Protein AF-A0A9J7YGI3-F1 (afdb_monomer)

Organism: NCBI:txid630221

Structure (mmC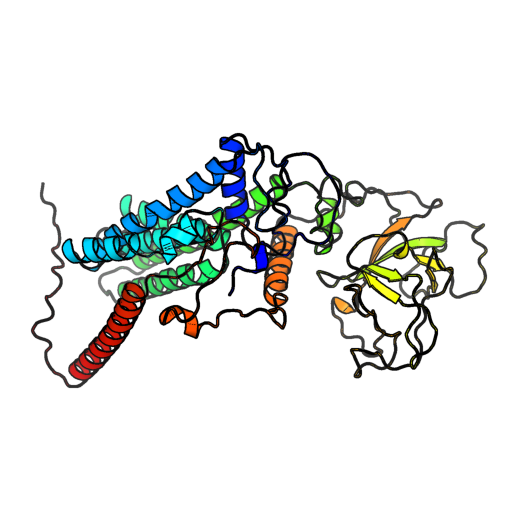IF, N/CA/C/O backbone):
data_AF-A0A9J7YGI3-F1
#
_entry.id   AF-A0A9J7YGI3-F1
#
loop_
_atom_site.group_PDB
_atom_site.id
_atom_site.type_symbol
_atom_site.label_atom_id
_atom_site.label_alt_id
_atom_site.label_comp_id
_atom_site.label_asym_id
_atom_site.label_entity_id
_atom_site.label_seq_id
_atom_site.pdbx_PDB_ins_code
_atom_site.Cartn_x
_atom_site.Cartn_y
_atom_site.Cartn_z
_atom_site.occupancy
_atom_site.B_iso_or_equiv
_atom_site.auth_seq_id
_atom_site.auth_comp_id
_atom_site.auth_asym_id
_atom_site.auth_atom_id
_atom_site.pdbx_PDB_model_num
ATOM 1 N N . MET A 1 1 ? 8.964 0.157 11.592 1.00 23.94 1 MET A N 1
ATOM 2 C CA . MET A 1 1 ? 8.686 0.490 10.182 1.00 23.94 1 MET A CA 1
ATOM 3 C C . MET A 1 1 ? 8.753 2.000 10.082 1.00 23.94 1 MET A C 1
ATOM 5 O O . MET A 1 1 ? 7.786 2.671 10.408 1.00 23.94 1 MET A O 1
ATOM 9 N N . SER A 1 2 ? 9.962 2.505 9.834 1.00 20.98 2 SER A N 1
ATOM 10 C CA . SER A 1 2 ? 10.297 3.930 9.864 1.00 20.98 2 SER A CA 1
ATOM 11 C C . SER A 1 2 ? 9.877 4.589 8.553 1.00 20.98 2 SER A C 1
ATOM 13 O O . SER A 1 2 ? 10.154 4.060 7.481 1.00 20.98 2 SER A O 1
ATOM 15 N N . TRP A 1 3 ? 9.217 5.739 8.651 1.00 29.23 3 TRP A N 1
ATOM 16 C CA . TRP A 1 3 ? 8.761 6.584 7.544 1.00 29.23 3 TRP A CA 1
ATOM 17 C C . TRP A 1 3 ? 9.886 7.406 6.886 1.00 29.23 3 TRP A C 1
ATOM 19 O O . TRP A 1 3 ? 9.618 8.367 6.173 1.00 29.23 3 TRP A O 1
ATOM 29 N N . THR A 1 4 ? 11.151 7.029 7.079 1.00 23.45 4 THR A N 1
ATOM 30 C CA . THR A 1 4 ? 12.302 7.663 6.413 1.00 23.45 4 THR A CA 1
ATOM 31 C C . THR A 1 4 ? 12.404 7.329 4.919 1.00 23.45 4 THR A C 1
ATOM 33 O O . THR A 1 4 ? 13.105 8.024 4.192 1.00 23.45 4 THR A O 1
ATOM 36 N N . ALA A 1 5 ? 11.654 6.337 4.425 1.00 23.44 5 ALA A N 1
ATOM 37 C CA . ALA A 1 5 ? 11.727 5.892 3.031 1.00 23.44 5 ALA A CA 1
ATOM 38 C C . ALA A 1 5 ? 10.961 6.767 2.014 1.00 23.44 5 ALA A C 1
ATOM 40 O O . ALA A 1 5 ? 11.299 6.728 0.834 1.00 23.44 5 ALA A O 1
ATOM 41 N N . LEU A 1 6 ? 9.986 7.593 2.427 1.00 27.34 6 LEU A N 1
ATOM 42 C CA . LEU A 1 6 ? 9.226 8.416 1.466 1.00 27.34 6 LEU A CA 1
ATOM 43 C C . LEU A 1 6 ? 9.940 9.702 1.022 1.00 27.34 6 LEU A C 1
ATOM 45 O O . 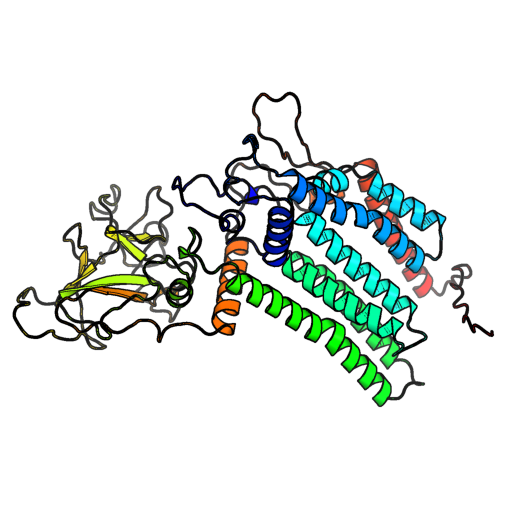LEU A 1 6 ? 9.543 10.288 0.022 1.00 27.34 6 LEU A O 1
ATOM 49 N N . GLY A 1 7 ? 10.976 10.143 1.740 1.00 23.05 7 GLY A N 1
ATOM 50 C CA . GLY A 1 7 ? 11.696 11.387 1.434 1.00 23.05 7 GLY A CA 1
ATOM 51 C C . GLY A 1 7 ? 13.038 11.212 0.719 1.00 23.05 7 GLY A C 1
ATOM 52 O O . GLY A 1 7 ? 13.655 12.212 0.382 1.00 23.05 7 GLY A O 1
ATOM 53 N N . TYR A 1 8 ? 13.515 9.978 0.517 1.00 24.23 8 TYR A N 1
ATOM 54 C CA . TYR A 1 8 ? 14.897 9.711 0.075 1.00 24.23 8 TYR A CA 1
ATOM 55 C C . TYR A 1 8 ? 15.027 8.971 -1.265 1.00 24.23 8 TYR A C 1
ATOM 57 O O . TYR A 1 8 ? 16.136 8.656 -1.682 1.00 24.23 8 TYR A O 1
ATOM 65 N N . LEU A 1 9 ? 13.924 8.710 -1.972 1.00 24.92 9 LEU A N 1
ATOM 66 C CA . LEU A 1 9 ? 13.941 8.044 -3.287 1.00 24.92 9 LEU A CA 1
ATOM 67 C C . LEU A 1 9 ? 13.944 9.013 -4.481 1.00 24.92 9 LEU A C 1
ATOM 69 O O . LEU A 1 9 ? 13.756 8.590 -5.617 1.00 24.92 9 LEU A O 1
ATOM 73 N N . CYS A 1 10 ? 14.170 10.304 -4.242 1.00 24.66 10 CYS A N 1
ATOM 74 C CA . CYS A 1 10 ? 14.156 11.325 -5.286 1.00 24.66 10 CYS A CA 1
ATOM 75 C C . CYS A 1 10 ? 15.559 11.814 -5.698 1.00 24.66 10 CYS A C 1
ATOM 77 O O . CYS A 1 10 ? 15.679 12.809 -6.400 1.00 24.66 10 CYS A O 1
ATOM 79 N N . ASP A 1 11 ? 16.633 11.132 -5.291 1.00 22.16 11 ASP A N 1
ATOM 80 C CA . ASP A 1 11 ? 17.996 11.649 -5.485 1.00 22.16 11 ASP A CA 1
ATOM 81 C C . ASP A 1 11 ? 18.649 11.356 -6.855 1.00 22.16 11 ASP A C 1
ATOM 83 O O . ASP A 1 11 ? 19.749 11.842 -7.088 1.00 22.16 11 ASP A O 1
ATOM 87 N N . GLU A 1 12 ? 18.022 10.626 -7.795 1.00 26.08 12 GLU A N 1
ATOM 88 C CA . GLU A 1 12 ? 18.790 10.093 -8.950 1.00 26.08 12 GLU A CA 1
ATOM 89 C C . GLU A 1 12 ? 18.225 10.237 -10.374 1.00 26.08 12 GLU A C 1
ATOM 91 O O . GLU A 1 12 ? 18.760 9.640 -11.304 1.00 26.08 12 GLU A O 1
ATOM 96 N N . ALA A 1 13 ? 17.235 11.086 -10.643 1.00 23.64 13 ALA A N 1
ATOM 97 C CA . ALA A 1 13 ? 16.865 11.336 -12.044 1.00 23.64 13 ALA A CA 1
ATOM 98 C C . ALA A 1 13 ? 16.476 12.789 -12.293 1.00 23.64 13 ALA A C 1
ATOM 100 O O . ALA A 1 13 ? 15.300 13.151 -12.336 1.00 23.64 13 ALA A O 1
ATOM 101 N N . GLY A 1 14 ? 17.492 13.631 -12.482 1.00 25.62 14 GLY A N 1
ATOM 102 C CA . GLY A 1 14 ? 17.322 14.970 -13.028 1.00 25.62 14 GLY A CA 1
ATOM 103 C C . GLY A 1 14 ? 16.858 14.909 -14.481 1.00 25.62 14 GLY A C 1
ATOM 104 O O . GLY A 1 14 ? 17.691 14.931 -15.376 1.00 25.62 14 GLY A O 1
ATOM 105 N N . LEU A 1 15 ? 15.545 14.847 -14.719 1.00 23.14 15 LEU A N 1
ATOM 106 C CA . LEU A 1 15 ? 14.935 15.110 -16.025 1.00 23.14 15 LEU A CA 1
ATOM 107 C C . LEU A 1 15 ? 13.576 15.819 -15.869 1.00 23.14 15 LEU A C 1
ATOM 109 O O . LEU A 1 15 ? 12.680 15.372 -15.152 1.00 23.14 15 LEU A O 1
ATOM 113 N N . GLU A 1 16 ? 13.442 16.954 -16.558 1.00 25.89 16 GLU A N 1
ATOM 114 C CA . GLU A 1 16 ? 12.234 17.778 -16.660 1.00 25.89 16 GLU A CA 1
ATOM 115 C C . GLU A 1 16 ? 11.123 17.070 -17.454 1.00 25.89 16 GLU A C 1
ATOM 117 O O . GLU A 1 16 ? 11.369 16.656 -18.580 1.00 25.89 16 GLU A O 1
ATOM 122 N N . LEU A 1 17 ? 9.875 17.013 -16.956 1.00 27.84 17 LEU A N 1
ATOM 123 C CA . LEU A 1 17 ? 8.713 16.622 -17.782 1.00 27.84 17 LEU A CA 1
ATOM 124 C C . LEU A 1 17 ? 7.377 17.190 -17.270 1.00 27.84 17 LEU A C 1
ATOM 126 O O . LEU A 1 17 ? 6.927 16.866 -16.179 1.00 27.84 17 LEU A O 1
ATOM 130 N N . LYS A 1 18 ? 6.742 18.051 -18.080 1.00 26.33 18 LYS A N 1
ATOM 131 C CA . LYS A 1 18 ? 5.540 18.864 -17.794 1.00 26.33 18 LYS A CA 1
ATOM 132 C C . LYS A 1 18 ? 4.248 18.064 -17.502 1.00 26.33 18 LYS A C 1
ATOM 134 O O . LYS A 1 18 ? 3.947 17.084 -18.172 1.00 26.33 18 LYS A O 1
ATOM 139 N N . SER A 1 19 ? 3.423 18.651 -16.620 1.00 24.80 19 SER A N 1
ATOM 140 C CA . SER A 1 19 ? 1.993 18.403 -16.307 1.00 24.80 19 SER A CA 1
ATOM 141 C C . SER A 1 19 ? 1.614 17.269 -15.331 1.00 24.80 19 SER A C 1
ATOM 143 O O . SER A 1 19 ? 2.067 16.141 -15.477 1.00 24.80 19 SER A O 1
ATOM 145 N N . ALA A 1 20 ? 0.762 17.630 -14.350 1.00 24.75 20 ALA A N 1
ATOM 146 C CA . ALA A 1 20 ? -0.212 16.904 -13.502 1.00 24.75 20 ALA A CA 1
ATOM 147 C C . ALA A 1 20 ? 0.069 15.481 -12.952 1.00 24.75 20 ALA A C 1
ATOM 149 O O . ALA A 1 20 ? -0.383 15.166 -11.854 1.00 24.75 20 ALA A O 1
ATOM 150 N N . GLY A 1 21 ? 0.826 14.622 -13.637 1.00 29.02 21 GLY A N 1
ATOM 151 C CA . GLY A 1 21 ? 1.175 13.260 -13.203 1.00 29.02 21 GLY A CA 1
ATOM 152 C C . GLY A 1 21 ? 2.346 13.174 -12.214 1.00 29.02 21 GLY A C 1
ATOM 153 O O . GLY A 1 21 ? 2.667 12.090 -11.726 1.00 29.02 21 GLY A O 1
ATOM 154 N N . ARG A 1 22 ? 2.988 14.303 -11.886 1.00 35.31 22 ARG A N 1
ATOM 155 C CA . ARG A 1 22 ? 4.203 14.340 -11.053 1.00 35.31 22 ARG A CA 1
ATOM 156 C C . ARG A 1 22 ? 3.972 14.132 -9.554 1.00 35.31 22 ARG A C 1
ATOM 158 O O . ARG A 1 22 ? 4.899 13.703 -8.878 1.00 35.31 22 ARG A O 1
ATOM 165 N N . LEU A 1 23 ? 2.757 14.340 -9.036 1.00 28.91 23 LEU A N 1
ATOM 166 C CA . LEU A 1 23 ? 2.470 14.101 -7.611 1.00 28.91 23 LEU A CA 1
ATOM 167 C C . LEU A 1 23 ? 2.350 12.604 -7.264 1.00 28.91 23 LEU A C 1
ATOM 169 O O . LEU A 1 23 ? 2.594 12.211 -6.128 1.00 28.91 23 LEU A O 1
ATOM 173 N N . LEU A 1 24 ? 1.991 11.766 -8.243 1.00 30.19 24 LEU A N 1
ATOM 174 C CA . LEU A 1 24 ? 1.762 10.328 -8.050 1.00 30.19 24 LEU A CA 1
ATOM 175 C C . LEU A 1 24 ? 2.963 9.446 -8.443 1.00 30.19 24 LEU A C 1
ATOM 177 O O . LEU A 1 24 ? 3.020 8.294 -8.026 1.00 30.19 24 LEU A O 1
ATOM 181 N N . CYS A 1 25 ? 3.952 9.968 -9.179 1.00 27.98 25 CYS A N 1
ATOM 182 C CA . CYS A 1 25 ? 5.122 9.185 -9.617 1.00 27.98 25 CYS A CA 1
ATOM 183 C C . CYS A 1 25 ? 6.122 8.836 -8.497 1.00 27.98 25 CYS A C 1
ATOM 185 O O . CYS A 1 25 ? 6.951 7.949 -8.680 1.00 27.98 25 CYS A O 1
ATOM 187 N N . VAL A 1 26 ? 6.070 9.498 -7.337 1.00 30.91 26 VAL A N 1
ATOM 188 C CA . VAL A 1 26 ? 7.117 9.379 -6.297 1.00 30.91 26 VAL A CA 1
ATOM 189 C C . VAL A 1 26 ? 6.985 8.104 -5.438 1.00 30.91 26 VAL A C 1
ATOM 191 O O . VAL A 1 26 ? 7.834 7.824 -4.602 1.00 30.91 26 VAL A O 1
ATOM 194 N N . THR A 1 27 ? 5.957 7.270 -5.628 1.00 34.56 27 THR A N 1
ATOM 195 C CA . THR A 1 27 ? 5.633 6.200 -4.655 1.00 34.56 27 THR A CA 1
ATOM 196 C C . THR A 1 27 ? 5.206 4.872 -5.281 1.00 34.56 27 THR A C 1
ATOM 198 O O . THR A 1 27 ? 4.479 4.095 -4.670 1.00 34.56 27 THR A O 1
ATOM 201 N N . GLN A 1 28 ? 5.715 4.536 -6.469 1.00 33.31 28 GLN A N 1
ATOM 202 C CA . GLN A 1 28 ? 5.414 3.250 -7.121 1.00 33.31 28 GLN A CA 1
ATOM 203 C C . GLN A 1 28 ? 6.048 2.026 -6.421 1.00 33.31 28 GLN A C 1
ATOM 205 O O . GLN A 1 28 ? 5.785 0.890 -6.807 1.00 33.31 28 GLN A O 1
ATOM 210 N N . LYS A 1 29 ? 6.847 2.247 -5.363 1.00 39.62 29 LYS A N 1
ATOM 211 C CA . LYS A 1 29 ? 7.354 1.192 -4.469 1.00 39.62 29 LYS A CA 1
ATOM 212 C C . LYS A 1 29 ? 6.463 0.923 -3.244 1.00 39.62 29 LYS A C 1
ATOM 214 O O . LYS A 1 29 ? 6.603 -0.152 -2.670 1.00 39.62 29 LYS A O 1
ATOM 219 N N . ASP A 1 30 ? 5.523 1.813 -2.892 1.00 46.56 30 ASP A N 1
ATOM 220 C CA . ASP A 1 30 ? 4.743 1.716 -1.647 1.00 46.56 30 ASP A CA 1
ATOM 221 C C . ASP A 1 30 ? 3.213 1.704 -1.849 1.00 46.56 30 ASP A C 1
ATOM 223 O O . ASP A 1 30 ? 2.622 2.440 -2.638 1.00 46.56 30 ASP A O 1
ATOM 227 N N . VAL A 1 31 ? 2.565 0.852 -1.053 1.00 54.19 31 VAL A N 1
ATOM 228 C CA . VAL A 1 31 ? 1.186 0.333 -1.159 1.00 54.19 31 VAL A CA 1
ATOM 229 C C . VAL A 1 31 ? 0.092 1.345 -0.781 1.00 54.19 31 VAL A C 1
ATOM 231 O O . VAL A 1 31 ? -0.658 1.110 0.164 1.00 54.19 31 VAL A O 1
ATOM 234 N N . SER A 1 32 ? -0.005 2.489 -1.457 1.00 58.91 32 SER A N 1
ATOM 235 C CA . SER A 1 32 ? -0.962 3.537 -1.052 1.00 58.91 32 SER A CA 1
ATOM 236 C C . SER A 1 32 ? -1.729 4.183 -2.208 1.00 58.91 32 SER A C 1
ATOM 238 O O . SER A 1 32 ? -1.785 5.405 -2.340 1.00 58.91 32 SER A O 1
ATOM 240 N N . THR A 1 33 ? -2.384 3.362 -3.036 1.00 72.12 33 THR A N 1
ATOM 241 C CA . THR A 1 33 ? -3.138 3.841 -4.209 1.00 72.12 33 THR A CA 1
ATOM 242 C C . THR A 1 33 ? -4.278 4.786 -3.834 1.00 72.12 33 THR A C 1
ATOM 244 O O . THR A 1 33 ? -4.431 5.837 -4.457 1.00 72.12 33 THR A O 1
ATOM 247 N N . LEU A 1 34 ? -5.052 4.474 -2.785 1.00 81.12 34 LEU A N 1
ATOM 248 C CA . LEU A 1 34 ? -6.168 5.325 -2.359 1.00 81.12 34 LEU A CA 1
ATOM 249 C C . LEU A 1 34 ? -5.681 6.674 -1.823 1.00 81.12 34 LEU A C 1
ATOM 251 O O . LEU A 1 34 ? -6.235 7.715 -2.167 1.00 81.12 34 LEU A O 1
ATOM 255 N N . THR A 1 35 ? -4.639 6.669 -0.993 1.00 79.88 35 THR A N 1
ATOM 256 C CA . THR A 1 35 ? -4.097 7.896 -0.400 1.00 79.88 35 THR A CA 1
ATOM 257 C C . THR A 1 35 ? -3.572 8.842 -1.462 1.00 79.88 35 THR A C 1
ATOM 259 O O . THR A 1 35 ? -3.913 10.021 -1.440 1.00 79.88 35 THR A O 1
ATOM 262 N N . GLN A 1 36 ? -2.772 8.335 -2.398 1.00 77.62 36 GLN A N 1
ATOM 263 C CA . GLN A 1 36 ? -2.201 9.162 -3.455 1.00 77.62 36 GLN A CA 1
ATOM 264 C C . GLN A 1 36 ? -3.302 9.805 -4.303 1.00 77.62 36 GLN A C 1
ATOM 266 O O . GLN A 1 36 ? -3.222 10.990 -4.616 1.00 77.62 36 GLN A O 1
ATOM 271 N N . MET A 1 37 ? -4.370 9.060 -4.614 1.00 84.75 37 MET A N 1
ATOM 272 C CA . MET A 1 37 ? -5.519 9.607 -5.338 1.00 84.75 37 MET A CA 1
ATOM 273 C C . MET A 1 37 ? -6.287 10.653 -4.521 1.00 84.75 37 MET A C 1
ATOM 275 O O . MET A 1 37 ? -6.670 11.678 -5.076 1.00 84.75 37 MET A O 1
ATOM 279 N N . LEU A 1 38 ? -6.487 10.445 -3.215 1.00 85.38 38 LEU A N 1
ATOM 280 C CA . LEU A 1 38 ? -7.173 11.412 -2.346 1.00 85.38 38 LEU A CA 1
ATOM 281 C C . LEU A 1 38 ? -6.362 12.700 -2.144 1.00 85.38 38 LEU A C 1
ATOM 283 O O . LEU A 1 38 ? -6.923 13.791 -2.211 1.00 85.38 38 LEU A O 1
ATOM 287 N N . ILE A 1 39 ? -5.047 12.591 -1.938 1.00 85.19 39 ILE A N 1
ATOM 288 C CA . ILE A 1 39 ? -4.154 13.753 -1.819 1.00 85.19 39 ILE A CA 1
ATOM 289 C C . ILE A 1 39 ? -4.057 14.479 -3.164 1.00 85.19 39 ILE A C 1
ATOM 291 O O . ILE A 1 39 ? -4.136 15.705 -3.200 1.00 85.19 39 ILE A O 1
ATOM 295 N N . GLY A 1 40 ? -3.954 13.737 -4.271 1.00 81.75 40 GLY A N 1
ATOM 296 C CA . GLY A 1 40 ? -3.995 14.295 -5.622 1.00 81.75 40 GLY A CA 1
ATOM 297 C C . GLY A 1 40 ? -5.300 15.042 -5.900 1.00 81.75 40 GLY A C 1
ATOM 298 O O . GLY A 1 40 ? -5.264 16.160 -6.407 1.00 81.75 40 GLY A O 1
ATOM 299 N N . LEU A 1 41 ? -6.443 14.482 -5.488 1.00 84.69 41 LEU A N 1
ATOM 300 C CA . LEU A 1 41 ? -7.750 15.132 -5.586 1.00 84.69 41 LEU A CA 1
ATOM 301 C C . LEU A 1 41 ? -7.815 16.410 -4.738 1.00 84.69 41 LEU A C 1
ATOM 303 O O . LEU A 1 41 ? -8.270 17.438 -5.229 1.00 84.69 41 LEU A O 1
ATOM 307 N N . ALA A 1 42 ? -7.331 16.377 -3.494 1.00 85.75 42 ALA A N 1
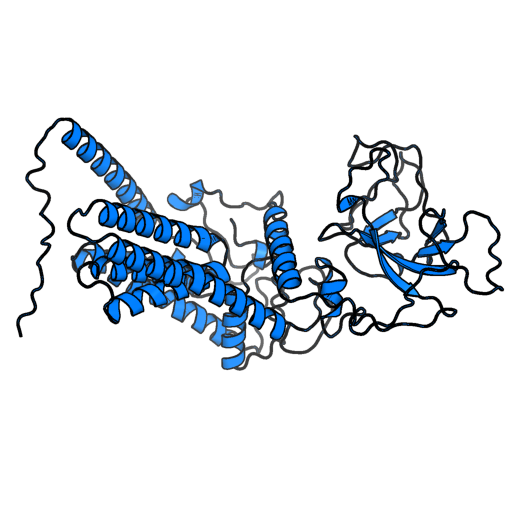ATOM 308 C CA . ALA A 1 42 ? -7.269 17.560 -2.634 1.00 85.75 42 ALA A CA 1
ATOM 309 C C . ALA A 1 42 ? -6.362 18.656 -3.225 1.00 85.75 42 ALA A C 1
ATOM 311 O O . ALA A 1 42 ? -6.699 19.839 -3.173 1.00 85.75 42 ALA A O 1
ATOM 312 N N . GLY A 1 43 ? -5.238 18.269 -3.834 1.00 84.94 43 GLY A N 1
ATOM 313 C CA . GLY A 1 43 ? -4.377 19.172 -4.594 1.00 84.94 43 GLY A CA 1
ATOM 314 C C . GLY A 1 43 ? -5.103 19.796 -5.782 1.00 84.94 43 GLY A C 1
ATOM 315 O O . GLY A 1 43 ? -5.137 21.017 -5.910 1.00 84.94 43 GLY A O 1
ATOM 316 N N . TYR A 1 44 ? -5.750 18.974 -6.606 1.00 84.88 44 TYR A N 1
ATOM 317 C CA . TYR A 1 44 ? -6.501 19.437 -7.771 1.00 84.88 44 TYR A CA 1
ATOM 318 C C . TYR A 1 44 ? -7.619 20.420 -7.390 1.00 84.88 44 TYR A C 1
ATOM 320 O O . TYR A 1 44 ? -7.715 21.501 -7.967 1.00 84.88 44 TYR A O 1
ATOM 328 N N . LEU A 1 45 ? -8.405 20.103 -6.353 1.00 86.50 45 LEU A N 1
ATOM 329 C CA . LEU A 1 45 ? -9.474 20.973 -5.842 1.00 86.50 45 LEU A CA 1
ATOM 330 C C . LEU A 1 45 ? -8.963 22.317 -5.303 1.00 86.50 45 LEU A C 1
ATOM 332 O O . LEU A 1 45 ? -9.725 23.278 -5.239 1.00 86.50 45 LEU A O 1
ATOM 336 N N . THR A 1 46 ? -7.691 22.395 -4.912 1.00 85.56 46 THR A N 1
ATOM 337 C CA . THR A 1 46 ? -7.065 23.617 -4.385 1.00 85.56 46 THR A CA 1
ATOM 338 C C . THR A 1 46 ? -6.164 24.336 -5.392 1.00 85.56 46 THR A C 1
ATOM 340 O O . THR A 1 46 ? -5.489 25.302 -5.028 1.00 85.56 46 THR A O 1
ATOM 343 N N . GLY A 1 47 ? -6.199 23.918 -6.663 1.00 81.62 47 GLY A N 1
ATOM 344 C CA . GLY A 1 47 ? -5.478 24.567 -7.761 1.00 81.62 47 GLY A CA 1
ATOM 345 C C . GLY A 1 47 ? -3.994 24.206 -7.832 1.00 81.62 47 GLY A C 1
ATOM 346 O O . GLY A 1 47 ? -3.182 25.028 -8.244 1.00 81.62 47 GLY A O 1
ATOM 347 N N . TYR A 1 48 ? -3.609 23.010 -7.382 1.00 80.88 48 TYR A N 1
ATOM 348 C CA . TYR A 1 48 ? -2.240 22.523 -7.514 1.00 80.88 48 TYR A CA 1
ATOM 349 C C . TYR A 1 48 ? -2.029 21.789 -8.850 1.00 80.88 48 TYR A C 1
ATOM 351 O O . TYR A 1 48 ? -2.599 20.724 -9.086 1.00 80.88 48 TYR A O 1
ATOM 359 N N . ASP A 1 49 ? -1.140 22.326 -9.689 1.00 72.88 49 ASP A N 1
ATOM 360 C CA . ASP A 1 49 ? -0.923 21.867 -11.073 1.00 72.88 49 ASP A CA 1
ATOM 361 C C . ASP A 1 49 ? 0.090 20.710 -11.233 1.00 72.88 49 ASP A C 1
ATOM 363 O O . ASP A 1 49 ? 0.374 20.263 -12.351 1.00 72.88 49 ASP A O 1
ATOM 367 N N . GLY A 1 50 ? 0.686 20.214 -10.141 1.00 73.19 50 GLY A N 1
ATOM 368 C CA . GLY A 1 50 ? 1.681 19.130 -10.211 1.00 73.19 50 GLY A CA 1
ATOM 369 C C . GLY A 1 50 ? 3.036 19.542 -10.792 1.00 73.19 50 GLY A C 1
ATOM 370 O O . GLY A 1 50 ? 3.791 18.693 -11.258 1.00 73.19 50 GLY A O 1
ATOM 371 N N . SER A 1 51 ? 3.351 20.836 -10.825 1.00 74.00 51 SER A N 1
ATOM 372 C CA . SER A 1 51 ? 4.613 21.350 -11.371 1.00 74.00 51 SER A CA 1
ATOM 373 C C . SER A 1 51 ? 5.805 21.161 -10.432 1.00 74.00 51 SER A C 1
ATOM 375 O O . SER A 1 51 ? 6.914 20.971 -10.924 1.00 74.00 51 SER A O 1
ATOM 377 N N . PHE A 1 52 ? 5.574 21.152 -9.117 1.00 76.25 52 PHE A N 1
ATOM 378 C CA . PHE A 1 52 ? 6.617 21.041 -8.098 1.00 76.25 52 PHE A CA 1
ATOM 379 C C . PHE A 1 52 ? 6.913 19.580 -7.722 1.00 76.25 52 PHE A C 1
ATOM 381 O O . PHE A 1 52 ? 6.045 18.932 -7.130 1.00 76.25 52 PHE A O 1
ATOM 388 N N . PRO A 1 53 ? 8.106 19.042 -8.026 1.00 69.81 53 PRO A N 1
ATOM 389 C CA . PRO A 1 53 ? 8.499 17.720 -7.560 1.00 69.81 53 PRO A CA 1
ATOM 390 C C . PRO A 1 53 ? 8.927 17.781 -6.084 1.00 69.81 53 PRO A C 1
ATOM 392 O O . PRO A 1 53 ? 9.751 18.603 -5.696 1.00 69.81 53 PRO A O 1
ATOM 395 N N . PHE A 1 54 ? 8.377 16.897 -5.251 1.00 74.12 54 PHE A N 1
ATOM 396 C CA . PHE A 1 54 ? 8.763 16.774 -3.842 1.00 74.12 54 PHE A CA 1
ATOM 397 C C . PHE A 1 54 ? 10.009 15.888 -3.736 1.00 74.12 54 PHE A C 1
ATOM 399 O O . PHE A 1 54 ? 9.890 14.682 -3.530 1.00 74.12 54 PHE A O 1
ATOM 406 N N . ILE A 1 55 ? 11.186 16.487 -3.947 1.00 69.25 55 ILE A N 1
ATOM 407 C CA . ILE A 1 55 ? 12.446 15.749 -4.086 1.00 69.25 55 ILE A CA 1
ATOM 408 C C . ILE A 1 55 ? 13.154 15.586 -2.744 1.00 69.25 55 ILE A C 1
ATOM 410 O O . ILE A 1 55 ? 13.429 14.456 -2.338 1.00 69.25 55 ILE A O 1
ATOM 414 N N . LYS A 1 56 ? 13.441 16.696 -2.047 1.00 66.69 56 LYS A N 1
ATOM 415 C CA . LYS A 1 56 ? 14.204 16.668 -0.795 1.00 66.69 56 LYS A CA 1
ATOM 416 C C . LYS A 1 56 ? 13.445 17.317 0.363 1.00 66.69 56 LYS A C 1
ATOM 418 O O . LYS A 1 56 ? 12.803 18.359 0.203 1.00 66.69 56 LYS A O 1
ATOM 423 N N . PRO A 1 57 ? 13.533 16.746 1.580 1.00 66.06 57 PRO A N 1
ATOM 424 C CA . PRO A 1 57 ? 13.046 17.417 2.776 1.00 66.06 57 PRO A CA 1
ATOM 425 C C . PRO A 1 57 ? 13.787 18.744 2.992 1.00 66.06 57 PRO A C 1
ATOM 427 O O . PRO A 1 57 ? 14.999 18.757 3.196 1.00 66.06 57 PRO A O 1
ATOM 430 N N . GLY A 1 58 ? 13.049 19.856 2.992 1.00 69.12 58 GLY A N 1
ATOM 431 C CA . GLY A 1 58 ? 13.598 21.204 3.194 1.00 69.12 58 GLY A CA 1
ATOM 432 C C . GLY A 1 58 ? 13.476 22.127 1.981 1.00 69.12 58 GLY A C 1
ATOM 433 O O . GLY A 1 58 ? 13.704 23.327 2.129 1.00 69.12 58 GLY A O 1
ATOM 434 N N . ASP A 1 59 ? 13.057 21.602 0.826 1.00 74.12 59 ASP A N 1
ATOM 435 C CA . ASP A 1 59 ? 12.784 22.420 -0.355 1.00 74.12 59 ASP A CA 1
ATOM 436 C C . ASP A 1 59 ? 11.672 23.438 -0.053 1.00 74.12 59 ASP A C 1
ATOM 438 O O . ASP A 1 59 ? 10.615 23.107 0.502 1.00 74.12 59 ASP A O 1
ATOM 442 N N . LYS A 1 60 ? 11.923 24.709 -0.384 1.00 77.44 60 LYS A N 1
ATOM 443 C CA . LYS A 1 60 ? 10.952 25.782 -0.156 1.00 77.44 60 LYS A CA 1
ATOM 444 C C . LYS A 1 60 ? 9.814 25.656 -1.165 1.00 77.44 60 LYS A C 1
ATOM 446 O O . LYS A 1 60 ? 10.037 25.612 -2.370 1.00 77.44 60 LYS A O 1
ATOM 451 N N . TYR A 1 61 ? 8.586 25.653 -0.659 1.00 74.06 61 TYR A N 1
ATOM 452 C CA . TYR A 1 61 ? 7.381 25.730 -1.477 1.00 74.06 61 TYR A CA 1
ATOM 453 C C . TYR A 1 61 ? 7.238 27.162 -1.992 1.00 74.06 61 TYR A C 1
ATOM 455 O O . TYR A 1 61 ? 6.709 28.005 -1.280 1.00 74.06 61 TYR A O 1
ATOM 463 N N . GLU A 1 62 ? 7.780 27.450 -3.173 1.00 80.25 62 GLU A N 1
ATOM 464 C CA . GLU A 1 62 ? 7.853 28.799 -3.752 1.00 80.25 62 GLU A CA 1
ATOM 465 C C . GLU A 1 62 ? 6.465 29.457 -3.916 1.00 80.25 62 GLU A C 1
ATOM 467 O O . GLU A 1 62 ? 5.951 30.097 -3.003 1.00 80.25 62 GLU A O 1
ATOM 472 N N . HIS A 1 63 ? 5.827 29.291 -5.076 1.00 75.50 63 HIS A N 1
ATOM 473 C CA . HIS A 1 63 ? 4.500 29.843 -5.380 1.00 75.50 63 HIS A CA 1
ATOM 474 C C . HIS A 1 63 ? 3.410 28.763 -5.444 1.00 75.50 63 HIS A C 1
ATOM 476 O O . HIS A 1 63 ? 2.292 29.014 -5.890 1.00 75.50 63 HIS A O 1
ATOM 482 N N . HIS A 1 64 ? 3.726 27.541 -5.016 1.00 79.12 64 HIS A N 1
ATOM 483 C CA . HIS A 1 64 ? 2.829 26.397 -5.136 1.00 79.12 64 HIS A CA 1
ATOM 484 C C . HIS A 1 64 ? 1.933 26.238 -3.907 1.00 79.12 64 HIS A C 1
ATOM 486 O O . HIS A 1 64 ? 2.405 26.193 -2.770 1.00 79.12 64 HIS A O 1
ATOM 492 N N . ASN A 1 65 ? 0.628 26.086 -4.140 1.00 80.06 65 ASN A N 1
ATOM 493 C CA . ASN A 1 65 ? -0.352 25.919 -3.074 1.00 80.06 65 ASN A CA 1
ATOM 494 C C . ASN A 1 65 ? -0.310 24.497 -2.482 1.00 80.06 65 ASN A C 1
ATOM 496 O O . ASN A 1 65 ? -0.942 23.577 -2.994 1.00 80.06 65 ASN A O 1
ATOM 500 N N . TYR A 1 66 ? 0.429 24.313 -1.385 1.00 81.38 66 TYR A N 1
ATOM 501 C CA . TYR A 1 66 ? 0.468 23.055 -0.620 1.00 81.38 66 TYR A CA 1
ATOM 502 C C . TYR A 1 66 ? -0.532 23.030 0.550 1.00 81.38 66 TYR A C 1
ATOM 504 O O . TYR A 1 66 ? -0.696 22.002 1.218 1.00 81.38 66 TYR A O 1
ATOM 512 N N . LEU A 1 67 ? -1.186 24.164 0.835 1.00 84.88 67 LEU A N 1
ATOM 513 C CA . LEU A 1 67 ? -2.041 24.326 2.009 1.00 84.88 67 LEU A CA 1
ATOM 514 C C . LEU A 1 67 ? -3.277 23.427 1.930 1.00 84.88 67 LEU A C 1
ATOM 516 O O . LEU A 1 67 ? -3.655 22.836 2.936 1.00 84.88 67 LEU A O 1
ATOM 520 N N . GLY A 1 68 ? -3.857 23.267 0.738 1.00 85.50 68 GLY A N 1
ATOM 521 C CA . GLY A 1 68 ? -5.027 22.417 0.514 1.00 85.50 68 GLY A CA 1
ATOM 522 C C . GLY A 1 68 ? -4.808 20.953 0.887 1.00 85.50 68 GLY A C 1
ATOM 523 O O . GLY A 1 68 ? -5.619 20.356 1.593 1.00 85.50 68 GLY A O 1
ATOM 524 N N . MET A 1 69 ? -3.667 20.392 0.485 1.00 84.12 69 MET A N 1
ATOM 525 C CA . MET A 1 69 ? -3.298 19.013 0.815 1.00 84.12 69 MET A CA 1
ATOM 526 C C . MET A 1 69 ? -3.089 18.827 2.324 1.00 84.12 69 MET A C 1
ATOM 528 O O . MET A 1 69 ? -3.543 17.835 2.892 1.00 84.12 69 MET A O 1
ATOM 532 N N . ARG A 1 70 ? -2.449 19.798 2.996 1.00 88.38 70 ARG A N 1
ATOM 533 C CA . ARG A 1 70 ? -2.284 19.769 4.461 1.00 88.38 70 ARG A CA 1
ATOM 534 C C . ARG A 1 70 ? -3.613 19.914 5.188 1.00 88.38 70 ARG A C 1
ATOM 536 O O . ARG A 1 70 ? -3.863 19.175 6.133 1.00 88.38 70 ARG A O 1
ATOM 543 N N . ALA A 1 71 ? -4.468 20.830 4.738 1.00 90.94 71 ALA A N 1
ATOM 544 C CA . ALA A 1 71 ? -5.790 21.044 5.311 1.00 90.94 71 ALA A CA 1
ATOM 545 C C . ALA A 1 71 ? -6.650 19.777 5.213 1.00 90.94 71 ALA A C 1
ATOM 547 O O . ALA A 1 71 ? -7.333 19.434 6.171 1.00 90.94 71 ALA A O 1
ATOM 548 N N . PHE A 1 72 ? -6.564 19.042 4.100 1.00 90.62 72 PHE A N 1
ATOM 549 C CA . PHE A 1 72 ? -7.251 17.762 3.936 1.00 90.62 72 PHE A CA 1
ATOM 550 C C . PHE A 1 72 ? -6.773 16.700 4.941 1.00 90.62 72 PHE A C 1
ATOM 552 O O . PHE A 1 72 ? -7.596 16.100 5.637 1.00 90.62 72 PHE A O 1
ATOM 559 N N . CYS A 1 73 ? -5.457 16.500 5.081 1.00 89.19 73 CYS A N 1
ATOM 560 C CA . CYS A 1 73 ? -4.910 15.560 6.068 1.00 89.19 73 CYS A CA 1
ATOM 561 C C . CYS A 1 73 ? -5.248 15.973 7.510 1.00 89.19 73 CYS A C 1
ATOM 563 O O . CYS A 1 73 ? -5.646 15.126 8.312 1.00 89.19 73 CYS A O 1
ATOM 565 N N . ALA A 1 74 ? -5.171 17.270 7.820 1.00 92.50 74 ALA A N 1
ATOM 566 C CA . ALA A 1 74 ? -5.520 17.803 9.132 1.00 92.50 74 ALA A CA 1
ATOM 567 C C . ALA A 1 74 ? -7.019 17.653 9.437 1.00 92.50 74 ALA A C 1
ATOM 569 O O . ALA A 1 74 ? -7.378 17.304 10.559 1.00 92.50 74 ALA A O 1
ATOM 570 N N . ALA A 1 75 ? -7.897 17.839 8.446 1.00 93.75 75 ALA A N 1
ATOM 571 C CA . ALA A 1 75 ? -9.335 17.628 8.594 1.00 93.75 75 ALA A CA 1
ATOM 572 C C . ALA A 1 75 ? -9.650 16.163 8.941 1.00 93.75 75 ALA A C 1
ATOM 574 O O . ALA A 1 75 ? -10.353 15.894 9.918 1.00 93.75 75 ALA A O 1
ATOM 575 N N . LEU A 1 76 ? -9.067 15.204 8.215 1.00 93.00 76 LEU A N 1
ATOM 576 C CA . LEU A 1 76 ? -9.218 13.781 8.536 1.00 93.00 76 LEU A CA 1
ATOM 577 C C . LEU A 1 76 ? -8.625 13.430 9.911 1.00 93.00 76 LEU A C 1
ATOM 579 O O . LEU A 1 76 ? -9.254 12.706 10.682 1.00 93.00 76 LEU A O 1
ATOM 583 N N . GLY A 1 77 ? -7.466 13.997 10.262 1.00 92.75 77 GLY A N 1
ATOM 584 C CA . GLY A 1 77 ? -6.849 13.836 11.582 1.00 92.75 77 GLY A CA 1
ATOM 585 C C . GLY A 1 77 ? -7.683 14.425 12.729 1.00 92.75 77 GLY A C 1
ATOM 586 O O . GLY A 1 77 ? -7.766 13.845 13.809 1.00 92.75 77 GLY A O 1
ATOM 587 N N . SER A 1 78 ? -8.385 15.535 12.496 1.00 94.38 78 SER A N 1
ATOM 588 C CA . SER A 1 78 ? -9.285 16.147 13.484 1.00 94.38 78 SER A CA 1
ATOM 589 C C . SER A 1 78 ? -10.553 15.331 13.762 1.00 94.38 78 SER A C 1
ATOM 591 O O . SER A 1 78 ? -11.198 15.528 14.791 1.00 94.38 78 SER A O 1
ATOM 593 N N . CYS A 1 79 ? -10.892 14.366 12.899 1.00 94.75 79 CYS A N 1
ATOM 594 C CA . CYS A 1 79 ? -11.993 13.431 13.136 1.00 94.75 79 CYS A CA 1
ATOM 595 C C . CYS A 1 79 ? -11.632 12.319 14.138 1.00 94.75 79 CYS A C 1
ATOM 597 O O . CYS A 1 79 ? -12.533 11.643 14.643 1.00 94.75 79 CYS A O 1
ATOM 599 N N . LEU A 1 80 ? -10.345 12.129 14.466 1.00 94.75 80 LEU A N 1
ATOM 600 C CA . LEU A 1 80 ? -9.909 11.049 15.357 1.00 94.75 80 LEU A CA 1
ATOM 601 C C . LEU A 1 80 ? -10.447 11.219 16.794 1.00 94.75 80 LEU A C 1
ATOM 603 O O . LEU A 1 80 ? -11.034 10.264 17.310 1.00 94.75 80 LEU A O 1
ATOM 607 N N . PRO A 1 81 ? -10.358 12.395 17.455 1.00 95.31 81 PRO A N 1
ATOM 608 C CA . PRO A 1 81 ? -10.910 12.550 18.802 1.00 95.31 81 PRO A CA 1
ATOM 609 C C . PRO A 1 81 ? -12.433 12.346 18.898 1.00 95.31 81 PRO A C 1
ATOM 611 O O . PRO A 1 81 ? -12.858 11.621 19.804 1.00 95.31 81 PRO A O 1
ATOM 614 N N . PRO A 1 82 ? -13.269 12.878 17.976 1.00 95.88 82 PRO A N 1
ATOM 615 C CA . PRO A 1 82 ? -14.693 12.546 17.923 1.00 95.88 82 PRO A CA 1
ATOM 616 C C . PRO A 1 82 ? -14.968 11.044 17.782 1.00 95.88 82 PRO A C 1
ATOM 618 O O . PRO A 1 82 ? -15.851 10.514 18.456 1.00 95.88 82 PRO A O 1
ATOM 621 N N . PHE A 1 83 ? -14.200 10.327 16.955 1.00 96.19 83 PHE A N 1
ATOM 622 C CA . PHE A 1 83 ? -14.347 8.876 16.832 1.00 96.19 83 PHE A CA 1
ATOM 623 C C . PHE A 1 83 ? -13.990 8.149 18.129 1.00 96.19 83 PHE A C 1
ATOM 625 O O . PHE A 1 83 ? -14.765 7.299 18.564 1.00 96.19 83 PHE A O 1
ATOM 632 N N . THR A 1 84 ? -12.891 8.516 18.799 1.00 95.50 84 THR A N 1
ATOM 633 C CA . THR A 1 84 ? -12.542 7.959 20.121 1.00 95.50 84 THR A CA 1
ATOM 634 C C . THR A 1 84 ? -13.653 8.188 21.133 1.00 95.50 84 THR A C 1
ATOM 636 O O . THR A 1 84 ? -14.040 7.255 21.838 1.00 95.50 84 THR A O 1
ATOM 639 N N . PHE A 1 85 ? -14.190 9.409 21.189 1.00 96.44 85 PHE A N 1
ATOM 640 C CA . PHE A 1 85 ? -15.286 9.750 22.087 1.00 96.44 85 PHE A CA 1
ATOM 641 C C . PHE A 1 85 ? -16.481 8.813 21.875 1.00 96.44 85 PHE A C 1
ATOM 643 O O . PHE A 1 85 ? -16.956 8.196 22.827 1.00 96.44 85 PHE A O 1
ATOM 650 N N . LEU A 1 86 ? -16.930 8.653 20.626 1.00 96.00 86 LEU A N 1
ATOM 651 C CA . LEU A 1 86 ? -18.073 7.801 20.293 1.00 96.00 86 LEU A CA 1
ATOM 652 C C . LEU A 1 86 ? -17.798 6.315 20.571 1.00 96.00 86 LEU A C 1
ATOM 654 O O . LEU A 1 86 ? -18.660 5.634 21.124 1.00 96.00 86 LEU A O 1
ATOM 658 N N . ILE A 1 87 ? -16.602 5.815 20.242 1.00 95.12 87 ILE A N 1
ATOM 659 C CA . ILE A 1 87 ? -16.200 4.423 20.502 1.00 95.12 87 ILE A CA 1
ATOM 660 C C . ILE A 1 87 ? -16.249 4.127 22.005 1.00 95.12 87 ILE A C 1
ATOM 662 O O . ILE A 1 87 ? -16.885 3.162 22.435 1.00 95.12 87 ILE A O 1
ATOM 666 N N . VAL A 1 88 ? -15.602 4.964 22.819 1.00 94.00 88 VAL A N 1
ATOM 667 C CA . VAL A 1 88 ? -15.525 4.758 24.270 1.00 94.00 88 VAL A CA 1
ATOM 668 C C . VAL A 1 88 ? -16.885 4.967 24.925 1.00 94.00 88 VAL A C 1
ATOM 670 O O . VAL A 1 88 ? -17.230 4.226 25.848 1.00 94.00 88 VAL A O 1
ATOM 673 N N . LEU A 1 89 ? -17.689 5.916 24.442 1.00 94.25 89 LEU A N 1
ATOM 674 C CA . LEU A 1 89 ? -19.049 6.131 24.929 1.00 94.25 89 LEU A CA 1
ATOM 675 C C . LEU A 1 89 ? -19.927 4.894 24.712 1.00 94.25 89 LEU A C 1
ATOM 677 O O . LEU A 1 89 ? -20.651 4.491 25.620 1.00 94.25 89 LEU A O 1
ATOM 681 N N . GLU A 1 90 ? -19.842 4.261 23.545 1.00 91.44 90 GLU A N 1
ATOM 682 C CA . GLU A 1 90 ? -20.623 3.060 23.242 1.00 91.44 90 GLU A CA 1
ATOM 683 C C . GLU A 1 90 ? -20.157 1.835 24.036 1.00 91.44 90 GLU A C 1
ATOM 685 O O . GLU A 1 90 ? -20.995 1.087 24.547 1.00 91.44 90 GLU A O 1
ATOM 690 N N . LEU A 1 91 ? -18.839 1.656 24.192 1.00 89.69 91 LEU A N 1
ATOM 691 C CA . LEU A 1 91 ? -18.256 0.530 24.928 1.00 89.69 91 LEU A CA 1
ATOM 692 C C . LEU A 1 91 ? -18.453 0.640 26.447 1.00 89.69 91 LEU A C 1
ATOM 694 O O . LEU A 1 91 ? -18.794 -0.345 27.098 1.00 89.69 91 LEU A O 1
ATOM 698 N N . SER A 1 92 ? -18.231 1.825 27.023 1.00 88.62 92 SER A N 1
ATOM 699 C CA . SER A 1 92 ? -18.256 2.035 28.480 1.00 88.62 92 SER A CA 1
ATOM 700 C C . SER A 1 92 ? -19.599 2.537 29.014 1.00 88.62 92 SER A C 1
ATOM 702 O O . SER A 1 92 ? -19.857 2.425 30.214 1.00 88.62 92 SER A O 1
ATOM 704 N N . ARG A 1 93 ? -20.446 3.122 28.151 1.00 87.88 93 ARG A N 1
ATOM 705 C CA . ARG A 1 93 ? -21.685 3.836 28.521 1.00 87.88 93 ARG A CA 1
ATOM 706 C C . ARG A 1 93 ? -21.473 4.944 29.560 1.00 87.88 93 ARG A C 1
ATOM 708 O O . ARG A 1 93 ? -22.400 5.306 30.280 1.00 87.88 93 ARG A O 1
ATOM 715 N N . SER A 1 94 ? -20.258 5.486 29.630 1.00 92.50 94 SER A N 1
ATOM 716 C CA . SER A 1 94 ? -19.834 6.487 30.606 1.00 92.50 94 SER A CA 1
ATOM 717 C C . SER A 1 94 ? -19.321 7.734 29.890 1.00 92.50 94 SER A C 1
ATOM 719 O O . SER A 1 94 ? -18.306 7.686 29.193 1.00 92.50 94 SER A O 1
ATOM 721 N N . THR A 1 95 ? -20.010 8.866 30.065 1.00 92.88 95 THR A N 1
ATOM 722 C CA . THR A 1 95 ? -19.596 10.139 29.457 1.00 92.88 95 THR A CA 1
ATOM 723 C C . THR A 1 95 ? -18.260 10.655 30.004 1.00 92.88 95 THR A C 1
ATOM 725 O O . THR A 1 95 ? -17.447 11.072 29.180 1.00 92.88 95 THR A O 1
ATOM 728 N N . PRO A 1 96 ? -17.928 10.556 31.314 1.00 94.75 96 PRO A N 1
ATOM 729 C CA . PRO A 1 96 ? -16.613 10.982 31.796 1.00 94.75 96 PRO A CA 1
ATOM 730 C C . PRO A 1 96 ? -15.466 10.170 31.186 1.00 94.75 96 PRO A C 1
ATOM 732 O O . PRO A 1 96 ? -14.450 10.740 30.802 1.00 94.75 96 PRO A O 1
ATOM 735 N N . ALA A 1 97 ? -15.636 8.852 31.031 1.00 91.94 97 ALA A N 1
ATOM 736 C CA . ALA A 1 97 ? -14.612 7.998 30.426 1.00 91.94 97 ALA A CA 1
ATOM 737 C C . ALA A 1 97 ? -14.362 8.361 28.953 1.00 91.94 97 ALA A C 1
ATOM 739 O O . ALA A 1 97 ? -13.215 8.417 28.514 1.00 91.94 97 ALA A O 1
ATOM 740 N N . ALA A 1 98 ? -15.429 8.663 28.207 1.00 94.38 98 ALA A N 1
ATOM 741 C CA . ALA A 1 98 ? -15.336 9.100 26.817 1.00 94.38 98 ALA A CA 1
ATOM 742 C C . ALA A 1 98 ? -14.635 10.463 26.672 1.00 94.38 98 ALA A C 1
ATOM 744 O O . ALA A 1 98 ? -13.785 10.619 25.796 1.00 94.38 98 ALA A O 1
ATOM 745 N N . ILE A 1 99 ? -14.939 11.428 27.551 1.00 95.62 99 ILE A N 1
ATOM 746 C CA . ILE A 1 99 ? -14.281 12.748 27.566 1.00 95.62 99 ILE A CA 1
ATOM 747 C C . ILE A 1 99 ? -12.789 12.613 27.887 1.00 95.62 99 ILE A C 1
ATOM 749 O O . ILE A 1 99 ? -11.968 13.255 27.231 1.00 95.62 99 ILE A O 1
ATOM 753 N N . ILE A 1 100 ? -12.428 11.774 28.864 1.00 94.44 100 ILE A N 1
ATOM 754 C CA . ILE A 1 100 ? -11.023 11.529 29.219 1.00 94.44 100 ILE A CA 1
ATOM 755 C C . ILE A 1 100 ? -10.281 10.920 28.026 1.00 94.44 100 ILE A C 1
ATOM 757 O O . ILE A 1 100 ? -9.228 11.424 27.647 1.00 94.44 100 ILE A O 1
ATOM 761 N N . ALA A 1 101 ? -10.840 9.890 27.387 1.00 93.38 101 ALA A N 1
ATOM 762 C CA . ALA A 1 101 ? -10.200 9.235 26.248 1.00 93.38 101 ALA A CA 1
ATOM 763 C C . ALA A 1 101 ? -10.008 10.177 25.046 1.00 93.38 101 ALA A C 1
ATOM 765 O O . ALA A 1 101 ? -8.941 10.189 24.435 1.00 93.38 101 ALA A O 1
ATOM 766 N N . ALA A 1 102 ? -11.014 10.996 24.725 1.00 95.25 102 ALA A N 1
ATOM 767 C CA . ALA A 1 102 ? -10.910 11.982 23.653 1.00 95.25 102 ALA A CA 1
ATOM 768 C C . ALA A 1 102 ? -9.881 13.076 23.980 1.00 95.25 102 ALA A C 1
ATOM 770 O O . ALA A 1 102 ? -9.061 13.413 23.131 1.00 95.25 102 ALA A O 1
ATOM 771 N N . SER A 1 103 ? -9.873 13.575 25.221 1.00 94.44 103 SER A N 1
ATOM 772 C CA . SER A 1 103 ? -8.893 14.563 25.688 1.00 94.44 103 SER A CA 1
ATOM 773 C C . SER A 1 103 ? -7.460 14.029 25.618 1.00 94.44 103 SER A C 1
ATOM 775 O O . SER A 1 103 ? -6.577 14.737 25.145 1.00 94.44 103 SER A O 1
ATOM 777 N N . LEU A 1 104 ? -7.218 12.775 26.021 1.00 93.94 104 LEU A N 1
ATOM 778 C CA . LEU A 1 104 ? -5.893 12.151 25.911 1.00 93.94 104 LEU A CA 1
ATOM 779 C C . LEU A 1 104 ? -5.396 12.115 24.459 1.00 93.94 104 LEU A C 1
ATOM 781 O O . LEU A 1 104 ? -4.216 12.335 24.217 1.00 93.94 104 LEU A O 1
ATOM 785 N N . LEU A 1 105 ? -6.282 11.888 23.487 1.00 93.38 105 LEU A N 1
ATOM 786 C CA . LEU A 1 105 ? -5.894 11.912 22.077 1.00 93.38 105 LEU A CA 1
ATOM 787 C C . LEU A 1 105 ? -5.650 13.341 21.560 1.00 93.38 105 LEU A C 1
ATOM 789 O O . LEU A 1 105 ? -4.724 13.553 20.784 1.00 93.38 105 LEU A O 1
ATOM 793 N N . ILE A 1 106 ? -6.446 14.323 22.007 1.00 94.25 106 ILE A N 1
ATOM 794 C CA . ILE A 1 106 ? -6.266 15.744 21.653 1.00 94.25 106 ILE A CA 1
ATOM 795 C C . ILE A 1 106 ? -4.918 16.269 22.153 1.00 94.25 106 ILE A C 1
ATOM 797 O O . ILE A 1 106 ? -4.265 17.021 21.443 1.00 94.25 106 ILE A O 1
ATOM 801 N N . PHE A 1 107 ? -4.492 15.876 23.355 1.00 94.12 107 PHE A N 1
ATOM 802 C CA . PHE A 1 107 ? -3.231 16.326 23.956 1.00 94.12 107 PHE A CA 1
ATOM 803 C C . PHE A 1 107 ? -2.022 15.434 23.622 1.00 94.12 107 PHE A C 1
ATOM 805 O O . PHE A 1 107 ? -0.944 15.616 24.202 1.00 94.12 107 PHE A O 1
ATOM 812 N N . ASP A 1 108 ? -2.164 14.478 22.696 1.00 93.50 108 ASP A N 1
ATOM 813 C CA . ASP A 1 108 ? -1.031 13.697 22.204 1.00 93.50 108 ASP A CA 1
ATOM 814 C C . ASP A 1 108 ? -0.304 14.426 21.068 1.00 93.50 108 ASP A C 1
ATOM 816 O O . ASP A 1 108 ? -0.782 14.543 19.936 1.00 93.50 108 ASP A O 1
ATOM 820 N N . THR A 1 109 ? 0.915 14.871 21.365 1.00 92.19 109 THR A N 1
ATOM 821 C CA . THR A 1 109 ? 1.794 15.566 20.418 1.00 92.19 109 THR A CA 1
ATOM 822 C C . THR A 1 109 ? 2.152 14.700 19.212 1.00 92.19 109 THR A C 1
ATOM 824 O O . THR A 1 109 ? 2.346 15.229 18.117 1.00 92.19 109 THR A O 1
ATOM 827 N N . GLY A 1 110 ? 2.194 13.372 19.369 1.00 90.06 110 GLY A N 1
ATOM 828 C CA . GLY A 1 110 ? 2.468 12.439 18.273 1.00 90.06 110 GLY A CA 1
ATOM 829 C C . GLY A 1 110 ? 1.360 12.444 17.217 1.00 90.06 110 GLY A C 1
ATOM 830 O O . GLY A 1 110 ? 1.625 12.608 16.027 1.00 90.06 110 GLY A O 1
ATOM 831 N N . CYS A 1 111 ? 0.102 12.343 17.649 1.00 89.69 111 CYS A N 1
ATOM 832 C CA . CYS A 1 111 ? -1.050 12.399 16.747 1.00 89.69 111 CYS A CA 1
ATOM 833 C C . CYS A 1 111 ? -1.206 13.767 16.058 1.00 89.69 111 CYS A C 1
ATOM 835 O O . CYS A 1 111 ? -1.491 13.825 14.857 1.00 89.69 111 CYS A O 1
ATOM 837 N N . ILE A 1 112 ? -0.970 14.874 16.773 1.00 91.62 112 ILE A N 1
ATOM 838 C CA . ILE A 1 112 ? -0.991 16.225 16.180 1.00 91.62 112 ILE A CA 1
ATOM 839 C C . ILE A 1 112 ? 0.094 16.355 15.104 1.00 91.62 112 ILE A C 1
ATOM 841 O O . ILE A 1 112 ? -0.164 16.826 13.997 1.00 91.62 112 ILE A O 1
ATOM 845 N N . THR A 1 113 ? 1.315 15.910 15.408 1.00 89.56 113 THR A N 1
ATOM 846 C CA . THR A 1 113 ? 2.436 16.055 14.474 1.00 89.56 113 THR A CA 1
ATOM 847 C C . THR A 1 113 ? 2.273 15.214 13.214 1.00 89.56 113 THR A C 1
ATOM 849 O O . THR A 1 113 ? 2.644 15.689 12.146 1.00 89.56 113 THR A O 1
ATOM 852 N N . LEU A 1 114 ? 1.665 14.026 13.291 1.00 87.81 114 LEU A N 1
ATOM 853 C CA . LEU A 1 114 ? 1.359 13.215 12.106 1.00 87.81 114 LEU A CA 1
ATOM 854 C C . LEU A 1 114 ? 0.214 13.791 11.259 1.00 87.81 114 LEU A C 1
ATOM 856 O O . LEU A 1 114 ? 0.253 13.680 10.036 1.00 87.81 114 LEU A O 1
ATOM 860 N N . SER A 1 115 ? -0.791 14.411 11.884 1.00 89.31 115 SER A N 1
ATOM 861 C CA . SER A 1 115 ? -1.996 14.908 11.196 1.00 89.31 115 SER A CA 1
ATOM 862 C C . SER A 1 115 ? -1.812 16.215 10.423 1.00 89.31 115 SER A C 1
ATOM 864 O O . SER A 1 115 ? -2.521 16.439 9.447 1.00 89.31 115 SER A O 1
ATOM 866 N N . GLN A 1 116 ? -0.851 17.059 10.802 1.00 87.31 116 GLN A N 1
ATOM 867 C CA . GLN A 1 116 ? -0.651 18.381 10.184 1.00 87.31 116 GLN A CA 1
ATOM 868 C C . GLN A 1 116 ? 0.096 18.373 8.834 1.00 87.31 116 GLN A C 1
ATOM 870 O O . GLN A 1 116 ? 0.138 19.391 8.137 1.00 87.31 116 GLN A O 1
ATOM 875 N N . TYR A 1 117 ? 0.729 17.258 8.468 1.00 85.69 117 TYR A N 1
ATOM 876 C CA . TYR A 1 117 ? 1.550 17.149 7.261 1.00 85.69 117 TYR A CA 1
ATOM 877 C C . TYR A 1 117 ? 0.888 16.263 6.201 1.00 85.69 117 TYR A C 1
ATOM 879 O O . TYR A 1 117 ? -0.058 15.525 6.472 1.00 85.69 117 TYR A O 1
ATOM 887 N N . ILE A 1 118 ? 1.407 16.333 4.972 1.00 84.94 118 ILE A N 1
ATOM 888 C CA . ILE A 1 118 ? 0.943 15.539 3.826 1.00 84.94 118 ILE A CA 1
ATOM 889 C C . ILE A 1 118 ? 1.507 14.115 3.958 1.00 84.94 118 ILE A C 1
ATOM 891 O O . ILE A 1 118 ? 2.413 13.713 3.236 1.00 84.94 118 ILE A O 1
ATOM 895 N N . LEU A 1 119 ? 1.019 13.380 4.956 1.00 83.19 119 LEU A N 1
ATOM 896 C CA . LEU A 1 119 ? 1.320 11.967 5.171 1.00 83.19 119 LEU A CA 1
ATOM 897 C C . LEU A 1 119 ? 0.086 11.121 4.887 1.00 83.19 119 LEU A C 1
ATOM 899 O O . LEU A 1 119 ? -1.044 11.611 4.867 1.00 83.19 119 LEU A O 1
ATOM 903 N N . LEU A 1 120 ? 0.312 9.822 4.709 1.00 84.00 120 LEU A N 1
ATOM 904 C CA . LEU A 1 120 ? -0.775 8.860 4.573 1.00 84.00 120 LEU A CA 1
ATOM 905 C C . LEU A 1 120 ? -1.321 8.365 5.914 1.00 84.00 120 LEU A C 1
ATOM 907 O O . LEU A 1 120 ? -2.452 7.882 5.962 1.00 84.00 120 LEU A O 1
ATOM 911 N N . ASP A 1 121 ? -0.556 8.511 7.000 1.00 86.44 121 ASP A N 1
ATOM 912 C CA . ASP A 1 121 ? -0.963 8.072 8.337 1.00 86.44 121 ASP A CA 1
ATOM 913 C C . ASP A 1 121 ? -2.296 8.686 8.815 1.00 86.44 121 ASP A C 1
ATOM 915 O O . ASP A 1 121 ? -3.117 7.931 9.332 1.00 86.44 121 ASP A O 1
ATOM 919 N N . PRO A 1 122 ? -2.608 9.984 8.608 1.00 89.62 122 PRO A N 1
ATOM 920 C CA . PRO A 1 122 ? -3.887 10.562 9.041 1.00 89.62 122 PRO A CA 1
ATOM 921 C C . PRO A 1 122 ? -5.089 9.921 8.342 1.00 89.62 122 PRO A C 1
ATOM 923 O O . PRO A 1 122 ? -6.111 9.646 8.970 1.00 89.62 122 PRO A O 1
ATOM 926 N N . ILE A 1 123 ? -4.943 9.616 7.049 1.00 91.19 123 ILE A N 1
ATOM 927 C CA . ILE A 1 123 ? -5.967 8.936 6.248 1.00 91.19 123 ILE A CA 1
ATOM 928 C C . ILE A 1 123 ? -6.124 7.485 6.718 1.00 91.19 123 ILE A C 1
ATOM 930 O O . ILE A 1 123 ? -7.243 6.995 6.882 1.00 91.19 123 ILE A O 1
ATOM 934 N N . LEU A 1 124 ? -5.008 6.802 6.991 1.00 90.81 124 LEU A N 1
ATOM 935 C CA . LEU A 1 124 ? -5.011 5.443 7.528 1.00 90.81 124 LEU A CA 1
ATOM 936 C C . LEU A 1 124 ? -5.717 5.383 8.889 1.00 90.81 124 LEU A C 1
ATOM 938 O O . LEU A 1 124 ? -6.608 4.557 9.083 1.00 90.81 124 LEU A O 1
ATOM 942 N N . MET A 1 125 ? -5.348 6.268 9.819 1.00 92.44 125 MET A N 1
ATOM 943 C CA . MET A 1 125 ? -5.942 6.336 11.155 1.00 92.44 125 MET A CA 1
ATOM 944 C C . MET A 1 125 ? -7.439 6.641 11.087 1.00 92.44 125 MET A C 1
ATOM 946 O O . MET A 1 125 ? -8.212 6.009 11.806 1.00 92.44 125 MET A O 1
ATOM 950 N N . PHE A 1 126 ? -7.862 7.530 10.181 1.00 95.56 126 PHE A N 1
ATOM 951 C CA . PHE A 1 126 ? -9.274 7.827 9.951 1.00 95.56 126 PHE A CA 1
ATOM 952 C C . PHE A 1 126 ? -10.063 6.571 9.562 1.00 95.56 126 PHE A C 1
ATOM 954 O O . PHE A 1 126 ? -11.073 6.258 10.196 1.00 95.56 126 PHE A O 1
ATOM 961 N N . PHE A 1 127 ? -9.590 5.801 8.575 1.00 95.88 127 PHE A N 1
ATOM 962 C CA . PHE A 1 127 ? -10.273 4.575 8.155 1.00 95.88 127 PHE A CA 1
ATOM 963 C C . PHE A 1 127 ? -10.206 3.454 9.201 1.00 95.88 127 PHE A C 1
ATOM 965 O O . PHE A 1 127 ? -11.184 2.721 9.363 1.00 95.88 127 PHE A O 1
ATOM 972 N N . ILE A 1 128 ? -9.103 3.325 9.948 1.00 95.44 128 ILE A N 1
ATOM 973 C CA . ILE A 1 128 ? -8.988 2.345 11.043 1.00 95.44 128 ILE A CA 1
ATOM 974 C C . ILE A 1 128 ? -9.985 2.674 12.159 1.00 95.44 128 ILE A C 1
ATOM 976 O O . ILE A 1 128 ? -10.769 1.812 12.559 1.00 95.44 128 ILE A O 1
ATOM 980 N N . MET A 1 129 ? -10.001 3.918 12.642 1.00 95.44 129 MET A N 1
ATOM 981 C CA . MET A 1 129 ? -10.915 4.335 13.708 1.00 95.44 129 MET A CA 1
ATOM 982 C C . MET A 1 129 ? -12.370 4.329 13.244 1.00 95.44 129 MET A C 1
ATOM 984 O O . MET A 1 129 ? -13.238 3.894 13.996 1.00 95.44 129 MET A O 1
ATOM 988 N N . GLY A 1 130 ? -12.636 4.709 11.991 1.00 96.12 130 GLY A N 1
ATOM 989 C CA . GLY A 1 130 ? -13.949 4.561 11.365 1.00 96.12 130 GLY A CA 1
ATOM 990 C C . GLY A 1 130 ? -14.414 3.102 11.321 1.00 96.12 130 GLY A C 1
ATOM 991 O O . GLY A 1 130 ? -15.554 2.814 11.679 1.00 96.12 130 GLY A O 1
ATOM 992 N N . SER A 1 131 ? -13.523 2.161 10.985 1.00 96.25 131 SER A N 1
ATOM 993 C CA . SER A 1 131 ? -13.831 0.721 10.978 1.00 96.25 131 SER A CA 1
ATOM 994 C C . SER A 1 131 ? -14.172 0.200 12.377 1.00 96.25 131 SER A C 1
ATOM 996 O O . SER A 1 131 ? -15.162 -0.513 12.548 1.00 96.25 131 SER A O 1
ATOM 998 N N . VAL A 1 132 ? -13.400 0.594 13.398 1.00 95.88 132 VAL A N 1
ATOM 999 C CA . VAL A 1 132 ? -13.668 0.226 14.800 1.00 95.88 132 VAL A CA 1
ATOM 1000 C C . VAL A 1 132 ? -14.970 0.856 15.299 1.00 95.88 132 VAL A C 1
ATOM 1002 O O . VAL A 1 132 ? -15.766 0.174 15.942 1.00 95.88 132 VAL A O 1
ATOM 1005 N N . LEU A 1 133 ? -15.237 2.123 14.971 1.00 96.31 133 LEU A N 1
ATOM 1006 C CA . LEU A 1 133 ? -16.492 2.793 15.311 1.00 96.31 133 LEU A CA 1
ATOM 1007 C C . LEU A 1 133 ? -17.691 2.067 14.699 1.00 96.31 133 LEU A C 1
ATOM 1009 O O . LEU A 1 133 ? -18.653 1.774 15.410 1.00 96.31 133 LEU A O 1
ATOM 1013 N N . CYS A 1 134 ? -17.626 1.728 13.411 1.00 95.56 134 CYS A N 1
ATOM 1014 C CA . CYS A 1 134 ? -18.698 0.993 12.745 1.00 95.56 134 CYS A CA 1
ATOM 1015 C C . CYS A 1 134 ? -18.892 -0.398 13.357 1.00 95.56 134 CYS A C 1
ATOM 1017 O O . CYS A 1 134 ? -20.030 -0.785 13.606 1.00 95.56 134 CYS A O 1
ATOM 1019 N N . MET A 1 135 ? -17.807 -1.109 13.689 1.00 94.50 135 MET A N 1
ATOM 1020 C CA . MET A 1 135 ? -17.866 -2.394 14.396 1.00 94.50 135 MET A CA 1
ATOM 1021 C C . MET A 1 135 ? -18.579 -2.265 15.752 1.00 94.50 135 MET A C 1
ATOM 1023 O O . MET A 1 135 ? -19.488 -3.037 16.053 1.00 94.50 135 MET A O 1
ATOM 1027 N N . VAL A 1 136 ? -18.215 -1.273 16.569 1.00 94.31 136 VAL A N 1
ATOM 1028 C CA . VAL A 1 136 ? -18.840 -1.055 17.884 1.00 94.31 136 VAL A CA 1
ATOM 1029 C C . VAL A 1 136 ? -20.317 -0.675 17.741 1.00 94.31 136 VAL A C 1
ATOM 1031 O O . VAL A 1 136 ? -21.167 -1.224 18.444 1.00 94.31 136 VAL A O 1
ATOM 1034 N N . ARG A 1 137 ? -20.654 0.216 16.802 1.00 93.06 137 ARG A N 1
ATOM 1035 C CA . ARG A 1 137 ? -22.042 0.633 16.538 1.00 93.06 137 ARG A CA 1
ATOM 1036 C C . ARG A 1 137 ? -22.899 -0.519 16.019 1.00 93.06 137 ARG A C 1
ATOM 1038 O O . ARG A 1 137 ? -24.038 -0.671 16.457 1.00 93.06 137 ARG A O 1
ATOM 1045 N N . PHE A 1 138 ? -22.337 -1.363 15.159 1.00 92.62 138 PHE A N 1
ATOM 1046 C CA . PHE A 1 138 ? -22.967 -2.591 14.688 1.00 92.62 138 PHE A CA 1
ATOM 1047 C C . PHE A 1 138 ? -23.258 -3.559 15.846 1.00 92.62 138 PHE A C 1
ATOM 1049 O O . PHE A 1 138 ? -24.385 -4.042 15.975 1.00 92.62 138 PHE A O 1
ATOM 1056 N N . ASN A 1 139 ? -22.293 -3.766 16.749 1.00 89.75 139 ASN A N 1
ATOM 1057 C CA . ASN A 1 139 ? -22.468 -4.618 17.930 1.00 89.75 139 ASN A CA 1
ATOM 1058 C C . ASN A 1 139 ? -23.550 -4.082 18.884 1.00 89.75 139 ASN A C 1
ATOM 1060 O O . ASN A 1 139 ? -24.344 -4.861 19.416 1.00 89.75 139 ASN A O 1
ATOM 1064 N N . THR A 1 140 ? -23.640 -2.758 19.070 1.00 88.06 140 THR A N 1
ATOM 1065 C CA . THR A 1 140 ? -24.710 -2.123 19.864 1.00 88.06 140 THR A CA 1
ATOM 1066 C C . THR A 1 140 ? -26.103 -2.438 19.300 1.00 88.06 140 THR A C 1
ATOM 1068 O O . THR A 1 140 ? -27.065 -2.577 20.055 1.00 88.06 140 THR A O 1
ATOM 1071 N N . GLN A 1 141 ? -26.234 -2.597 17.982 1.00 85.19 141 GLN A N 1
ATOM 1072 C CA . GLN A 1 141 ? -27.512 -2.849 17.308 1.00 85.19 141 GLN A CA 1
ATOM 1073 C C . GLN A 1 141 ? -27.882 -4.332 17.185 1.00 85.19 141 GLN A C 1
ATOM 1075 O O . GLN A 1 141 ? -28.833 -4.676 16.482 1.00 85.19 141 GLN A O 1
ATOM 1080 N N . ARG A 1 142 ? -27.194 -5.219 17.914 1.00 80.69 142 ARG A N 1
ATOM 1081 C CA . ARG A 1 142 ? -27.446 -6.668 17.899 1.00 80.69 142 ARG A CA 1
ATOM 1082 C C . ARG A 1 142 ? -28.900 -7.056 18.202 1.00 80.69 142 ARG A C 1
ATOM 1084 O O . ARG A 1 142 ? -29.358 -8.083 17.717 1.00 80.69 142 ARG A O 1
ATOM 1091 N N . LEU A 1 143 ? -29.625 -6.242 18.972 1.00 79.19 143 LEU A N 1
ATOM 1092 C CA . LEU A 1 143 ? -31.018 -6.504 19.361 1.00 79.19 143 LEU A CA 1
ATOM 1093 C C . LEU A 1 143 ? -32.049 -6.213 18.256 1.00 79.19 143 LEU A C 1
ATOM 1095 O O . LEU A 1 143 ? -33.201 -6.610 18.392 1.00 79.19 143 LEU A O 1
ATOM 1099 N N . ARG A 1 144 ? -31.671 -5.512 17.179 1.00 85.56 144 ARG A N 1
ATOM 1100 C CA . ARG A 1 144 ? -32.556 -5.200 16.041 1.00 85.56 144 ARG A CA 1
ATOM 1101 C C . ARG A 1 144 ? -31.911 -5.661 14.726 1.00 85.56 144 ARG A C 1
ATOM 1103 O O . ARG A 1 144 ? -31.523 -4.819 13.908 1.00 85.56 144 ARG A O 1
ATOM 1110 N N . PRO A 1 145 ? -31.745 -6.984 14.534 1.00 86.19 145 PRO A N 1
ATOM 1111 C CA . PRO A 1 145 ? -31.104 -7.529 13.343 1.00 86.19 145 PRO A CA 1
ATOM 1112 C C . PRO A 1 145 ? -31.879 -7.152 12.071 1.00 86.19 145 PRO A C 1
ATOM 1114 O O . PRO A 1 145 ? -33.100 -7.024 12.097 1.00 86.19 145 PRO A O 1
ATOM 1117 N N . PHE A 1 146 ? -31.160 -6.957 10.959 1.00 90.50 146 PHE A N 1
ATOM 1118 C CA . PHE A 1 146 ? -31.709 -6.602 9.636 1.00 90.50 146 PHE A CA 1
ATOM 1119 C C . PHE A 1 146 ? -32.455 -5.257 9.539 1.00 90.50 146 PHE A C 1
ATOM 1121 O O . PHE A 1 146 ? -33.062 -4.964 8.512 1.00 90.50 146 PHE A O 1
ATOM 1128 N N . SER A 1 147 ? -32.375 -4.398 10.558 1.00 92.62 147 SER A N 1
ATOM 1129 C CA . SER A 1 147 ? -32.856 -3.014 10.462 1.00 92.62 147 SER A CA 1
ATOM 1130 C C . SER A 1 147 ? -32.052 -2.205 9.430 1.00 92.62 147 SER A C 1
ATOM 1132 O O . SER A 1 147 ? -30.884 -2.500 9.171 1.00 92.62 147 SER A O 1
ATOM 1134 N N . PHE A 1 148 ? -32.633 -1.124 8.897 1.00 91.69 148 PHE A N 1
ATOM 1135 C CA . PHE A 1 148 ? -31.911 -0.175 8.039 1.00 91.69 148 PHE A CA 1
ATOM 1136 C C . PHE A 1 148 ? -30.633 0.346 8.708 1.00 91.69 148 PHE A C 1
ATOM 1138 O O . PHE A 1 148 ? -29.582 0.401 8.079 1.00 91.69 148 PHE A O 1
ATOM 1145 N N . SER A 1 149 ? -30.691 0.662 10.008 1.00 92.69 149 SER A N 1
ATOM 1146 C CA . SER A 1 149 ? -29.505 1.134 10.729 1.00 92.69 149 SER A CA 1
ATOM 1147 C C . SER A 1 149 ? -28.438 0.040 10.853 1.00 92.69 149 SER A C 1
ATOM 1149 O O . SER A 1 149 ? -27.256 0.326 10.688 1.00 92.69 149 SER A O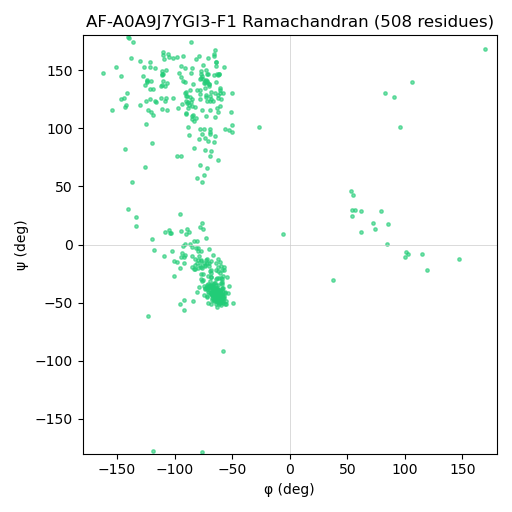 1
ATOM 1151 N N . TRP A 1 150 ? -28.854 -1.217 11.042 1.00 93.44 150 TRP A N 1
ATOM 1152 C CA . TRP A 1 150 ? -27.947 -2.365 11.121 1.00 93.44 150 TRP A CA 1
ATOM 1153 C C . TRP A 1 150 ? -27.190 -2.558 9.802 1.00 93.44 150 TRP A C 1
ATOM 1155 O O . TRP A 1 150 ? -25.967 -2.699 9.802 1.00 93.44 150 TRP A O 1
ATOM 1165 N N . TRP A 1 151 ? -27.907 -2.479 8.675 1.00 94.44 151 TRP A N 1
ATOM 1166 C CA . TRP A 1 151 ? -27.311 -2.506 7.340 1.00 94.44 151 TRP A CA 1
ATOM 1167 C C . TRP A 1 151 ? -26.409 -1.302 7.081 1.00 94.44 151 TRP A C 1
ATOM 1169 O O . TRP A 1 151 ? -25.313 -1.479 6.560 1.00 94.44 151 TRP A O 1
ATOM 1179 N N . PHE A 1 152 ? -26.823 -0.099 7.483 1.00 95.25 152 PHE A N 1
ATOM 1180 C CA . PHE A 1 152 ? -26.018 1.110 7.331 1.00 95.25 152 PHE A CA 1
ATOM 1181 C C . PHE A 1 152 ? -24.646 0.967 8.002 1.00 95.25 152 PHE A C 1
ATOM 1183 O O . PHE A 1 152 ? -23.630 1.171 7.344 1.00 95.25 152 PHE A O 1
ATOM 1190 N N . TRP A 1 153 ? -24.589 0.547 9.273 1.00 95.06 153 TRP A N 1
ATOM 1191 C CA . TRP A 1 153 ? -23.307 0.375 9.971 1.00 95.06 153 TRP A CA 1
ATOM 1192 C C . TRP A 1 153 ? -22.484 -0.796 9.430 1.00 95.06 153 TRP A C 1
ATOM 1194 O O . TRP A 1 153 ? -21.259 -0.711 9.422 1.00 95.06 153 TRP A O 1
ATOM 1204 N N . LEU A 1 154 ? -23.129 -1.862 8.943 1.00 95.19 154 LEU A N 1
ATOM 1205 C CA . LEU A 1 154 ? -22.444 -2.992 8.312 1.00 95.19 154 LEU A CA 1
ATOM 1206 C C . LEU A 1 154 ? -21.788 -2.600 6.980 1.00 95.19 154 LEU A C 1
ATOM 1208 O O . LEU A 1 154 ? -20.623 -2.918 6.748 1.00 95.19 154 LEU A O 1
ATOM 1212 N N . LEU A 1 155 ? -22.521 -1.900 6.111 1.00 96.56 155 LEU A N 1
ATOM 1213 C CA . LEU A 1 155 ? -22.006 -1.431 4.823 1.00 96.56 155 LEU A CA 1
ATOM 1214 C C . LEU A 1 155 ? -20.941 -0.350 5.025 1.00 96.56 155 LEU A C 1
ATOM 1216 O O . LEU A 1 155 ? -19.901 -0.391 4.372 1.00 96.56 155 LEU A O 1
ATOM 1220 N N . LEU A 1 156 ? -21.155 0.570 5.971 1.00 96.50 156 LEU A N 1
ATOM 1221 C CA . LEU A 1 156 ? -20.169 1.591 6.318 1.00 96.50 156 LEU A CA 1
ATOM 1222 C C . LEU A 1 156 ? -18.889 0.966 6.895 1.00 96.50 156 LEU A C 1
ATOM 1224 O O . LEU A 1 156 ? -17.798 1.392 6.523 1.00 96.50 156 LEU A O 1
ATOM 1228 N N . ALA A 1 157 ? -18.999 -0.091 7.713 1.00 95.94 157 ALA A N 1
ATOM 1229 C CA . ALA A 1 157 ? -17.840 -0.871 8.147 1.00 95.94 157 ALA A CA 1
ATOM 1230 C C . ALA A 1 157 ? -17.079 -1.438 6.942 1.00 95.94 157 ALA A C 1
ATOM 1232 O O . ALA A 1 157 ? -15.863 -1.287 6.871 1.00 95.94 157 ALA A O 1
ATOM 1233 N N . GLY A 1 158 ? -17.779 -2.022 5.964 1.00 96.44 158 GLY A N 1
ATOM 1234 C CA . GLY A 1 158 ? -17.162 -2.525 4.737 1.00 96.44 158 GLY A CA 1
ATOM 1235 C C . GLY A 1 158 ? -16.419 -1.447 3.935 1.00 96.44 158 GLY A C 1
ATOM 1236 O O . GLY A 1 158 ? -15.276 -1.650 3.522 1.00 96.44 158 GLY A O 1
ATOM 1237 N N . VAL A 1 159 ? -17.023 -0.265 3.774 1.00 96.31 159 VAL A N 1
ATOM 1238 C CA . VAL A 1 159 ? -16.386 0.889 3.113 1.00 96.31 159 VAL A CA 1
ATOM 1239 C C . VAL A 1 159 ? -15.118 1.318 3.859 1.00 96.31 159 VAL A C 1
ATOM 1241 O O . VAL A 1 159 ? -14.068 1.486 3.237 1.00 96.31 159 VAL A O 1
ATOM 1244 N N . CYS A 1 160 ? -15.175 1.451 5.188 1.00 96.00 160 CYS A N 1
ATOM 1245 C CA . CYS A 1 160 ? -14.011 1.825 5.992 1.00 96.00 160 CYS A CA 1
ATOM 1246 C C . CYS A 1 160 ? -12.902 0.758 5.958 1.00 96.00 160 CYS A C 1
ATOM 1248 O O . CYS A 1 160 ? -11.726 1.116 5.869 1.00 96.00 160 CYS A O 1
ATOM 1250 N N . LEU A 1 161 ? -13.253 -0.535 5.951 1.00 95.50 161 LEU A N 1
ATOM 1251 C CA . LEU A 1 161 ? -12.291 -1.632 5.815 1.00 95.50 161 LEU A CA 1
ATOM 1252 C C . LEU A 1 161 ? -11.583 -1.583 4.456 1.00 95.50 161 LEU A C 1
ATOM 1254 O O . LEU A 1 161 ? -10.352 -1.652 4.413 1.00 95.50 161 LEU A O 1
ATOM 1258 N N . SER A 1 162 ? -12.330 -1.377 3.365 1.00 94.69 162 SER A N 1
ATOM 1259 C CA . SER A 1 162 ? -11.750 -1.173 2.030 1.00 94.69 162 SER A CA 1
ATOM 1260 C C . SER A 1 162 ? -10.811 0.026 1.995 1.00 94.69 162 SER A C 1
ATOM 1262 O O . SER A 1 162 ? -9.732 -0.060 1.412 1.00 94.69 162 SER A O 1
ATOM 1264 N N . GLY A 1 163 ? -11.217 1.140 2.614 1.00 92.31 163 GLY A N 1
ATOM 1265 C CA . GLY A 1 163 ? -10.397 2.342 2.712 1.00 92.31 163 GLY A CA 1
ATOM 1266 C C . GLY A 1 163 ? -9.086 2.070 3.444 1.00 92.31 163 GLY A C 1
ATOM 1267 O O . GLY A 1 163 ? -8.020 2.420 2.949 1.00 92.31 163 GLY A O 1
ATOM 1268 N N . SER A 1 164 ? -9.139 1.355 4.571 1.00 92.44 164 SER A N 1
ATOM 1269 C CA . SER A 1 164 ? -7.941 1.016 5.347 1.00 92.44 164 SER A CA 1
ATOM 1270 C C . SER A 1 164 ? -6.945 0.153 4.559 1.00 92.44 164 SER A C 1
ATOM 1272 O O . SER A 1 164 ? -5.745 0.426 4.598 1.00 92.44 164 SER A O 1
ATOM 1274 N N . LEU A 1 165 ? -7.434 -0.832 3.792 1.00 90.56 165 LEU A N 1
ATOM 1275 C CA . LEU A 1 165 ? -6.605 -1.695 2.945 1.00 90.56 165 LEU A CA 1
ATOM 1276 C C . LEU A 1 165 ? -6.037 -0.946 1.731 1.00 90.56 165 LEU A C 1
ATOM 1278 O O . LEU A 1 165 ? -4.896 -1.187 1.346 1.00 90.56 165 LEU A O 1
ATOM 1282 N N . GLY A 1 166 ? -6.818 -0.033 1.144 1.00 87.94 166 GLY A N 1
ATOM 1283 C CA . GLY A 1 166 ? -6.406 0.799 0.009 1.00 87.94 166 GLY A CA 1
ATOM 1284 C C . GLY A 1 166 ? -5.344 1.850 0.351 1.00 87.94 166 GLY A C 1
ATOM 1285 O O . GLY A 1 166 ? -4.633 2.309 -0.542 1.00 87.94 166 GLY A O 1
ATOM 1286 N N . VAL A 1 167 ? -5.229 2.233 1.628 1.00 86.44 167 VAL A N 1
ATOM 1287 C CA . VAL A 1 167 ? -4.202 3.169 2.113 1.00 86.44 167 VAL A CA 1
ATOM 1288 C C . VAL A 1 167 ? -2.879 2.468 2.412 1.00 86.44 167 VAL A C 1
ATOM 1290 O O . VAL A 1 167 ? -1.830 2.985 2.041 1.00 86.44 167 VAL A O 1
ATOM 1293 N N . LYS A 1 168 ? -2.900 1.349 3.149 1.00 85.06 168 LYS A N 1
ATOM 1294 C CA . LYS A 1 168 ? -1.690 0.592 3.506 1.00 85.06 168 LYS A CA 1
ATOM 1295 C C . LYS A 1 168 ? -2.058 -0.822 3.946 1.00 85.06 168 LYS A C 1
ATOM 1297 O O . LYS A 1 168 ? -3.040 -1.009 4.659 1.00 85.06 168 LYS A O 1
ATOM 1302 N N . PHE A 1 169 ? -1.200 -1.811 3.681 1.00 84.94 169 PHE A N 1
ATOM 1303 C CA . PHE A 1 169 ? -1.419 -3.189 4.160 1.00 84.94 169 PHE A CA 1
ATOM 1304 C C . PHE A 1 169 ? -1.453 -3.346 5.690 1.00 84.94 169 PHE A C 1
ATOM 1306 O O . PHE A 1 169 ? -1.944 -4.356 6.183 1.00 84.94 169 PHE A O 1
ATOM 1313 N N . VAL A 1 170 ? -1.038 -2.335 6.463 1.00 87.38 170 VAL A N 1
ATOM 1314 C CA . VAL A 1 170 ? -1.279 -2.284 7.920 1.00 87.38 170 VAL A CA 1
ATOM 1315 C C . VAL A 1 170 ? -2.784 -2.357 8.244 1.00 87.38 170 VAL A C 1
ATOM 1317 O O . VAL A 1 170 ? -3.161 -2.894 9.284 1.00 87.38 170 VAL A O 1
ATOM 1320 N N . GLY A 1 171 ? -3.660 -1.913 7.332 1.00 87.44 171 GLY A N 1
ATOM 1321 C CA . GLY A 1 171 ? -5.114 -2.071 7.438 1.00 87.44 171 GLY A CA 1
ATOM 1322 C C . GLY A 1 171 ? -5.590 -3.530 7.526 1.00 87.44 171 GLY A C 1
ATOM 1323 O O . GLY A 1 171 ? -6.673 -3.792 8.047 1.00 87.44 171 GLY A O 1
ATOM 1324 N N . LEU A 1 172 ? -4.771 -4.515 7.136 1.00 90.94 172 LEU A N 1
ATOM 1325 C CA . LEU A 1 172 ? -5.097 -5.934 7.335 1.00 90.94 172 LEU A CA 1
ATOM 1326 C C . LEU A 1 172 ? -5.307 -6.283 8.817 1.00 90.94 172 LEU A C 1
ATOM 1328 O O . LEU A 1 172 ? -6.129 -7.143 9.128 1.00 90.94 172 LEU A O 1
ATOM 1332 N N . PHE A 1 173 ? -4.639 -5.589 9.746 1.00 93.69 173 PHE A N 1
ATOM 1333 C CA . PHE A 1 173 ? -4.830 -5.821 11.180 1.00 93.69 173 PHE A CA 1
ATOM 1334 C C . PHE A 1 173 ? -6.216 -5.389 11.672 1.00 93.69 173 PHE A C 1
ATOM 1336 O O . PHE A 1 173 ? -6.785 -6.060 12.533 1.00 93.69 173 PHE A O 1
ATOM 1343 N N . VAL A 1 174 ? -6.795 -4.314 11.119 1.00 94.94 174 VAL A N 1
ATOM 1344 C CA . VAL A 1 174 ? -8.164 -3.915 11.488 1.00 94.94 174 VAL A CA 1
ATOM 1345 C C . VAL A 1 174 ? -9.201 -4.843 10.857 1.00 94.94 174 VAL A C 1
ATOM 1347 O O . VAL A 1 174 ? -10.173 -5.195 11.521 1.00 94.94 174 VAL A O 1
ATOM 1350 N N . ILE A 1 175 ? -8.958 -5.333 9.634 1.00 95.19 175 ILE A N 1
ATOM 1351 C CA . ILE A 1 175 ? -9.785 -6.383 9.016 1.00 95.19 175 ILE A CA 1
ATOM 1352 C C . ILE A 1 175 ? -9.779 -7.639 9.892 1.00 95.19 175 ILE A C 1
ATOM 1354 O O . ILE A 1 175 ? -10.841 -8.192 10.170 1.00 95.19 175 ILE A O 1
ATOM 1358 N N . LEU A 1 176 ? -8.609 -8.055 10.387 1.00 96.00 176 LEU A N 1
ATOM 1359 C CA . LEU A 1 176 ? -8.494 -9.189 11.301 1.00 96.00 176 LEU A CA 1
ATOM 1360 C C . LEU A 1 176 ? -9.257 -8.948 12.611 1.00 96.00 176 LEU A C 1
ATOM 1362 O O . LEU A 1 176 ? -9.991 -9.829 13.050 1.00 96.00 176 LEU A O 1
ATOM 1366 N N . LEU A 1 177 ? -9.136 -7.762 13.218 1.00 95.31 177 LEU A N 1
ATOM 1367 C CA . LEU A 1 177 ? -9.864 -7.411 14.443 1.00 95.31 177 LEU A CA 1
ATOM 1368 C C . LEU A 1 177 ? -11.387 -7.493 14.248 1.00 95.31 177 LEU A C 1
ATOM 1370 O O . LEU A 1 177 ? -12.081 -8.138 15.038 1.00 95.31 177 LEU A O 1
ATOM 1374 N N . VAL A 1 178 ? -11.904 -6.879 13.180 1.00 95.94 178 VAL A N 1
ATOM 1375 C CA . VAL A 1 178 ? -13.336 -6.920 12.844 1.00 95.94 178 VAL A CA 1
ATOM 1376 C C . VAL A 1 178 ? -13.770 -8.345 12.492 1.00 95.94 178 VAL A C 1
ATOM 1378 O O . VAL A 1 178 ? -14.854 -8.773 12.894 1.00 95.94 178 VAL A O 1
ATOM 1381 N N . GLY A 1 179 ? -12.917 -9.111 11.809 1.00 95.50 179 GLY A N 1
ATOM 1382 C CA . GLY A 1 179 ? -13.137 -10.517 11.478 1.00 95.50 179 GLY A CA 1
ATOM 1383 C C . GLY A 1 179 ? -13.252 -11.405 12.716 1.00 95.50 179 GLY A C 1
ATOM 1384 O O . GLY A 1 179 ? -14.212 -12.163 12.826 1.00 95.50 179 GLY A O 1
ATOM 1385 N N . ILE A 1 180 ? -12.346 -11.261 13.689 1.00 95.94 180 ILE A N 1
ATOM 1386 C CA . ILE A 1 180 ? -12.391 -11.990 14.966 1.00 95.94 180 ILE A CA 1
ATOM 1387 C C . ILE A 1 180 ? -13.651 -11.617 15.754 1.00 95.94 180 ILE A C 1
ATOM 1389 O O . ILE A 1 180 ? -14.345 -12.509 16.242 1.00 95.94 180 ILE A O 1
ATOM 1393 N N . ASN A 1 181 ? -13.996 -10.326 15.843 1.00 94.25 181 ASN A N 1
ATOM 1394 C CA . ASN A 1 181 ? -15.237 -9.899 16.498 1.00 94.25 181 ASN A CA 1
ATOM 1395 C C . ASN A 1 181 ? -16.472 -10.510 15.813 1.00 94.25 181 ASN A C 1
ATOM 1397 O O . ASN A 1 181 ? -17.363 -11.034 16.477 1.00 94.25 181 ASN A O 1
ATOM 1401 N N . THR A 1 182 ? -16.498 -10.504 14.481 1.00 94.19 182 THR A N 1
ATOM 1402 C CA . THR A 1 182 ? -17.598 -11.065 13.689 1.00 94.19 182 THR A CA 1
ATOM 1403 C C . THR A 1 182 ? -17.706 -12.580 13.859 1.00 94.19 182 THR A C 1
ATOM 1405 O O . THR A 1 182 ? -18.811 -13.096 14.019 1.00 94.19 182 THR A O 1
ATOM 1408 N N . ALA A 1 183 ? -16.579 -13.296 13.867 1.00 95.25 183 ALA A N 1
ATOM 1409 C CA . ALA A 1 183 ? -16.534 -14.733 14.117 1.00 95.25 183 ALA A CA 1
ATOM 1410 C C . ALA A 1 183 ? -17.047 -15.067 15.523 1.00 95.25 183 ALA A C 1
ATOM 1412 O O . ALA A 1 183 ? -17.829 -15.999 15.694 1.00 95.25 183 ALA A O 1
ATOM 1413 N N . PHE A 1 184 ? -16.677 -14.266 16.523 1.00 93.81 184 PHE A N 1
ATOM 1414 C CA . PHE A 1 184 ? -17.167 -14.420 17.888 1.00 93.81 184 PHE A CA 1
ATOM 1415 C C . PHE A 1 184 ? -18.668 -14.118 18.021 1.00 93.81 184 PHE A C 1
ATOM 1417 O O . PHE A 1 184 ? -19.381 -14.819 18.740 1.00 93.81 184 PHE A O 1
ATOM 1424 N N . ASP A 1 185 ? -19.180 -13.122 17.298 1.00 91.62 185 ASP A N 1
ATOM 1425 C CA . ASP A 1 185 ? -20.617 -12.849 17.245 1.00 91.62 185 ASP A CA 1
ATOM 1426 C C . ASP A 1 185 ? -21.392 -13.968 16.544 1.00 91.62 185 ASP A C 1
ATOM 1428 O O . ASP A 1 185 ? -22.451 -14.367 17.027 1.00 91.62 185 ASP A O 1
ATOM 1432 N N . LEU A 1 186 ? -20.862 -14.518 15.447 1.00 92.25 186 LEU A N 1
ATOM 1433 C CA . LEU A 1 186 ? -21.438 -15.684 14.775 1.00 92.25 186 LEU A CA 1
ATOM 1434 C C . LEU A 1 186 ? -21.419 -16.919 15.681 1.00 92.25 186 LEU A C 1
ATOM 1436 O O . LEU A 1 186 ? -22.424 -17.616 15.762 1.00 92.25 186 LEU A O 1
ATOM 1440 N N . TRP A 1 187 ? -20.333 -17.146 16.425 1.00 94.06 187 TRP A N 1
ATOM 1441 C CA . TRP A 1 187 ? -20.243 -18.220 17.417 1.00 94.06 187 TRP A CA 1
ATOM 1442 C C . TRP A 1 187 ? -21.308 -18.082 18.513 1.00 94.06 187 TRP A C 1
ATOM 1444 O O . TRP A 1 187 ? -21.964 -19.052 18.885 1.00 94.06 187 TRP A O 1
ATOM 1454 N N . ARG A 1 188 ? -21.537 -16.860 19.006 1.00 89.19 188 ARG A N 1
ATOM 1455 C CA . ARG A 1 188 ? -22.589 -16.579 19.993 1.00 89.19 188 ARG A CA 1
ATOM 1456 C C . ARG A 1 188 ? -23.999 -16.757 19.437 1.00 89.19 188 ARG A C 1
ATOM 1458 O O . ARG A 1 188 ? -24.871 -17.161 20.193 1.00 89.19 188 ARG A O 1
ATOM 1465 N N . LEU A 1 189 ? -24.230 -16.414 18.170 1.00 88.88 189 LEU A N 1
ATOM 1466 C CA . LEU A 1 189 ? -25.518 -16.634 17.502 1.00 88.88 189 LEU A CA 1
ATOM 1467 C C . LEU A 1 189 ? -25.767 -18.122 17.240 1.00 88.88 189 LEU A C 1
ATOM 1469 O O . LEU A 1 189 ? -26.894 -18.570 17.377 1.00 88.88 189 LEU A O 1
ATOM 1473 N N . LEU A 1 190 ? -24.720 -18.887 16.923 1.00 89.88 190 LEU A N 1
ATOM 1474 C CA . LEU A 1 190 ? -24.808 -20.337 16.748 1.00 89.88 190 LEU A CA 1
ATOM 1475 C C . LEU A 1 190 ? -25.154 -21.060 18.061 1.00 89.88 190 LEU A C 1
ATOM 1477 O O . LEU A 1 190 ? -25.841 -22.074 18.040 1.00 89.88 190 LEU A O 1
ATOM 1481 N N . GLY A 1 191 ? -24.692 -20.538 19.201 1.00 90.06 191 GLY A N 1
ATOM 1482 C CA . GLY A 1 191 ? -25.021 -21.070 20.527 1.00 90.06 191 GLY A CA 1
ATOM 1483 C C . GLY A 1 191 ? -26.420 -20.708 21.045 1.00 90.06 191 GLY A C 1
ATOM 1484 O O . GLY A 1 191 ? -26.802 -21.187 22.111 1.00 90.06 191 GLY A O 1
ATOM 1485 N N . ASP A 1 192 ? -27.173 -19.861 20.338 1.00 88.38 192 ASP A N 1
ATOM 1486 C CA . ASP A 1 192 ? -28.530 -19.476 20.723 1.00 88.38 192 ASP A CA 1
ATOM 1487 C C . ASP A 1 192 ? -29.550 -20.457 20.130 1.00 88.38 192 ASP A C 1
ATOM 1489 O O . ASP A 1 192 ? -29.903 -20.389 18.953 1.00 88.38 192 ASP A O 1
ATOM 1493 N N . LEU A 1 193 ? -30.035 -21.379 20.966 1.00 88.56 193 LEU A N 1
ATOM 1494 C CA . LEU A 1 193 ? -30.985 -22.428 20.576 1.00 88.56 193 LEU A CA 1
ATOM 1495 C C . LEU A 1 193 ? -32.373 -21.890 20.179 1.00 88.56 193 LEU A C 1
ATOM 1497 O O . LEU A 1 193 ? -33.203 -22.658 19.700 1.00 88.56 193 LEU A O 1
ATOM 1501 N N . SER A 1 194 ? -32.648 -20.597 20.391 1.00 87.12 194 SER A N 1
ATOM 1502 C CA . SER A 1 194 ? -33.920 -19.974 20.008 1.00 87.12 194 SER A CA 1
ATOM 1503 C C . SER A 1 194 ? -33.988 -19.565 18.532 1.00 87.12 194 SER A C 1
ATOM 1505 O O . SER A 1 194 ? -35.080 -19.339 18.008 1.00 87.12 194 SER A O 1
ATOM 1507 N N . LEU A 1 195 ? -32.841 -19.471 17.851 1.00 86.31 195 LEU A N 1
ATOM 1508 C CA . LEU A 1 195 ? -32.753 -18.998 16.472 1.00 86.31 195 LEU A CA 1
ATOM 1509 C C . LEU A 1 195 ? -32.828 -20.152 15.469 1.00 86.31 195 LEU A C 1
ATOM 1511 O O . LEU A 1 195 ? -32.222 -21.207 15.645 1.00 86.31 195 LEU A O 1
ATOM 1515 N N . SER A 1 196 ? -33.536 -19.925 14.361 1.00 91.50 196 SER A N 1
ATOM 1516 C CA . SER A 1 196 ? -33.586 -20.887 13.261 1.00 91.50 196 SER A CA 1
ATOM 1517 C C . SER A 1 196 ? -32.262 -20.917 12.482 1.00 91.50 196 SER A C 1
ATOM 1519 O O . SER A 1 196 ? -31.581 -19.898 12.327 1.00 91.50 196 SER A O 1
ATOM 1521 N N . LEU A 1 197 ? -31.920 -22.074 11.900 1.00 89.81 197 LEU A N 1
ATOM 1522 C CA . LEU A 1 197 ? -30.748 -22.206 11.017 1.00 89.81 197 LEU A CA 1
ATOM 1523 C C . LEU A 1 197 ? -30.832 -21.287 9.786 1.00 89.81 197 LEU A C 1
ATOM 1525 O O . LEU A 1 197 ? -29.807 -20.839 9.271 1.00 89.81 197 LEU A O 1
ATOM 1529 N N . VAL A 1 198 ? -32.047 -20.966 9.331 1.00 91.00 198 VAL A N 1
ATOM 1530 C CA . VAL A 1 198 ? -32.278 -20.048 8.209 1.00 91.00 198 VAL A CA 1
ATOM 1531 C C . VAL A 1 198 ? -31.892 -18.620 8.594 1.00 91.00 198 VAL A C 1
ATOM 1533 O O . VAL A 1 198 ? -31.238 -17.929 7.813 1.00 91.00 198 VAL A O 1
ATOM 1536 N N . ASP A 1 199 ? -32.235 -18.177 9.804 1.00 88.94 199 ASP A N 1
ATOM 1537 C CA . ASP A 1 199 ? -31.880 -16.836 10.277 1.00 88.94 199 ASP A CA 1
ATOM 1538 C C . ASP A 1 199 ? -30.381 -16.712 10.565 1.00 88.94 199 ASP A C 1
ATOM 1540 O O . ASP A 1 199 ? -29.775 -15.682 10.251 1.00 88.94 199 ASP A O 1
ATOM 1544 N N . PHE A 1 200 ? -29.744 -17.786 11.044 1.00 92.06 200 PHE A N 1
ATOM 1545 C CA . PHE A 1 200 ? -28.285 -17.871 11.092 1.00 92.06 200 PHE A CA 1
ATOM 1546 C C . PHE A 1 200 ? -27.662 -17.742 9.690 1.00 92.06 200 PHE A C 1
ATOM 1548 O O . PHE A 1 200 ? -26.739 -16.949 9.493 1.00 92.06 200 PHE A O 1
ATOM 1555 N N . GLY A 1 201 ? -28.208 -18.449 8.694 1.00 93.19 201 GLY A N 1
ATOM 1556 C CA . GLY A 1 201 ? -27.777 -18.351 7.297 1.00 93.19 201 GLY A CA 1
ATOM 1557 C C . GLY A 1 201 ? -27.875 -16.925 6.744 1.00 93.19 201 GLY A C 1
ATOM 1558 O O . GLY A 1 201 ? -26.912 -16.427 6.159 1.00 93.19 201 GLY A O 1
ATOM 1559 N N . LYS A 1 202 ? -28.983 -16.216 7.005 1.00 93.75 202 LYS A N 1
ATOM 1560 C CA . LYS A 1 202 ? -29.136 -14.792 6.644 1.00 93.75 202 LYS A CA 1
ATOM 1561 C C . LYS A 1 202 ? -28.071 -13.920 7.315 1.00 93.75 202 LYS A C 1
ATOM 1563 O O . LYS A 1 202 ? -27.505 -13.030 6.683 1.00 93.75 202 LYS A O 1
ATOM 1568 N N . HIS A 1 203 ? -27.780 -14.174 8.590 1.00 93.06 203 HIS A N 1
ATOM 1569 C CA . HIS A 1 203 ? -26.760 -13.452 9.346 1.00 93.06 203 HIS A CA 1
ATOM 1570 C C . HIS A 1 203 ? -25.343 -13.665 8.817 1.00 93.06 203 HIS A C 1
ATOM 1572 O O . HIS A 1 203 ? -24.552 -12.716 8.835 1.00 93.06 203 HIS A O 1
ATOM 1578 N N . LEU A 1 204 ? -25.025 -14.882 8.375 1.00 94.62 204 LEU A N 1
ATOM 1579 C CA . LEU A 1 204 ? -23.757 -15.219 7.740 1.00 94.62 204 LEU A CA 1
ATOM 1580 C C . LEU A 1 204 ? -23.649 -14.543 6.370 1.00 94.62 204 LEU A C 1
ATOM 1582 O O . LEU A 1 204 ? -22.687 -13.818 6.128 1.00 94.62 204 LEU A O 1
ATOM 1586 N N . LEU A 1 205 ? -24.664 -14.704 5.514 1.00 95.44 205 LEU A N 1
ATOM 1587 C CA . LEU A 1 205 ? -24.688 -14.136 4.164 1.00 95.44 205 LEU A CA 1
ATOM 1588 C C . LEU A 1 205 ? -24.549 -12.608 4.189 1.00 95.44 205 LEU A C 1
ATOM 1590 O O . LEU A 1 205 ? -23.743 -12.049 3.450 1.00 95.44 205 LEU A O 1
ATOM 1594 N N . ALA A 1 206 ? -25.279 -11.931 5.081 1.00 94.69 206 ALA A N 1
ATOM 1595 C CA . ALA A 1 206 ? -25.203 -10.480 5.216 1.00 94.69 206 ALA A CA 1
ATOM 1596 C C . ALA A 1 206 ? -23.792 -10.004 5.604 1.00 94.69 206 ALA A C 1
ATOM 1598 O O . ALA A 1 206 ? -23.301 -9.021 5.053 1.00 94.69 206 ALA A O 1
ATOM 1599 N N . ARG A 1 207 ? -23.104 -10.719 6.506 1.00 94.88 207 ARG A N 1
ATOM 1600 C CA . ARG A 1 207 ? -21.724 -10.400 6.914 1.00 94.88 207 ARG A CA 1
ATOM 1601 C C . ARG A 1 207 ? -20.710 -10.698 5.817 1.00 94.88 207 ARG A C 1
ATOM 1603 O O . ARG A 1 207 ? -19.824 -9.882 5.603 1.00 94.88 207 ARG A O 1
ATOM 1610 N N . VAL A 1 208 ? -20.854 -11.811 5.096 1.00 96.12 208 VAL A N 1
ATOM 1611 C CA . VAL A 1 208 ? -20.014 -12.116 3.924 1.00 96.12 208 VAL A CA 1
ATOM 1612 C C . VAL A 1 208 ? -20.176 -11.025 2.865 1.00 96.12 208 VAL A C 1
ATOM 1614 O O . VAL A 1 208 ? -19.189 -10.519 2.335 1.00 96.12 208 VAL A O 1
ATOM 1617 N N . PHE A 1 209 ? -21.408 -10.590 2.607 1.00 96.38 209 PHE A N 1
ATOM 1618 C CA . PHE A 1 209 ? -21.673 -9.504 1.673 1.00 96.38 209 PHE A CA 1
ATOM 1619 C C . PHE A 1 209 ? -21.049 -8.175 2.134 1.00 96.38 209 PHE A C 1
ATOM 1621 O O . PHE A 1 209 ? -20.273 -7.570 1.397 1.00 96.38 209 PHE A O 1
ATOM 1628 N N . GLY A 1 210 ? -21.341 -7.735 3.362 1.00 94.56 210 GLY A N 1
ATOM 1629 C CA . GLY A 1 210 ? -20.925 -6.421 3.863 1.00 94.56 210 GLY A CA 1
ATOM 1630 C C . GLY A 1 210 ? -19.451 -6.305 4.263 1.00 94.56 210 GLY A C 1
ATOM 1631 O O . GLY A 1 210 ? -18.878 -5.231 4.120 1.00 94.56 210 GLY A O 1
ATOM 1632 N N . LEU A 1 211 ? -18.823 -7.383 4.744 1.00 95.56 211 LEU A N 1
ATOM 1633 C CA . LEU A 1 211 ? -17.457 -7.361 5.291 1.00 95.56 211 LEU A CA 1
ATOM 1634 C C . LEU A 1 211 ? -16.415 -8.063 4.408 1.00 95.56 211 LEU A C 1
ATOM 1636 O O . LEU A 1 211 ? -15.228 -7.935 4.695 1.00 95.56 211 LEU A O 1
ATOM 1640 N N . ILE A 1 212 ? -16.818 -8.786 3.355 1.00 95.69 212 ILE A N 1
ATOM 1641 C CA . ILE A 1 212 ? -15.883 -9.456 2.429 1.00 95.69 212 ILE A CA 1
ATOM 1642 C C . ILE A 1 212 ? -16.111 -8.990 0.989 1.00 95.69 212 ILE A C 1
ATOM 1644 O O . ILE A 1 212 ? -15.217 -8.389 0.395 1.00 95.69 212 ILE A O 1
ATOM 1648 N N . MET A 1 213 ? -17.306 -9.218 0.437 1.00 96.38 213 MET A N 1
ATOM 1649 C CA . MET A 1 213 ? -17.588 -8.912 -0.972 1.00 96.38 213 MET A CA 1
ATOM 1650 C C . MET A 1 213 ? -17.531 -7.409 -1.256 1.00 96.38 213 MET A C 1
ATOM 1652 O O . MET A 1 213 ? -16.867 -6.993 -2.203 1.00 96.38 213 MET A O 1
ATOM 1656 N N . LEU A 1 214 ? -18.183 -6.589 -0.423 1.00 96.06 214 LEU A N 1
ATOM 1657 C CA . LEU A 1 214 ? -18.188 -5.136 -0.584 1.00 96.06 214 LEU A CA 1
ATOM 1658 C C . LEU A 1 214 ? -16.773 -4.530 -0.467 1.00 96.06 214 LEU A C 1
ATOM 1660 O O . LEU A 1 214 ? -16.394 -3.792 -1.379 1.00 96.06 214 LEU A O 1
ATOM 1664 N N . PRO A 1 215 ? -15.956 -4.840 0.563 1.00 95.00 215 PRO A N 1
ATOM 1665 C CA . PRO A 1 215 ? -14.594 -4.321 0.625 1.00 95.00 215 PRO A CA 1
ATOM 1666 C C . PRO A 1 215 ? -13.714 -4.746 -0.548 1.00 95.00 215 PRO A C 1
ATOM 1668 O O . PRO A 1 215 ? -12.967 -3.926 -1.069 1.00 95.00 215 PRO A O 1
ATOM 1671 N N . LEU A 1 216 ? -13.814 -6.002 -0.999 1.00 93.56 216 LEU A N 1
ATOM 1672 C CA . LEU A 1 216 ? -13.041 -6.492 -2.141 1.00 93.56 216 LEU A CA 1
ATOM 1673 C C . LEU A 1 216 ? -13.448 -5.787 -3.446 1.00 93.56 216 LEU A C 1
ATOM 1675 O O . LEU A 1 216 ? -12.594 -5.403 -4.248 1.00 93.56 216 LEU A O 1
ATOM 1679 N N . PHE A 1 217 ? -14.748 -5.572 -3.647 1.00 95.31 217 PHE A N 1
ATOM 1680 C CA . PHE A 1 217 ? -15.267 -4.837 -4.798 1.00 95.31 217 PHE A CA 1
ATOM 1681 C C . PHE A 1 217 ? -14.809 -3.371 -4.801 1.00 95.31 217 PHE A C 1
ATOM 1683 O O . PHE A 1 217 ? -14.333 -2.865 -5.817 1.00 95.31 217 PHE A O 1
ATOM 1690 N N . LEU A 1 218 ? -14.891 -2.686 -3.660 1.00 94.56 218 LEU A N 1
ATOM 1691 C CA . LEU A 1 218 ? -14.422 -1.304 -3.544 1.00 94.56 218 LEU A CA 1
ATOM 1692 C C . LEU A 1 218 ? -12.906 -1.208 -3.741 1.00 94.56 218 LEU A C 1
ATOM 1694 O O . LEU A 1 218 ? -12.441 -0.335 -4.469 1.00 94.56 218 LEU A O 1
ATOM 1698 N N . TYR A 1 219 ? -12.138 -2.141 -3.179 1.00 91.94 219 TYR A N 1
ATOM 1699 C CA . TYR A 1 219 ? -10.690 -2.207 -3.351 1.00 91.94 219 TYR A CA 1
ATOM 1700 C C . TYR A 1 219 ? -10.288 -2.386 -4.821 1.00 91.94 219 TYR A C 1
ATOM 1702 O O . TYR A 1 219 ? -9.483 -1.618 -5.346 1.00 91.94 219 TYR A O 1
ATOM 1710 N N . THR A 1 220 ? -10.895 -3.345 -5.523 1.00 92.19 220 THR A N 1
ATOM 1711 C CA . THR A 1 220 ? -10.642 -3.556 -6.961 1.00 92.19 220 THR A CA 1
ATOM 1712 C C . THR A 1 220 ? -11.058 -2.348 -7.801 1.00 92.19 220 THR A C 1
ATOM 1714 O O . THR A 1 220 ? -10.331 -1.966 -8.716 1.00 92.19 220 THR A O 1
ATOM 1717 N N . THR A 1 221 ? -12.164 -1.683 -7.450 1.00 92.25 221 THR A N 1
ATOM 1718 C CA . THR A 1 221 ? -12.615 -0.447 -8.110 1.00 92.25 221 THR A CA 1
ATOM 1719 C C . THR A 1 221 ? -11.623 0.703 -7.915 1.00 92.25 221 THR A C 1
ATOM 1721 O O . THR A 1 221 ? -11.312 1.408 -8.871 1.00 92.25 221 THR A O 1
ATOM 1724 N N . ILE A 1 222 ? -11.068 0.871 -6.710 1.00 89.81 222 ILE A N 1
ATOM 1725 C CA . ILE A 1 222 ? -10.025 1.871 -6.419 1.00 89.81 222 ILE A CA 1
ATOM 1726 C C . ILE A 1 222 ? -8.803 1.639 -7.320 1.00 89.81 222 ILE A C 1
ATOM 1728 O O . ILE A 1 222 ? -8.302 2.586 -7.922 1.00 89.81 222 ILE A O 1
ATOM 1732 N N . PHE A 1 223 ? -8.355 0.390 -7.479 1.00 87.94 223 PHE A N 1
ATOM 1733 C CA . PHE A 1 223 ? -7.255 0.062 -8.395 1.00 87.94 223 PHE A CA 1
ATOM 1734 C C . PHE A 1 223 ? -7.617 0.265 -9.870 1.00 87.94 223 PHE A C 1
ATOM 1736 O O . PHE A 1 223 ? -6.783 0.724 -10.648 1.00 87.94 223 PHE A O 1
ATOM 1743 N N . ALA A 1 224 ? -8.858 -0.021 -10.267 1.00 90.19 224 ALA A N 1
ATOM 1744 C CA . ALA A 1 224 ? -9.329 0.270 -11.617 1.00 90.19 224 ALA A CA 1
ATOM 1745 C C . ALA A 1 224 ? -9.263 1.772 -11.923 1.00 90.19 224 ALA A C 1
ATOM 1747 O O . ALA A 1 224 ? -8.717 2.158 -12.955 1.00 90.19 224 ALA A O 1
ATOM 1748 N N . VAL A 1 225 ? -9.736 2.620 -11.002 1.00 88.88 225 VAL A N 1
ATOM 1749 C CA . VAL A 1 225 ? -9.624 4.081 -11.120 1.00 88.88 225 VAL A CA 1
ATOM 1750 C C . VAL A 1 225 ? -8.157 4.509 -11.148 1.00 88.88 225 VAL A C 1
ATOM 1752 O O . VAL A 1 225 ? -7.777 5.295 -12.013 1.00 88.88 225 VAL A O 1
ATOM 1755 N N . HIS A 1 226 ? -7.314 3.944 -10.281 1.00 84.06 226 HIS A N 1
ATOM 1756 C CA . HIS A 1 226 ? -5.881 4.240 -10.240 1.00 84.06 226 HIS A CA 1
ATOM 1757 C C . HIS A 1 226 ? -5.199 4.019 -11.600 1.00 84.06 226 HIS A C 1
ATOM 1759 O O . HIS A 1 226 ? -4.535 4.925 -12.096 1.00 84.06 226 HIS A O 1
ATOM 1765 N N . PHE A 1 227 ? -5.424 2.873 -12.256 1.00 85.31 227 PHE A N 1
ATOM 1766 C CA . PHE A 1 227 ? -4.844 2.582 -13.577 1.00 85.31 227 PHE A CA 1
ATOM 1767 C C . PHE A 1 227 ? -5.479 3.361 -14.738 1.00 85.31 227 PHE A C 1
ATOM 1769 O O . PHE A 1 227 ? -4.906 3.418 -15.826 1.00 85.31 227 PHE A O 1
ATOM 1776 N N . VAL A 1 228 ? -6.679 3.919 -14.558 1.00 86.12 228 VAL A N 1
ATOM 1777 C CA . VAL A 1 228 ? -7.296 4.815 -15.550 1.00 86.12 228 VAL A CA 1
ATOM 1778 C C . VAL A 1 228 ? -6.717 6.225 -15.431 1.00 86.12 228 VAL A C 1
ATOM 1780 O O . VAL A 1 228 ? -6.433 6.851 -16.451 1.00 86.12 228 VAL A O 1
ATOM 1783 N N . VAL A 1 229 ? -6.512 6.706 -14.201 1.00 83.25 229 VAL A N 1
ATOM 1784 C CA . VAL A 1 229 ? -5.949 8.033 -13.915 1.00 83.25 229 VAL A CA 1
ATOM 1785 C C . VAL A 1 229 ? -4.452 8.080 -14.238 1.00 83.25 229 VAL A C 1
ATOM 1787 O O . VAL A 1 229 ? -3.994 9.020 -14.884 1.00 83.25 229 VAL A O 1
ATOM 1790 N N . LEU A 1 230 ? -3.688 7.059 -13.838 1.00 81.31 230 LEU A N 1
ATOM 1791 C CA . LEU A 1 230 ? -2.254 6.943 -14.119 1.00 81.31 230 LEU A CA 1
ATOM 1792 C C . LEU A 1 230 ? -2.002 6.108 -15.373 1.00 81.31 230 LEU A C 1
ATOM 1794 O O . LEU A 1 230 ? -1.602 4.949 -15.310 1.00 81.31 230 LEU A O 1
ATOM 1798 N N . ASN A 1 231 ? -2.236 6.715 -16.533 1.00 81.12 231 ASN A N 1
ATOM 1799 C CA . ASN A 1 231 ? -2.031 6.076 -17.835 1.00 81.12 231 ASN A CA 1
ATOM 1800 C C . ASN A 1 231 ? -0.757 6.538 -18.565 1.00 81.12 231 ASN A C 1
ATOM 1802 O O . ASN A 1 231 ? -0.595 6.233 -19.745 1.00 81.12 231 ASN A O 1
ATOM 1806 N N . ARG A 1 232 ? 0.127 7.285 -17.896 1.00 80.62 232 ARG A N 1
ATOM 1807 C CA . ARG A 1 232 ? 1.370 7.845 -18.454 1.00 80.62 232 ARG A CA 1
ATOM 1808 C C . ARG A 1 232 ? 2.590 7.104 -17.911 1.00 80.62 232 ARG A C 1
ATOM 1810 O O . ARG A 1 232 ? 2.543 6.628 -16.782 1.00 80.62 232 ARG A O 1
ATOM 1817 N N . SER A 1 233 ? 3.665 7.037 -18.697 1.00 77.50 233 SER A N 1
ATOM 1818 C CA . SER A 1 233 ? 4.919 6.400 -18.270 1.00 77.50 233 SER A CA 1
ATOM 1819 C C . SER A 1 233 ? 5.670 7.217 -17.215 1.00 77.50 233 SER A C 1
ATOM 1821 O O . SER A 1 233 ? 5.692 8.449 -17.292 1.00 77.50 233 SER A O 1
ATOM 1823 N N . GLY A 1 234 ? 6.356 6.540 -16.294 1.00 72.38 234 GLY A N 1
ATOM 1824 C CA . GLY A 1 234 ? 7.207 7.147 -15.270 1.00 72.38 234 GLY A CA 1
ATOM 1825 C C . GLY A 1 234 ? 8.520 6.384 -15.029 1.00 72.38 234 GLY A C 1
ATOM 1826 O O . GLY A 1 234 ? 8.762 5.330 -15.616 1.00 72.38 234 GLY A O 1
ATOM 1827 N N . PRO A 1 235 ? 9.395 6.884 -14.136 1.00 65.94 235 PRO A N 1
ATOM 1828 C CA . PRO A 1 235 ? 10.671 6.229 -13.820 1.00 65.94 235 PRO A CA 1
ATOM 1829 C C . PRO A 1 235 ? 10.492 4.846 -13.162 1.00 65.94 235 PRO A C 1
ATOM 1831 O O . PRO A 1 235 ? 11.389 4.008 -13.223 1.00 65.94 235 PRO A O 1
ATOM 1834 N N . GLY A 1 236 ? 9.327 4.594 -12.551 1.00 67.69 236 GLY A N 1
ATOM 1835 C CA . GLY A 1 236 ? 8.967 3.326 -11.911 1.00 67.69 236 GLY A CA 1
ATOM 1836 C C . GLY A 1 236 ? 8.513 2.219 -12.868 1.00 67.69 236 GLY A C 1
ATOM 1837 O O . GLY A 1 236 ? 8.321 1.086 -12.429 1.00 67.69 236 GLY A O 1
ATOM 1838 N N . ASP A 1 237 ? 8.366 2.501 -14.163 1.00 70.69 237 ASP A N 1
ATOM 1839 C CA . ASP A 1 237 ? 7.849 1.541 -15.145 1.00 70.69 237 ASP A CA 1
ATOM 1840 C C . ASP A 1 237 ? 8.759 0.318 -15.317 1.00 70.69 237 ASP A C 1
ATOM 1842 O O . ASP A 1 237 ? 8.276 -0.781 -15.590 1.00 70.69 237 ASP A O 1
ATOM 1846 N N . GLY A 1 238 ? 10.072 0.489 -15.115 1.00 71.31 238 GLY A N 1
ATOM 1847 C CA . GLY A 1 238 ? 11.084 -0.559 -15.299 1.00 71.31 238 GLY A CA 1
ATOM 1848 C C . GLY A 1 238 ? 10.878 -1.802 -14.426 1.00 71.31 238 GLY A C 1
ATOM 1849 O O . GLY A 1 238 ? 11.325 -2.887 -14.792 1.00 71.31 238 GLY A O 1
ATOM 1850 N N . PHE A 1 239 ? 10.147 -1.678 -13.313 1.00 73.69 239 PHE A N 1
ATOM 1851 C CA . PHE A 1 239 ? 9.824 -2.801 -12.426 1.00 73.69 239 PHE A CA 1
ATOM 1852 C C . PHE A 1 239 ? 8.695 -3.701 -12.953 1.00 73.69 239 PHE A C 1
ATOM 1854 O O . PHE A 1 239 ? 8.560 -4.836 -12.489 1.00 73.69 239 PHE A O 1
ATOM 1861 N N . PHE A 1 240 ? 7.912 -3.210 -13.916 1.00 79.12 240 PHE A N 1
ATOM 1862 C CA . PHE A 1 240 ? 6.794 -3.924 -14.527 1.00 79.12 240 PHE A CA 1
ATOM 1863 C C . PHE A 1 240 ? 7.219 -4.687 -15.792 1.00 79.12 240 PHE A C 1
ATOM 1865 O O . PHE A 1 240 ? 8.272 -4.443 -16.397 1.00 79.12 240 PHE A O 1
ATOM 1872 N N . SER A 1 241 ? 6.377 -5.632 -16.195 1.00 79.50 241 SER A N 1
ATOM 1873 C CA . SER A 1 241 ? 6.470 -6.406 -17.424 1.00 79.50 241 SER A CA 1
ATOM 1874 C C . SER A 1 241 ? 6.323 -5.509 -18.653 1.00 79.50 241 SER A C 1
ATOM 1876 O O . SER A 1 241 ? 5.677 -4.460 -18.623 1.00 79.50 241 SER A O 1
ATOM 1878 N N . SER A 1 242 ? 6.898 -5.936 -19.774 1.00 79.44 242 SER A N 1
ATOM 1879 C CA . SER A 1 242 ? 6.771 -5.255 -21.073 1.00 79.44 242 SER A CA 1
ATOM 1880 C C . SER A 1 242 ? 5.309 -5.135 -21.507 1.00 79.44 242 SER A C 1
ATOM 1882 O O . SER A 1 242 ? 4.897 -4.112 -22.052 1.00 79.44 242 SER A O 1
ATOM 1884 N N . SER A 1 243 ? 4.508 -6.166 -21.218 1.00 80.88 243 SER A N 1
ATOM 1885 C CA . SER A 1 243 ? 3.071 -6.188 -21.494 1.00 80.88 243 SER A CA 1
ATOM 1886 C C . SER A 1 243 ? 2.353 -5.058 -20.746 1.00 80.88 243 SER A C 1
ATOM 1888 O O . SER A 1 243 ? 1.638 -4.271 -21.370 1.00 80.88 243 SER A O 1
ATOM 1890 N N . PHE A 1 244 ? 2.624 -4.876 -19.449 1.00 82.50 244 PHE A N 1
ATOM 1891 C CA . PHE A 1 244 ? 2.096 -3.751 -18.671 1.00 82.50 244 PHE A CA 1
ATOM 1892 C C . PHE A 1 244 ? 2.593 -2.401 -19.211 1.00 82.50 244 PHE A C 1
ATOM 1894 O O . PHE A 1 244 ? 1.797 -1.483 -19.423 1.00 82.50 244 PHE A O 1
ATOM 1901 N N . GLN A 1 245 ? 3.896 -2.283 -19.487 1.00 80.56 245 GLN A N 1
ATOM 1902 C CA . GLN A 1 245 ? 4.514 -1.056 -20.002 1.00 80.56 245 GLN A CA 1
ATOM 1903 C C . GLN A 1 245 ? 3.923 -0.605 -21.348 1.00 80.56 245 GLN A C 1
ATOM 1905 O O . GLN A 1 245 ? 3.777 0.594 -21.582 1.00 80.56 245 GLN A O 1
ATOM 1910 N N . SER A 1 246 ? 3.500 -1.543 -22.204 1.00 81.88 246 SER A N 1
ATOM 1911 C CA . SER A 1 246 ? 2.864 -1.243 -23.498 1.00 81.88 246 SER A CA 1
ATOM 1912 C C . SER A 1 246 ? 1.540 -0.468 -23.385 1.00 81.88 246 SER A C 1
ATOM 1914 O O . SER A 1 246 ? 1.093 0.152 -24.353 1.00 81.88 246 SER A O 1
ATOM 1916 N N . ARG A 1 247 ? 0.897 -0.478 -22.207 1.00 82.31 247 ARG A N 1
ATOM 1917 C CA . ARG A 1 247 ? -0.342 0.264 -21.928 1.00 82.31 247 ARG A CA 1
ATOM 1918 C C . ARG A 1 247 ? -0.085 1.730 -21.560 1.00 82.31 247 ARG A C 1
ATOM 1920 O O . ARG A 1 247 ? -1.002 2.542 -21.675 1.00 82.31 247 ARG A O 1
ATOM 1927 N N . LEU A 1 248 ? 1.126 2.069 -21.121 1.00 82.56 248 LEU A N 1
ATOM 1928 C CA . LEU A 1 248 ? 1.464 3.400 -20.622 1.00 82.56 248 LEU A CA 1
ATOM 1929 C C . LEU A 1 248 ? 1.765 4.356 -21.778 1.00 82.56 248 LEU A C 1
ATOM 1931 O O . LEU A 1 248 ? 2.712 4.174 -22.540 1.00 82.56 248 LEU A O 1
ATOM 1935 N N . ILE A 1 249 ? 0.970 5.415 -21.894 1.00 81.69 249 ILE A N 1
ATOM 1936 C CA . ILE A 1 249 ? 1.129 6.444 -22.918 1.00 81.69 249 ILE A CA 1
ATOM 1937 C C . ILE A 1 249 ? 2.440 7.197 -22.661 1.00 81.69 249 ILE A C 1
ATOM 1939 O O . ILE A 1 249 ? 2.628 7.792 -21.598 1.00 81.69 249 ILE A O 1
ATOM 1943 N N . GLY A 1 250 ? 3.317 7.222 -23.665 1.00 77.00 250 GLY A N 1
ATOM 1944 C CA . GLY A 1 250 ? 4.643 7.845 -23.583 1.00 77.00 250 GLY A CA 1
ATOM 1945 C C . GLY A 1 250 ? 5.792 6.850 -23.416 1.00 77.00 250 GLY A C 1
ATOM 1946 O O . GLY A 1 250 ? 6.943 7.246 -23.564 1.00 77.00 250 GLY A O 1
ATOM 1947 N N . ASN A 1 251 ? 5.500 5.564 -23.186 1.00 78.38 251 ASN A N 1
ATOM 1948 C CA . ASN A 1 251 ? 6.517 4.517 -23.212 1.00 78.38 251 ASN A CA 1
ATOM 1949 C C . ASN A 1 251 ? 6.893 4.160 -24.667 1.00 78.38 251 ASN A C 1
ATOM 1951 O O . ASN A 1 251 ? 6.039 4.162 -25.553 1.00 78.38 251 ASN A O 1
ATOM 1955 N N . ASN A 1 252 ? 8.152 3.790 -24.910 1.00 75.12 252 ASN A N 1
ATOM 1956 C CA . ASN A 1 252 ? 8.639 3.322 -26.215 1.00 75.12 252 ASN A CA 1
ATOM 1957 C C . ASN A 1 252 ? 7.915 2.055 -26.714 1.00 75.12 252 ASN A C 1
ATOM 1959 O O . ASN A 1 252 ? 7.863 1.816 -27.915 1.00 75.12 252 ASN A O 1
ATOM 1963 N N . LEU A 1 253 ? 7.357 1.252 -25.801 1.00 75.56 253 LEU A N 1
ATOM 1964 C CA . LEU A 1 253 ? 6.580 0.045 -26.114 1.00 75.56 253 LEU A CA 1
ATOM 1965 C C . LEU A 1 253 ? 5.111 0.347 -26.470 1.00 75.56 253 LEU A C 1
ATOM 1967 O O . LEU A 1 253 ? 4.395 -0.527 -26.963 1.00 75.56 253 LEU A O 1
ATOM 1971 N N . HIS A 1 254 ? 4.631 1.570 -26.228 1.00 76.44 254 HIS A N 1
ATOM 1972 C CA . HIS A 1 254 ? 3.238 1.937 -26.466 1.00 76.44 254 HIS A CA 1
ATOM 1973 C C . HIS A 1 254 ? 2.964 2.134 -27.960 1.00 76.44 254 HIS A C 1
ATOM 1975 O O . HIS A 1 254 ? 3.475 3.064 -28.581 1.00 76.44 254 HIS A O 1
ATOM 1981 N N . ASN A 1 255 ? 2.105 1.282 -28.530 1.00 74.19 255 ASN A N 1
ATOM 1982 C CA . ASN A 1 255 ? 1.861 1.185 -29.977 1.00 74.19 255 ASN A CA 1
ATOM 1983 C C . ASN A 1 255 ? 3.139 0.913 -30.796 1.00 74.19 255 ASN A C 1
ATOM 1985 O O . ASN A 1 255 ? 3.221 1.306 -31.960 1.00 74.19 255 ASN A O 1
ATOM 1989 N N . ALA A 1 256 ? 4.122 0.225 -30.209 1.00 75.19 256 ALA A N 1
ATOM 1990 C CA . ALA A 1 256 ? 5.282 -0.234 -30.956 1.00 75.19 256 ALA A CA 1
ATOM 1991 C C . ALA A 1 256 ? 4.863 -1.221 -32.058 1.00 75.19 256 ALA A C 1
ATOM 1993 O O . ALA A 1 256 ? 3.920 -2.006 -31.902 1.00 75.19 256 ALA A O 1
ATOM 1994 N N . SER A 1 257 ? 5.578 -1.175 -33.179 1.00 79.50 257 SER A N 1
ATOM 1995 C CA . SER A 1 257 ? 5.474 -2.166 -34.244 1.00 79.50 257 SER A CA 1
ATOM 1996 C C . SER A 1 257 ? 6.810 -2.885 -34.360 1.00 79.50 257 SER A C 1
ATOM 1998 O O . SER A 1 257 ? 7.824 -2.221 -34.577 1.00 79.50 257 SER A O 1
ATOM 2000 N N . MET A 1 258 ? 6.817 -4.207 -34.230 1.00 83.38 258 MET A N 1
ATOM 2001 C CA . MET A 1 258 ? 8.025 -5.019 -34.379 1.00 83.38 258 MET A CA 1
ATOM 2002 C C . MET A 1 258 ? 7.714 -6.287 -35.178 1.00 83.38 258 MET A C 1
ATOM 2004 O O . MET A 1 258 ? 6.540 -6.654 -35.286 1.00 83.38 258 MET A O 1
ATOM 2008 N N . PRO A 1 259 ? 8.719 -6.949 -35.763 1.00 85.50 259 PRO A N 1
ATOM 2009 C CA . PRO A 1 259 ? 8.504 -8.221 -36.433 1.00 85.50 259 PRO A CA 1
ATOM 2010 C C . PRO A 1 259 ? 7.984 -9.296 -35.467 1.00 85.50 259 PRO A C 1
ATOM 2012 O O . PRO A 1 259 ? 8.348 -9.314 -34.297 1.00 85.50 259 PRO A O 1
ATOM 2015 N N . GLU A 1 260 ? 7.139 -10.201 -35.957 1.00 83.69 260 GLU A N 1
ATOM 2016 C CA . GLU A 1 260 ? 6.600 -11.316 -35.155 1.00 83.69 260 GLU A CA 1
ATOM 2017 C C . GLU A 1 260 ? 7.647 -12.400 -34.892 1.00 83.69 260 GLU A C 1
ATOM 2019 O O . GLU A 1 260 ? 7.716 -12.963 -33.803 1.00 83.69 260 GLU A O 1
ATOM 2024 N N . TYR A 1 261 ? 8.482 -12.671 -35.896 1.00 87.19 261 TYR A N 1
ATOM 2025 C CA . TYR A 1 261 ? 9.467 -13.744 -35.868 1.00 87.19 261 TYR A CA 1
ATOM 2026 C C . TYR A 1 261 ? 10.883 -13.184 -35.794 1.00 87.19 261 TYR A C 1
ATOM 2028 O O . TYR A 1 261 ? 11.226 -12.207 -36.464 1.00 87.19 261 TYR A O 1
ATOM 2036 N N . LEU A 1 262 ? 11.730 -13.839 -35.002 1.00 90.38 262 LEU A N 1
ATOM 2037 C CA . LEU A 1 262 ? 13.153 -13.539 -34.938 1.00 90.38 262 LEU A CA 1
ATOM 2038 C C . LEU A 1 262 ? 13.853 -14.062 -36.198 1.00 90.38 262 LEU A C 1
ATOM 2040 O O . LEU A 1 262 ? 13.597 -15.181 -36.630 1.00 90.38 262 LEU A O 1
ATOM 2044 N N . ALA A 1 263 ? 14.778 -13.280 -36.748 1.00 91.25 263 ALA A N 1
ATOM 2045 C CA . ALA A 1 263 ? 15.639 -13.685 -37.854 1.00 91.25 263 ALA A CA 1
ATOM 2046 C C . ALA A 1 263 ? 17.108 -13.392 -37.544 1.00 91.25 263 ALA A C 1
ATOM 2048 O O . ALA A 1 263 ? 17.429 -12.521 -36.729 1.00 91.25 263 ALA A O 1
ATOM 2049 N N . TYR A 1 264 ? 18.012 -14.095 -38.222 1.00 90.19 264 TYR A N 1
ATOM 2050 C CA . TYR A 1 264 ? 19.437 -13.788 -38.157 1.00 90.19 264 TYR A CA 1
ATOM 2051 C C . TYR A 1 264 ? 19.722 -12.394 -38.737 1.00 90.19 264 TYR A C 1
ATOM 2053 O O . TYR A 1 264 ? 19.140 -11.977 -39.741 1.00 90.19 264 TYR A O 1
ATOM 2061 N N . GLY A 1 265 ? 20.620 -11.652 -38.088 1.00 88.69 265 GLY A N 1
ATOM 2062 C CA . GLY A 1 265 ? 20.913 -10.251 -38.397 1.00 88.69 265 GLY A CA 1
ATOM 2063 C C . GLY A 1 265 ? 19.967 -9.242 -37.734 1.00 88.69 265 GLY A C 1
ATOM 2064 O O . GLY A 1 265 ? 20.149 -8.040 -37.918 1.00 88.69 265 GLY A O 1
ATOM 2065 N N . SER A 1 266 ? 18.983 -9.697 -36.952 1.00 91.50 266 SER A N 1
ATOM 2066 C CA . SER A 1 266 ? 18.125 -8.814 -36.160 1.00 91.50 266 SER A CA 1
ATOM 2067 C C . SER A 1 266 ? 18.861 -8.217 -34.960 1.00 91.50 266 SER A C 1
ATOM 2069 O O . SER A 1 266 ? 19.624 -8.904 -34.276 1.00 91.50 266 SER A O 1
ATOM 2071 N N . LEU A 1 267 ? 18.573 -6.949 -34.663 1.00 92.69 267 LEU A N 1
ATOM 2072 C CA . LEU A 1 267 ? 18.953 -6.311 -33.404 1.00 92.69 267 LEU A CA 1
ATOM 2073 C C . LEU A 1 267 ? 17.844 -6.527 -32.377 1.00 92.69 267 LEU A C 1
ATOM 2075 O O . LEU A 1 267 ? 16.683 -6.228 -32.658 1.00 92.69 267 LEU A O 1
ATOM 2079 N N . ILE A 1 268 ? 18.214 -7.030 -31.203 1.00 92.94 268 ILE A N 1
ATOM 2080 C CA . ILE A 1 268 ? 17.295 -7.362 -30.120 1.00 92.94 268 ILE A CA 1
ATOM 2081 C C . ILE A 1 268 ? 17.684 -6.710 -28.798 1.00 92.94 268 ILE A C 1
ATOM 2083 O O . ILE A 1 268 ? 18.863 -6.480 -28.521 1.00 92.94 268 ILE A O 1
ATOM 2087 N N . THR A 1 269 ? 16.683 -6.478 -27.956 1.00 91.38 269 THR A N 1
ATOM 2088 C CA . THR A 1 269 ? 16.858 -6.273 -26.515 1.00 91.38 269 THR A CA 1
ATOM 2089 C C . THR A 1 269 ? 16.270 -7.470 -25.777 1.00 91.38 269 THR A C 1
ATOM 2091 O O . THR A 1 269 ? 15.210 -7.987 -26.135 1.00 91.38 269 THR A O 1
ATOM 2094 N N . VAL A 1 270 ? 16.980 -7.952 -24.758 1.00 91.12 270 VAL A N 1
ATOM 2095 C CA . VAL A 1 270 ? 16.602 -9.167 -24.026 1.00 91.12 270 VAL A CA 1
ATOM 2096 C C . VAL A 1 270 ? 16.407 -8.815 -22.560 1.00 91.12 270 VAL A C 1
ATOM 2098 O O . VAL A 1 270 ? 17.319 -8.270 -21.941 1.00 91.12 270 VAL A O 1
ATOM 2101 N N . LYS A 1 271 ? 15.242 -9.139 -21.995 1.00 87.62 271 LYS A N 1
ATOM 2102 C CA . LYS A 1 271 ? 14.904 -8.882 -20.591 1.00 87.62 271 LYS A CA 1
ATOM 2103 C C . LYS A 1 271 ? 14.580 -10.169 -19.856 1.00 87.62 271 LYS A C 1
ATOM 2105 O O . LYS A 1 271 ? 13.940 -11.069 -20.393 1.00 87.62 271 LYS A O 1
ATOM 2110 N N . ASN A 1 272 ? 15.022 -10.260 -18.611 1.00 88.00 272 ASN A N 1
ATOM 2111 C CA . ASN A 1 272 ? 14.709 -11.403 -17.766 1.00 88.00 272 ASN A CA 1
ATOM 2112 C 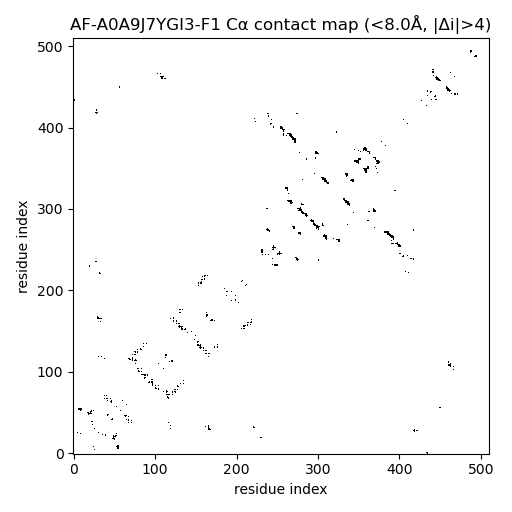C . ASN A 1 272 ? 13.220 -11.396 -17.362 1.00 88.00 272 ASN A C 1
ATOM 2114 O O . ASN A 1 272 ? 12.684 -10.345 -17.009 1.00 88.00 272 ASN A O 1
ATOM 2118 N N . LEU A 1 273 ? 12.557 -12.558 -17.378 1.00 82.44 273 LEU A N 1
ATOM 2119 C CA . LEU A 1 273 ? 11.133 -12.678 -17.034 1.00 82.44 273 LEU A CA 1
ATOM 2120 C C . LEU A 1 273 ? 10.871 -12.537 -15.527 1.00 82.44 273 LEU A C 1
ATOM 2122 O O . LEU A 1 273 ? 9.742 -12.282 -15.099 1.00 82.44 273 LEU A O 1
ATOM 2126 N N . ARG A 1 274 ? 11.900 -12.690 -14.688 1.00 78.38 274 ARG A N 1
ATOM 2127 C CA . ARG A 1 274 ? 11.806 -12.364 -13.265 1.00 78.38 274 ARG A CA 1
ATOM 2128 C C . ARG A 1 274 ? 11.224 -10.955 -13.120 1.00 78.38 274 ARG A C 1
ATOM 2130 O O . ARG A 1 274 ? 11.704 -10.015 -13.732 1.00 78.38 274 ARG A O 1
ATOM 2137 N N . ILE A 1 275 ? 10.206 -10.794 -12.278 1.00 64.12 275 ILE A N 1
ATOM 2138 C CA . ILE A 1 275 ? 9.648 -9.463 -11.973 1.00 64.12 275 ILE A CA 1
ATOM 2139 C C . ILE A 1 275 ? 10.752 -8.598 -11.342 1.00 64.12 275 ILE A C 1
ATOM 2141 O O . ILE A 1 275 ? 11.439 -9.084 -10.435 1.00 64.12 275 ILE A O 1
ATOM 2145 N N . ALA A 1 276 ? 10.899 -7.355 -11.820 1.00 61.94 276 ALA A N 1
ATOM 2146 C CA . ALA A 1 276 ? 12.080 -6.498 -11.632 1.00 61.94 276 ALA A CA 1
ATOM 2147 C C . ALA A 1 276 ? 13.384 -7.062 -12.242 1.00 61.94 276 ALA A C 1
ATOM 2149 O O . ALA A 1 276 ? 14.482 -6.832 -11.740 1.00 61.94 276 ALA A O 1
ATOM 2150 N N . GLY A 1 277 ? 13.264 -7.853 -13.305 1.00 72.62 277 GLY A N 1
ATOM 2151 C CA . GLY A 1 277 ? 14.374 -8.373 -14.087 1.00 72.62 277 GLY A CA 1
ATOM 2152 C C . GLY A 1 277 ? 14.983 -7.276 -14.948 1.00 72.62 277 GLY A C 1
ATOM 2153 O O . GLY A 1 277 ? 14.267 -6.502 -15.583 1.00 72.62 277 GLY A O 1
ATOM 2154 N N . GLY A 1 278 ? 16.311 -7.207 -14.957 1.00 83.12 278 GLY A N 1
ATOM 2155 C CA . GLY A 1 278 ? 17.036 -6.286 -15.822 1.00 83.12 278 GLY A CA 1
ATOM 2156 C C . GLY A 1 278 ? 17.127 -6.787 -17.263 1.00 83.12 278 GLY A C 1
ATOM 2157 O O . GLY A 1 278 ? 16.957 -7.975 -17.559 1.00 83.12 278 GLY A O 1
ATOM 2158 N N . TYR A 1 279 ? 17.434 -5.856 -18.150 1.00 87.94 279 TYR A N 1
ATOM 2159 C CA . TYR A 1 279 ? 17.863 -6.106 -19.512 1.00 87.94 279 TYR A CA 1
ATOM 2160 C C . TYR A 1 279 ? 19.308 -6.574 -19.541 1.00 87.94 279 TYR A C 1
ATOM 2162 O O . TYR A 1 279 ? 20.139 -6.084 -18.773 1.00 87.94 279 TYR A O 1
ATOM 2170 N N . LEU A 1 280 ? 19.621 -7.476 -20.464 1.00 90.81 280 LEU A N 1
ATOM 2171 C CA . LEU A 1 280 ? 20.993 -7.872 -20.731 1.00 90.81 280 LEU A CA 1
ATOM 2172 C C . LEU A 1 280 ? 21.781 -6.655 -21.231 1.00 90.81 280 LEU A C 1
ATOM 2174 O O . LEU A 1 280 ? 21.526 -6.134 -22.316 1.00 90.81 280 LEU A O 1
ATOM 2178 N N . HIS A 1 281 ? 22.745 -6.219 -20.435 1.00 90.06 281 HIS A N 1
ATOM 2179 C CA . HIS A 1 281 ? 23.443 -4.956 -20.603 1.00 90.06 281 HIS A CA 1
ATOM 2180 C C . HIS A 1 281 ? 24.952 -5.176 -20.622 1.00 90.06 281 HIS A C 1
ATOM 2182 O O . HIS A 1 281 ? 25.487 -6.034 -19.916 1.00 90.06 281 HIS A O 1
ATOM 2188 N N . SER A 1 282 ? 25.664 -4.379 -21.418 1.00 89.62 282 SER A N 1
ATOM 2189 C CA . SER A 1 282 ? 27.121 -4.406 -21.412 1.00 89.62 282 SER A CA 1
ATOM 2190 C C . SER A 1 282 ? 27.741 -3.041 -21.687 1.00 89.62 282 SER A C 1
ATOM 2192 O O . SER A 1 282 ? 27.490 -2.420 -22.712 1.00 89.62 282 SER A O 1
ATOM 2194 N N . HIS A 1 283 ? 28.615 -2.582 -20.796 1.00 88.06 283 HIS A N 1
ATOM 2195 C CA . HIS A 1 283 ? 29.206 -1.244 -20.850 1.00 88.06 283 HIS A CA 1
ATOM 2196 C C . HIS A 1 283 ? 30.733 -1.292 -20.996 1.00 88.06 283 HIS A C 1
ATOM 2198 O O . HIS A 1 283 ? 31.343 -2.352 -21.147 1.00 88.06 283 HIS A O 1
ATOM 2204 N N . TRP A 1 284 ? 31.374 -0.117 -20.997 1.00 84.62 284 TRP A N 1
ATOM 2205 C CA . TRP A 1 284 ? 32.791 -0.014 -21.344 1.00 84.62 284 TRP A CA 1
ATOM 2206 C C . TRP A 1 284 ? 33.771 -0.553 -20.295 1.00 84.62 284 TRP A C 1
ATOM 2208 O O . TRP A 1 284 ? 34.946 -0.756 -20.615 1.00 84.62 284 TRP A O 1
ATOM 2218 N N . HIS A 1 285 ? 33.295 -0.814 -19.081 1.00 83.62 285 HIS A N 1
ATOM 2219 C CA . HIS A 1 285 ? 34.129 -1.258 -17.976 1.00 83.62 285 HIS A CA 1
ATOM 2220 C C . HIS A 1 285 ? 34.486 -2.741 -18.136 1.00 83.62 285 HIS A C 1
ATOM 2222 O O . HIS A 1 285 ? 33.757 -3.535 -18.740 1.00 83.62 285 HIS A O 1
ATOM 2228 N N . LEU A 1 286 ? 35.661 -3.090 -17.625 1.00 83.12 286 LEU A N 1
ATOM 2229 C CA . LEU A 1 286 ? 36.182 -4.452 -17.590 1.00 83.12 286 LEU A CA 1
ATOM 2230 C C . LEU A 1 286 ? 36.071 -4.998 -16.171 1.00 83.12 286 LEU A C 1
ATOM 2232 O O . LEU A 1 286 ? 35.931 -4.237 -15.211 1.00 83.12 286 LEU A O 1
ATOM 2236 N N . TYR A 1 287 ? 36.135 -6.313 -16.028 1.00 75.94 287 TYR A N 1
ATOM 2237 C CA . TYR A 1 287 ? 36.220 -6.933 -14.713 1.00 75.94 287 TYR A CA 1
ATOM 2238 C C . TYR A 1 287 ? 37.542 -6.588 -14.001 1.00 75.94 287 TYR A C 1
ATOM 2240 O O . TYR A 1 287 ? 38.564 -6.413 -14.671 1.00 75.94 287 TYR A O 1
ATOM 2248 N N . PRO A 1 288 ? 37.522 -6.443 -12.661 1.00 72.69 288 PRO A N 1
ATOM 2249 C CA . PRO A 1 288 ? 38.703 -6.086 -11.875 1.00 72.69 288 PRO A CA 1
ATOM 2250 C C . PRO A 1 288 ? 39.789 -7.178 -11.903 1.00 72.69 288 PRO A C 1
ATOM 2252 O O . PRO A 1 288 ? 39.534 -8.338 -12.242 1.00 72.69 288 PRO A O 1
ATOM 2255 N N . GLU A 1 289 ? 41.017 -6.800 -11.533 1.00 60.44 289 GLU A N 1
ATOM 2256 C CA . GLU A 1 289 ? 42.178 -7.699 -11.520 1.00 60.44 289 GLU A CA 1
ATOM 2257 C C . GLU A 1 289 ? 41.944 -8.921 -10.610 1.00 60.44 289 GLU A C 1
ATOM 2259 O O . GLU A 1 289 ? 41.505 -8.791 -9.469 1.00 60.44 289 GLU A O 1
ATOM 2264 N N . GLY A 1 290 ? 42.219 -10.122 -11.136 1.00 62.69 290 GLY A N 1
ATOM 2265 C CA . GLY A 1 290 ? 42.024 -11.409 -10.451 1.00 62.69 290 GLY A CA 1
ATOM 2266 C C . GLY A 1 290 ? 41.037 -12.362 -11.137 1.00 62.69 290 GLY A C 1
ATOM 2267 O O . GLY A 1 290 ? 41.144 -13.571 -10.953 1.00 62.69 290 GLY A O 1
ATOM 2268 N N . VAL A 1 291 ? 40.127 -11.847 -11.977 1.00 63.31 291 VAL A N 1
ATOM 2269 C CA . VAL A 1 291 ? 39.093 -12.662 -12.661 1.00 63.31 291 VAL A CA 1
ATOM 2270 C C . VAL A 1 291 ? 39.208 -12.636 -14.197 1.00 63.31 291 VAL A C 1
ATOM 2272 O O . VAL A 1 291 ? 38.539 -13.392 -14.899 1.00 63.31 291 VAL A O 1
ATOM 2275 N N . GLY A 1 292 ? 40.131 -11.823 -14.721 1.00 63.69 292 GLY A N 1
ATOM 2276 C CA . GLY A 1 292 ? 40.431 -11.673 -16.14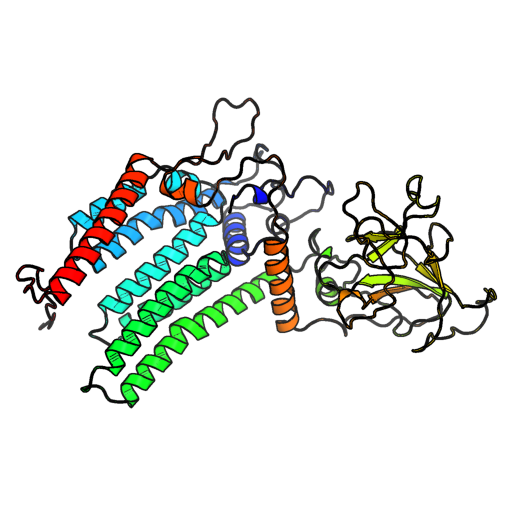8 1.00 63.69 292 GLY A CA 1
ATOM 2277 C C . GLY A 1 292 ? 39.894 -10.358 -16.718 1.00 63.69 292 GLY A C 1
ATOM 2278 O O . GLY A 1 292 ? 38.787 -9.939 -16.395 1.00 63.69 292 GLY A O 1
ATOM 2279 N N . ALA A 1 293 ? 40.673 -9.702 -17.585 1.00 68.19 293 ALA A N 1
ATOM 2280 C CA . ALA A 1 293 ? 40.350 -8.402 -18.189 1.00 68.19 293 ALA A CA 1
ATOM 2281 C C . ALA A 1 293 ? 39.296 -8.514 -19.315 1.00 68.19 293 ALA A C 1
ATOM 2283 O O . ALA A 1 293 ? 39.516 -8.097 -20.454 1.00 68.19 293 ALA A O 1
ATOM 2284 N N . HIS A 1 294 ? 38.148 -9.120 -19.011 1.00 76.19 294 HIS A N 1
ATOM 2285 C CA . HIS A 1 294 ? 37.020 -9.277 -19.927 1.00 76.19 294 HIS A CA 1
ATOM 2286 C C . HIS A 1 294 ? 35.958 -8.197 -19.695 1.00 76.19 294 HIS A C 1
ATOM 2288 O O . HIS A 1 294 ? 35.933 -7.526 -18.665 1.00 76.19 294 HIS A O 1
ATOM 2294 N N . GLN A 1 295 ? 35.088 -8.004 -20.686 1.00 82.88 295 GLN A N 1
ATOM 2295 C CA . GLN A 1 295 ? 34.029 -7.000 -20.640 1.00 82.88 295 GLN A CA 1
ATOM 2296 C C . GLN A 1 295 ? 32.898 -7.402 -19.700 1.00 82.88 295 GLN A C 1
ATOM 2298 O O . GLN A 1 295 ? 32.456 -8.550 -19.728 1.00 82.88 295 GLN A O 1
ATOM 2303 N N . GLN A 1 296 ? 32.392 -6.428 -18.936 1.00 82.44 296 GLN A N 1
ATOM 2304 C CA . GLN A 1 296 ? 31.288 -6.669 -18.020 1.00 82.44 296 GLN A CA 1
ATOM 2305 C C . GLN A 1 296 ? 29.963 -6.862 -18.755 1.00 82.44 296 GLN A C 1
ATOM 2307 O O . GLN A 1 296 ? 29.552 -6.023 -19.563 1.00 82.44 296 GLN A O 1
ATOM 2312 N N . VAL A 1 297 ? 29.285 -7.966 -18.451 1.00 87.88 297 VAL A N 1
ATOM 2313 C CA . VAL A 1 297 ? 27.894 -8.208 -18.836 1.00 87.88 297 VAL A CA 1
ATOM 2314 C C . VAL A 1 297 ? 27.070 -8.321 -17.562 1.00 87.88 297 VAL A C 1
ATOM 2316 O O . VAL A 1 297 ? 27.375 -9.122 -16.679 1.00 87.88 297 VAL A O 1
ATOM 2319 N N . THR A 1 298 ? 26.050 -7.484 -17.459 1.00 86.38 298 THR A N 1
ATOM 2320 C CA . THR A 1 298 ? 25.201 -7.336 -16.276 1.00 86.38 298 THR A CA 1
ATOM 2321 C C . THR A 1 298 ? 23.738 -7.257 -16.698 1.00 86.38 298 THR A C 1
ATOM 2323 O O . THR A 1 298 ? 23.412 -7.240 -17.885 1.00 86.38 298 THR A O 1
ATOM 2326 N N . ALA A 1 299 ? 22.837 -7.244 -15.722 1.00 86.31 299 ALA A N 1
ATOM 2327 C CA . ALA A 1 299 ? 21.430 -6.965 -15.934 1.00 86.31 299 ALA A CA 1
ATOM 2328 C C . ALA A 1 299 ? 21.106 -5.561 -15.400 1.00 86.31 299 ALA A C 1
ATOM 2330 O O . ALA A 1 299 ? 21.224 -5.306 -14.199 1.00 86.31 299 ALA A O 1
ATOM 2331 N N . TYR A 1 300 ? 20.715 -4.651 -16.294 1.00 83.62 300 TYR A N 1
ATOM 2332 C CA . TYR A 1 300 ? 20.399 -3.256 -15.970 1.00 83.62 300 TYR A CA 1
ATOM 2333 C C . TYR A 1 300 ? 18.890 -3.009 -16.034 1.00 83.62 300 TYR A C 1
ATOM 2335 O O . TYR A 1 300 ? 18.212 -3.526 -16.913 1.00 83.62 300 TYR A O 1
ATOM 2343 N N . LEU A 1 301 ? 18.332 -2.250 -15.091 1.00 77.38 301 LEU A N 1
ATOM 2344 C CA . LEU A 1 301 ? 16.875 -2.087 -14.959 1.00 77.38 301 LEU A CA 1
ATOM 2345 C C . LEU A 1 301 ? 16.265 -1.125 -15.988 1.00 77.38 301 LEU A C 1
ATOM 2347 O O . LEU A 1 301 ? 15.059 -1.172 -16.236 1.00 77.38 301 LEU A O 1
ATOM 2351 N N . HIS A 1 302 ? 17.083 -0.263 -16.591 1.00 76.00 302 HIS A N 1
ATOM 2352 C CA . HIS A 1 302 ? 16.626 0.754 -17.531 1.00 76.00 302 HIS A CA 1
ATOM 2353 C C . HIS A 1 302 ? 17.084 0.445 -18.953 1.00 76.00 302 HIS A C 1
ATOM 2355 O O . HIS A 1 302 ? 18.141 -0.139 -19.182 1.00 76.00 302 HIS A O 1
ATOM 2361 N N . LYS A 1 303 ? 16.273 0.873 -19.919 1.00 77.50 303 LYS A N 1
ATOM 2362 C CA . LYS A 1 303 ? 16.556 0.698 -21.339 1.00 77.50 303 LYS A CA 1
ATOM 2363 C C . LYS A 1 303 ? 17.577 1.736 -21.798 1.00 77.50 303 LYS A C 1
ATOM 2365 O O . LYS A 1 303 ? 17.353 2.934 -21.640 1.00 77.50 303 LYS A O 1
ATOM 2370 N N . ASP A 1 304 ? 18.669 1.278 -22.398 1.00 82.81 304 ASP A N 1
ATOM 2371 C CA . ASP A 1 304 ? 19.693 2.131 -23.004 1.00 82.81 304 ASP A CA 1
ATOM 2372 C C . ASP A 1 304 ? 20.217 1.536 -24.330 1.00 82.81 304 ASP A C 1
ATOM 2374 O O . ASP A 1 304 ? 19.818 0.449 -24.751 1.00 82.81 304 ASP A O 1
ATOM 2378 N N . TYR A 1 305 ? 21.133 2.236 -25.004 1.00 85.69 305 TYR A N 1
ATOM 2379 C CA . TYR A 1 305 ? 21.761 1.741 -26.240 1.00 85.69 305 TYR A CA 1
ATOM 2380 C C . TYR A 1 305 ? 22.734 0.566 -26.024 1.00 85.69 305 TYR A C 1
ATOM 2382 O O . TYR A 1 305 ? 23.038 -0.161 -26.968 1.00 85.69 305 TYR A O 1
ATOM 2390 N N . ASN A 1 306 ? 23.203 0.359 -24.794 1.00 89.12 306 ASN A N 1
ATOM 2391 C CA . ASN A 1 306 ? 24.060 -0.754 -24.381 1.00 89.12 306 ASN A CA 1
ATOM 2392 C C . ASN A 1 306 ? 23.261 -2.038 -24.066 1.00 89.12 306 ASN A C 1
ATOM 2394 O O . ASN A 1 306 ? 23.819 -3.034 -23.607 1.00 89.12 306 ASN A O 1
ATOM 2398 N N . ASN A 1 307 ? 21.940 -2.012 -24.266 1.00 90.75 307 ASN A N 1
ATOM 2399 C CA . ASN A 1 307 ? 21.060 -3.177 -24.161 1.00 90.75 307 ASN A CA 1
ATOM 2400 C C . ASN A 1 307 ? 20.871 -3.882 -25.520 1.00 90.75 307 ASN A C 1
ATOM 2402 O O . ASN A 1 307 ? 20.135 -4.863 -25.606 1.00 90.75 307 ASN A O 1
ATOM 2406 N N . LEU A 1 308 ? 21.476 -3.363 -26.598 1.00 92.81 308 LEU A N 1
ATOM 2407 C CA . LEU A 1 308 ? 21.279 -3.848 -27.965 1.00 92.81 308 LEU A CA 1
ATOM 2408 C C . LEU A 1 308 ? 22.254 -4.979 -28.316 1.00 92.81 308 LEU A C 1
ATOM 2410 O O . LEU A 1 308 ? 23.476 -4.795 -28.327 1.00 92.81 308 LEU A O 1
ATOM 2414 N N . TRP A 1 309 ? 21.696 -6.124 -28.702 1.00 94.31 309 TRP A N 1
ATOM 2415 C CA . TRP A 1 309 ? 22.428 -7.319 -29.115 1.00 94.31 309 TRP A CA 1
ATOM 2416 C C . TRP A 1 309 ? 22.052 -7.715 -30.541 1.00 94.31 309 TRP A C 1
ATOM 2418 O O . TRP A 1 309 ? 20.883 -7.747 -30.904 1.00 94.31 309 TRP A O 1
ATOM 2428 N N . LEU A 1 310 ? 23.047 -8.015 -31.366 1.00 93.56 310 LEU A N 1
ATOM 2429 C CA . LEU A 1 310 ? 22.874 -8.529 -32.716 1.00 93.56 310 LEU A CA 1
ATOM 2430 C C . LEU A 1 310 ? 22.843 -10.057 -32.675 1.00 93.56 310 LEU A C 1
ATOM 2432 O O . LEU A 1 310 ? 23.754 -10.684 -32.129 1.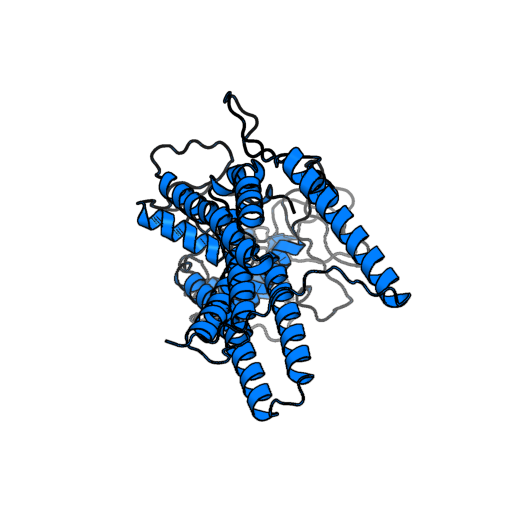00 93.56 310 LEU A O 1
ATOM 2436 N N . VAL A 1 311 ? 21.815 -10.649 -33.278 1.00 93.19 311 VAL A N 1
ATOM 2437 C CA . VAL A 1 311 ? 21.693 -12.104 -33.410 1.00 93.19 311 VAL A CA 1
ATOM 2438 C C . VAL A 1 311 ? 22.471 -12.570 -34.634 1.00 93.19 311 VAL A C 1
ATOM 2440 O O . VAL A 1 311 ? 22.086 -12.293 -35.770 1.00 93.19 311 VAL A O 1
ATOM 2443 N N . LYS A 1 312 ? 23.566 -13.293 -34.404 1.00 90.62 312 LYS A N 1
ATOM 2444 C CA . LYS A 1 312 ? 24.418 -13.888 -35.437 1.00 90.62 312 LYS A CA 1
ATOM 2445 C C . LYS A 1 312 ? 24.286 -15.407 -35.476 1.00 90.62 312 LYS A C 1
ATOM 2447 O O . LYS A 1 312 ? 23.874 -16.049 -34.505 1.00 90.62 312 LYS A O 1
ATOM 2452 N N . ARG A 1 313 ? 24.674 -15.967 -36.620 1.00 88.00 313 ARG A N 1
ATOM 2453 C CA . ARG A 1 313 ? 24.815 -17.409 -36.825 1.00 88.00 313 ARG A CA 1
ATOM 2454 C C . ARG A 1 313 ? 25.928 -17.977 -35.927 1.00 88.00 313 ARG A C 1
ATOM 2456 O O . ARG A 1 313 ? 26.826 -17.240 -35.500 1.00 88.00 313 ARG A O 1
ATOM 2463 N N . PRO A 1 314 ? 25.889 -19.286 -35.635 1.00 84.81 314 PRO A N 1
ATOM 2464 C CA . PRO A 1 314 ? 26.994 -19.962 -34.967 1.00 84.81 314 PRO A CA 1
ATOM 2465 C C . PRO A 1 314 ? 28.231 -20.053 -35.869 1.00 84.81 314 PRO A C 1
ATOM 2467 O O . PRO A 1 314 ? 29.340 -20.086 -35.340 1.00 84.81 314 PRO A O 1
ATOM 2470 N N . ASP A 1 315 ? 28.060 -20.008 -37.190 1.00 79.44 315 ASP A N 1
ATOM 2471 C CA . ASP A 1 315 ? 29.148 -19.943 -38.164 1.00 79.44 315 ASP A CA 1
ATOM 2472 C C . ASP A 1 315 ? 29.618 -18.498 -38.381 1.00 79.44 315 ASP A C 1
ATOM 2474 O O . ASP A 1 315 ? 28.852 -17.548 -38.239 1.00 79.44 315 ASP A O 1
ATOM 2478 N N . ASN A 1 316 ? 30.888 -18.312 -38.754 1.00 69.06 316 ASN A N 1
ATOM 2479 C CA . ASN A 1 316 ? 31.454 -16.986 -39.056 1.00 69.06 316 ASN A CA 1
ATOM 2480 C C . ASN A 1 316 ? 31.012 -16.426 -40.428 1.00 69.06 316 ASN A C 1
ATOM 2482 O O . ASN A 1 316 ? 31.607 -15.470 -40.923 1.00 69.06 316 ASN A O 1
ATOM 2486 N N . SER A 1 317 ? 30.002 -17.024 -41.063 1.00 69.12 317 SER A N 1
ATOM 2487 C CA . SER A 1 317 ? 29.401 -16.524 -42.297 1.00 69.12 317 SER A CA 1
ATOM 2488 C C . SER A 1 317 ? 28.441 -15.374 -41.978 1.00 69.12 317 SER A C 1
ATOM 2490 O O . SER A 1 317 ? 27.247 -15.560 -41.752 1.00 69.12 317 SER A O 1
ATOM 2492 N N . ASP A 1 318 ? 28.973 -14.152 -41.986 1.00 65.31 318 ASP A N 1
ATOM 2493 C CA . ASP A 1 318 ? 28.200 -12.910 -41.823 1.00 65.31 318 ASP A CA 1
ATOM 2494 C C . ASP A 1 318 ? 27.452 -12.498 -43.122 1.00 65.31 318 ASP A C 1
ATOM 2496 O O . ASP A 1 318 ? 26.972 -11.367 -43.237 1.00 65.31 318 ASP A O 1
ATOM 2500 N N . ASP A 1 319 ? 27.316 -13.403 -44.103 1.00 66.88 319 ASP A N 1
ATOM 2501 C CA . ASP A 1 319 ? 26.610 -13.149 -45.365 1.00 66.88 319 ASP A CA 1
ATOM 2502 C C . ASP A 1 319 ? 25.094 -13.043 -45.138 1.00 66.88 319 ASP A C 1
ATOM 2504 O O . ASP A 1 319 ? 24.319 -13.998 -45.199 1.00 66.88 319 ASP A O 1
ATOM 2508 N N . LEU A 1 320 ? 24.665 -11.814 -44.866 1.00 67.31 320 LEU A N 1
ATOM 2509 C CA . LEU A 1 320 ? 23.274 -11.418 -44.679 1.00 67.31 320 LEU A CA 1
ATOM 2510 C C . LEU A 1 320 ? 22.665 -10.875 -45.980 1.00 67.31 320 LEU A C 1
ATOM 2512 O O . LEU A 1 320 ? 21.757 -10.056 -45.924 1.00 67.31 320 LEU A O 1
ATOM 2516 N N . THR A 1 321 ? 23.138 -11.259 -47.164 1.00 68.62 321 THR A N 1
ATOM 2517 C CA . THR A 1 321 ? 22.615 -10.758 -48.455 1.00 68.62 321 THR A CA 1
ATOM 2518 C C . THR A 1 321 ? 21.355 -11.492 -48.929 1.00 68.62 321 THR A C 1
ATOM 2520 O O . THR A 1 321 ? 20.569 -10.923 -49.682 1.00 68.62 321 THR A O 1
ATOM 2523 N N . GLY A 1 322 ? 21.108 -12.709 -48.435 1.00 72.81 322 GLY A N 1
ATOM 2524 C CA . GLY A 1 322 ? 19.938 -13.527 -48.776 1.00 72.81 322 GLY A CA 1
ATOM 2525 C C . GLY A 1 322 ? 18.609 -13.106 -48.115 1.00 72.81 322 GLY A C 1
ATOM 2526 O O . GLY A 1 322 ? 18.558 -12.115 -47.366 1.00 72.81 322 GLY A O 1
ATOM 2527 N N . PRO A 1 323 ? 17.516 -13.856 -48.378 1.00 79.50 323 PRO A N 1
ATOM 2528 C CA . PRO A 1 323 ? 16.235 -13.679 -47.688 1.00 79.50 323 PRO A CA 1
ATOM 2529 C C . PRO A 1 323 ? 16.400 -13.824 -46.161 1.00 79.50 323 PRO A C 1
ATOM 2531 O O . PRO A 1 323 ? 17.340 -14.484 -45.712 1.00 79.50 323 PRO A O 1
ATOM 2534 N N . PRO A 1 324 ? 15.536 -13.186 -45.347 1.00 82.75 324 PRO A N 1
ATOM 2535 C CA . PRO A 1 324 ? 15.624 -13.291 -43.894 1.00 82.75 324 PRO A CA 1
ATOM 2536 C C . PRO A 1 324 ? 15.396 -14.742 -43.458 1.00 82.75 324 PRO A C 1
ATOM 2538 O O . PRO A 1 324 ? 14.332 -15.311 -43.684 1.00 82.75 324 PRO A O 1
ATOM 2541 N N . GLU A 1 325 ? 16.409 -15.333 -42.834 1.00 87.62 325 GLU A N 1
ATOM 2542 C CA . GLU A 1 325 ? 16.328 -16.671 -42.255 1.00 87.62 325 GLU A CA 1
ATOM 2543 C C . GLU A 1 325 ? 15.840 -16.565 -40.811 1.00 87.62 325 GLU A C 1
ATOM 2545 O O . GLU A 1 325 ? 16.449 -15.860 -40.000 1.00 87.62 325 GLU A O 1
ATOM 2550 N N . LEU A 1 326 ? 14.719 -17.226 -40.519 1.00 90.50 326 LEU A N 1
ATOM 2551 C CA . LEU A 1 326 ? 14.083 -17.204 -39.206 1.00 90.50 326 LEU A CA 1
ATOM 2552 C C . LEU A 1 326 ? 14.823 -18.117 -38.223 1.00 90.50 326 LEU A C 1
ATOM 2554 O O . LEU A 1 326 ? 15.279 -19.196 -38.594 1.00 90.50 326 LEU A O 1
ATOM 2558 N N . VAL A 1 327 ? 14.896 -17.685 -36.967 1.00 91.00 327 VAL A N 1
ATOM 2559 C CA . VAL A 1 327 ? 15.427 -18.479 -35.855 1.00 91.00 327 VAL A CA 1
ATOM 2560 C C . VAL A 1 327 ? 14.306 -19.360 -35.309 1.00 91.00 327 VAL A C 1
ATOM 2562 O O . VAL A 1 327 ? 13.251 -18.855 -34.920 1.00 91.00 327 VAL A O 1
ATOM 2565 N N . HIS A 1 328 ? 14.542 -20.666 -35.249 1.00 91.88 328 HIS A N 1
ATOM 2566 C CA . HIS A 1 328 ? 13.604 -21.663 -34.747 1.00 91.88 328 HIS A CA 1
ATOM 2567 C C . HIS A 1 328 ? 14.007 -22.174 -33.359 1.00 91.88 328 HIS A C 1
ATOM 2569 O O . HIS A 1 328 ? 15.123 -21.989 -32.869 1.00 91.88 328 HIS A O 1
ATOM 2575 N N . HIS A 1 329 ? 13.057 -22.822 -32.684 1.00 90.88 329 HIS A N 1
ATOM 2576 C CA . HIS A 1 329 ? 13.320 -23.445 -31.394 1.00 90.88 329 HIS A CA 1
ATOM 2577 C C . HIS A 1 329 ? 14.370 -24.559 -31.529 1.00 90.88 329 HIS A C 1
ATOM 2579 O O . HIS A 1 329 ? 14.191 -25.485 -32.315 1.00 90.88 329 HIS A O 1
ATOM 2585 N N . GLY A 1 330 ? 15.430 -24.485 -30.720 1.00 90.69 330 GLY A N 1
ATOM 2586 C CA . GLY A 1 330 ? 16.559 -25.422 -30.752 1.00 90.69 330 GLY A CA 1
ATOM 2587 C C . GLY A 1 330 ? 17.788 -24.892 -31.495 1.00 90.69 330 GLY A C 1
ATOM 2588 O O . GLY A 1 330 ? 18.863 -25.476 -31.360 1.00 90.69 330 GLY A O 1
ATOM 2589 N N . ASP A 1 331 ? 17.662 -23.769 -32.206 1.00 91.12 331 ASP A N 1
ATOM 2590 C CA . ASP A 1 331 ? 18.775 -23.182 -32.945 1.00 91.12 331 ASP A CA 1
ATOM 2591 C C . ASP A 1 331 ? 19.821 -22.561 -32.013 1.00 91.12 331 ASP A C 1
ATOM 2593 O O . ASP A 1 331 ? 19.517 -21.902 -31.013 1.00 91.12 331 ASP A O 1
ATOM 2597 N N . ILE A 1 332 ? 21.091 -22.739 -32.377 1.00 90.50 332 ILE A N 1
ATOM 2598 C CA . ILE A 1 332 ? 22.217 -22.121 -31.680 1.00 90.50 332 ILE A CA 1
ATOM 2599 C C . ILE A 1 332 ? 22.418 -20.722 -32.258 1.00 90.50 332 ILE A C 1
ATOM 2601 O O . ILE A 1 332 ? 22.654 -20.562 -33.455 1.00 90.50 332 ILE A O 1
ATOM 2605 N N . ILE A 1 333 ? 22.360 -19.706 -31.400 1.00 91.94 333 ILE A N 1
ATOM 2606 C CA . ILE A 1 333 ? 22.581 -18.309 -31.779 1.00 91.94 333 ILE A CA 1
ATOM 2607 C C . ILE A 1 333 ? 23.797 -17.730 -31.062 1.00 91.94 333 ILE A C 1
ATOM 2609 O O . ILE A 1 333 ? 24.135 -18.120 -29.944 1.00 91.94 333 ILE A O 1
ATOM 2613 N N . ARG A 1 334 ? 24.435 -16.748 -31.698 1.00 91.75 334 ARG A N 1
ATOM 2614 C CA . ARG A 1 334 ? 25.507 -15.953 -31.101 1.00 91.75 334 ARG A CA 1
ATOM 2615 C C . ARG A 1 334 ? 25.011 -14.527 -30.894 1.00 91.75 334 ARG A C 1
ATOM 2617 O O . ARG A 1 334 ? 24.546 -13.899 -31.838 1.00 91.75 334 ARG A O 1
ATOM 2624 N N . LEU A 1 335 ? 25.119 -14.015 -29.671 1.00 93.00 335 LEU A N 1
ATOM 2625 C CA . LEU A 1 335 ? 24.747 -12.636 -29.353 1.00 93.00 335 LEU A CA 1
ATOM 2626 C C . LEU A 1 335 ? 25.992 -11.750 -29.370 1.00 93.00 335 LEU A C 1
ATOM 2628 O O . LEU A 1 335 ? 26.908 -11.954 -28.575 1.00 93.00 335 LEU A O 1
ATOM 2632 N N . GLU A 1 336 ? 26.025 -10.765 -30.263 1.00 93.00 336 GLU A N 1
ATOM 2633 C CA . GLU A 1 336 ? 27.099 -9.773 -30.355 1.00 93.00 336 GLU A CA 1
ATOM 2634 C C . GLU A 1 336 ? 26.605 -8.417 -29.845 1.00 93.00 336 GLU A C 1
ATOM 2636 O O . GLU A 1 336 ? 25.595 -7.895 -30.309 1.00 93.00 336 GLU A O 1
ATOM 2641 N N . HIS A 1 337 ? 27.307 -7.819 -28.886 1.00 93.31 337 HIS A N 1
ATOM 2642 C CA . HIS A 1 337 ? 26.927 -6.514 -28.360 1.00 93.31 337 HIS A CA 1
ATOM 2643 C C . HIS A 1 337 ? 27.134 -5.420 -29.415 1.00 93.31 337 HIS A C 1
ATOM 2645 O O . HIS A 1 337 ? 28.253 -5.237 -29.899 1.00 93.31 337 HIS A O 1
ATOM 2651 N N . ARG A 1 338 ? 26.091 -4.636 -29.725 1.00 90.56 338 ARG A N 1
ATOM 2652 C CA . ARG A 1 338 ? 26.104 -3.666 -30.836 1.00 90.56 338 ARG A CA 1
ATOM 2653 C C . ARG A 1 338 ? 27.192 -2.603 -30.704 1.00 90.56 338 ARG A C 1
ATOM 2655 O O . ARG A 1 338 ? 27.850 -2.282 -31.687 1.00 90.56 338 ARG A O 1
ATOM 2662 N N . VAL A 1 339 ? 27.369 -2.041 -29.509 1.00 87.94 339 VAL A N 1
ATOM 2663 C CA . VAL A 1 339 ? 28.296 -0.915 -29.290 1.00 87.94 339 VAL A CA 1
ATOM 2664 C C . VAL A 1 339 ? 29.745 -1.392 -29.208 1.00 87.94 339 VAL A C 1
ATOM 2666 O O . VAL A 1 339 ? 30.657 -0.713 -29.666 1.00 87.94 339 VAL A O 1
ATOM 2669 N N . ARG A 1 340 ? 29.971 -2.565 -28.607 1.00 85.62 340 ARG A N 1
ATOM 2670 C CA . ARG A 1 340 ? 31.324 -3.048 -28.280 1.00 85.62 340 ARG A CA 1
ATOM 2671 C C . ARG A 1 340 ? 31.860 -4.073 -29.269 1.00 85.62 340 ARG A C 1
ATOM 2673 O O . ARG A 1 340 ? 33.054 -4.349 -29.229 1.00 85.62 340 ARG A O 1
ATOM 2680 N N . ILE A 1 341 ? 30.996 -4.626 -30.122 1.00 89.12 341 ILE A N 1
ATOM 2681 C CA . ILE A 1 341 ? 31.341 -5.633 -31.132 1.00 89.12 341 ILE A CA 1
ATOM 2682 C C . ILE A 1 341 ? 32.076 -6.809 -30.460 1.00 89.12 341 ILE A C 1
ATOM 2684 O O . ILE A 1 341 ? 33.153 -7.248 -30.860 1.00 89.12 341 ILE A O 1
ATOM 2688 N N . ARG A 1 342 ? 31.525 -7.264 -29.329 1.00 88.19 342 ARG A N 1
ATOM 2689 C CA . ARG A 1 342 ? 32.021 -8.409 -28.556 1.00 88.19 342 ARG A CA 1
ATOM 2690 C C . ARG A 1 342 ? 30.904 -9.424 -28.402 1.00 88.19 342 ARG A C 1
ATOM 2692 O O . ARG A 1 342 ? 29.756 -9.049 -28.175 1.00 88.19 342 ARG A O 1
ATOM 2699 N N . ASN A 1 343 ? 31.260 -10.697 -28.491 1.00 89.88 343 ASN A N 1
ATOM 2700 C CA . ASN A 1 343 ? 30.317 -11.789 -28.302 1.00 89.88 343 ASN A CA 1
ATOM 2701 C C . ASN A 1 343 ? 30.032 -12.005 -26.818 1.00 89.88 343 ASN A C 1
ATOM 2703 O O . ASN A 1 343 ? 30.942 -11.934 -25.988 1.00 89.88 343 ASN A O 1
ATOM 2707 N N . LEU A 1 344 ? 28.780 -12.328 -26.505 1.00 90.12 344 LEU A N 1
ATOM 2708 C CA . LEU A 1 344 ? 28.415 -12.888 -25.217 1.00 90.12 344 LEU A CA 1
ATOM 2709 C C . LEU A 1 344 ? 29.127 -14.232 -25.049 1.00 90.12 344 LEU A C 1
ATOM 2711 O O . LEU A 1 344 ? 29.064 -15.094 -25.926 1.00 90.12 344 LEU A O 1
ATOM 2715 N N . HIS A 1 345 ? 29.818 -14.403 -23.927 1.00 86.62 345 HIS A N 1
ATOM 2716 C CA . HIS A 1 345 ? 30.597 -15.603 -23.668 1.00 86.62 345 HIS A CA 1
ATOM 2717 C C . HIS A 1 345 ? 30.600 -15.952 -22.180 1.00 86.62 345 HIS A C 1
ATOM 2719 O O . HIS A 1 345 ? 30.627 -15.073 -21.320 1.00 86.62 345 HIS A O 1
ATOM 2725 N N . SER A 1 346 ? 30.596 -17.250 -21.884 1.00 83.75 346 SER A N 1
ATOM 2726 C CA . SER A 1 346 ? 30.732 -17.793 -20.533 1.00 83.75 346 SER A CA 1
ATOM 2727 C C . SER A 1 346 ? 32.103 -18.449 -20.373 1.00 83.75 346 SER A C 1
ATOM 2729 O O . SER A 1 346 ? 32.421 -19.377 -21.114 1.00 83.75 346 SER A O 1
ATOM 2731 N N . HIS A 1 347 ? 32.889 -18.017 -19.387 1.00 77.88 347 HIS A N 1
ATOM 2732 C CA . HIS A 1 347 ? 34.194 -18.606 -19.077 1.00 77.88 347 HIS A CA 1
ATOM 2733 C C . HIS A 1 347 ? 34.125 -19.553 -17.868 1.00 77.88 347 HIS A C 1
ATOM 2735 O O . HIS A 1 347 ? 33.226 -19.459 -17.029 1.00 77.88 347 HIS A O 1
ATOM 2741 N N . PHE A 1 348 ? 35.116 -20.441 -17.746 1.00 71.56 348 PHE A N 1
ATOM 2742 C CA . PHE A 1 348 ? 35.301 -21.326 -16.590 1.00 71.56 348 PHE A CA 1
ATOM 2743 C C . PHE A 1 348 ? 35.981 -20.597 -15.417 1.00 71.56 348 PHE A C 1
ATOM 2745 O O . PHE A 1 348 ? 37.035 -21.009 -14.946 1.00 71.56 348 PHE A O 1
ATOM 2752 N N . HIS A 1 349 ? 35.372 -19.506 -14.954 1.00 70.12 349 HIS A N 1
ATOM 2753 C CA . HIS A 1 349 ? 35.777 -18.777 -13.750 1.00 70.12 349 HIS A CA 1
ATOM 2754 C C . HIS A 1 349 ? 34.623 -18.732 -12.739 1.00 70.12 349 HIS A C 1
ATOM 2756 O O . HIS A 1 349 ? 33.450 -18.839 -13.112 1.00 70.12 349 HIS A O 1
ATOM 2762 N N . GLU A 1 350 ? 34.964 -18.628 -11.453 1.00 66.56 350 GLU A N 1
ATOM 2763 C CA . GLU A 1 350 ? 33.987 -18.506 -10.366 1.00 66.56 350 GLU A CA 1
ATOM 2764 C C . GLU A 1 350 ? 33.316 -17.135 -10.372 1.00 66.56 350 GLU A C 1
ATOM 2766 O O . GLU A 1 350 ? 33.984 -16.121 -10.555 1.00 66.56 350 GLU A O 1
ATOM 2771 N N . ALA A 1 351 ? 32.007 -17.111 -10.117 1.00 66.44 351 ALA A N 1
ATOM 2772 C CA . ALA A 1 351 ? 31.252 -15.878 -9.959 1.00 66.44 351 ALA A CA 1
ATOM 2773 C C . ALA A 1 351 ? 31.603 -15.161 -8.627 1.00 66.44 351 ALA A C 1
ATOM 2775 O O . ALA A 1 351 ? 31.870 -15.814 -7.617 1.00 66.44 351 ALA A O 1
ATOM 2776 N N . PRO A 1 352 ? 31.576 -13.820 -8.584 1.00 62.94 352 PRO A N 1
ATOM 2777 C CA . PRO A 1 352 ? 32.059 -12.993 -7.472 1.00 62.94 352 PRO A CA 1
ATOM 2778 C C . PRO A 1 352 ? 31.132 -13.002 -6.267 1.00 62.94 352 PRO A C 1
ATOM 2780 O O . PRO A 1 352 ? 31.599 -13.046 -5.129 1.00 62.94 352 PRO A O 1
ATOM 2783 N N . LEU A 1 353 ? 29.823 -12.902 -6.511 1.00 65.06 353 LEU A N 1
ATOM 2784 C CA . LEU A 1 353 ? 28.808 -12.855 -5.466 1.00 65.06 353 LEU A CA 1
ATOM 2785 C C . LEU A 1 353 ? 28.327 -14.273 -5.181 1.00 65.06 353 LEU A C 1
ATOM 2787 O O . LEU A 1 353 ? 28.298 -14.714 -4.031 1.00 65.06 353 LEU A O 1
ATOM 2791 N N . THR A 1 354 ? 28.008 -15.015 -6.240 1.00 64.88 354 THR A N 1
ATOM 2792 C CA . THR A 1 354 ? 27.415 -16.344 -6.120 1.00 64.88 354 THR A CA 1
ATOM 2793 C C . THR A 1 354 ? 28.465 -17.451 -6.266 1.00 64.88 354 THR A C 1
ATOM 2795 O O . THR A 1 354 ? 28.518 -18.146 -7.279 1.00 64.88 354 THR A O 1
ATOM 2798 N N . LYS A 1 355 ? 29.267 -17.671 -5.212 1.00 61.97 355 LYS A N 1
ATOM 2799 C CA . LYS A 1 355 ? 30.360 -18.675 -5.176 1.00 61.97 355 LYS A CA 1
ATOM 2800 C C . LYS A 1 355 ? 29.919 -20.135 -5.380 1.00 61.97 355 LYS A C 1
ATOM 2802 O O . LYS A 1 355 ? 30.744 -20.996 -5.656 1.00 61.97 355 LYS A O 1
ATOM 2807 N N . ASN A 1 356 ? 28.620 -20.423 -5.268 1.00 54.38 356 ASN A N 1
ATOM 2808 C CA . ASN A 1 356 ? 28.069 -21.782 -5.349 1.00 54.38 356 ASN A CA 1
ATOM 2809 C C . ASN A 1 356 ? 27.656 -22.208 -6.772 1.00 54.38 356 ASN A C 1
ATOM 2811 O O . ASN A 1 356 ? 27.157 -23.319 -6.950 1.00 54.38 356 ASN A O 1
ATOM 2815 N N . THR A 1 357 ? 27.835 -21.352 -7.784 1.00 46.59 357 THR A N 1
ATOM 2816 C CA . THR A 1 357 ? 27.461 -21.650 -9.177 1.00 46.59 357 THR A CA 1
ATOM 2817 C C . THR A 1 357 ? 28.699 -21.616 -10.061 1.00 46.59 357 THR A C 1
ATOM 2819 O O . THR A 1 357 ? 29.282 -20.559 -10.292 1.00 46.59 357 THR A O 1
ATOM 2822 N N . CYS A 1 358 ? 29.108 -22.778 -10.572 1.00 40.22 358 CYS A N 1
ATOM 2823 C CA . CYS A 1 358 ? 30.170 -22.848 -11.567 1.00 40.22 358 CYS A CA 1
ATOM 2824 C C . CYS A 1 358 ? 29.649 -22.320 -12.913 1.00 40.22 358 CYS A C 1
ATOM 2826 O O . CYS A 1 358 ? 28.723 -22.912 -13.467 1.00 40.22 358 CYS A O 1
ATOM 2828 N N . ARG A 1 359 ? 30.350 -21.304 -13.446 1.00 42.06 359 ARG A N 1
ATOM 2829 C CA . ARG A 1 359 ? 30.260 -20.666 -14.782 1.00 42.06 359 ARG A CA 1
ATOM 2830 C C . ARG A 1 359 ? 29.390 -19.400 -14.856 1.00 42.06 359 ARG A C 1
ATOM 2832 O O . ARG A 1 359 ? 28.173 -19.478 -14.959 1.00 42.06 359 ARG A O 1
ATOM 2839 N N . SER A 1 360 ? 30.038 -18.229 -14.862 1.00 39.62 360 SER A N 1
ATOM 2840 C CA . SER A 1 360 ? 29.703 -17.020 -15.655 1.00 39.62 360 SER A CA 1
ATOM 2841 C C . SER A 1 360 ? 30.519 -15.793 -15.211 1.00 39.62 360 SER A C 1
ATOM 2843 O O . SER A 1 360 ? 31.158 -15.856 -14.162 1.00 39.62 360 SER A O 1
ATOM 2845 N N . PRO A 1 361 ? 30.502 -14.683 -15.986 1.00 34.88 361 PRO A N 1
ATOM 2846 C CA . PRO A 1 361 ? 31.372 -13.535 -15.773 1.00 34.88 361 PRO A CA 1
ATOM 2847 C C . PRO A 1 361 ? 30.866 -12.578 -14.664 1.00 34.88 361 PRO A C 1
ATOM 2849 O O . PRO A 1 361 ? 29.708 -12.611 -14.259 1.00 34.88 361 PRO A O 1
ATOM 2852 N N . VAL A 1 362 ? 31.773 -11.759 -14.120 1.00 41.72 362 VAL A N 1
ATOM 2853 C CA . VAL A 1 362 ? 31.904 -11.477 -12.676 1.00 41.72 362 VAL A CA 1
ATOM 2854 C C . VAL A 1 362 ? 31.847 -9.993 -12.264 1.00 41.72 362 VAL A C 1
ATOM 2856 O O . VAL A 1 362 ? 32.868 -9.339 -12.242 1.00 41.72 362 VAL A O 1
ATOM 2859 N N . MET A 1 363 ? 30.729 -9.510 -11.710 1.00 39.72 363 MET A N 1
ATOM 2860 C CA . MET A 1 363 ? 30.629 -8.340 -10.789 1.00 39.72 363 MET A CA 1
ATOM 2861 C C . MET A 1 363 ? 30.396 -6.974 -11.434 1.00 39.72 363 MET A C 1
ATOM 2863 O O . MET A 1 363 ? 31.186 -6.503 -12.244 1.00 39.72 363 MET A O 1
ATOM 2867 N N . ALA A 1 364 ? 29.351 -6.301 -10.945 1.00 35.09 364 ALA A N 1
ATOM 2868 C CA . ALA A 1 364 ? 29.144 -4.867 -11.062 1.00 35.09 364 ALA A CA 1
ATOM 2869 C C . ALA A 1 364 ? 29.788 -4.168 -9.854 1.00 35.09 364 ALA A C 1
ATOM 2871 O O . ALA A 1 364 ? 29.329 -4.319 -8.720 1.00 35.09 364 ALA A O 1
ATOM 2872 N N . LEU A 1 365 ? 30.851 -3.401 -10.084 1.00 39.62 365 LEU A N 1
ATOM 2873 C CA . LEU A 1 365 ? 31.369 -2.459 -9.095 1.00 39.62 365 LEU A CA 1
ATOM 2874 C C . LEU A 1 365 ? 30.567 -1.151 -9.239 1.00 39.62 365 LEU A C 1
ATOM 2876 O O . LEU A 1 365 ? 30.745 -0.447 -10.224 1.00 39.62 365 LEU A O 1
ATOM 2880 N N . GLY A 1 366 ? 29.683 -0.829 -8.289 1.00 41.34 366 GLY A N 1
ATOM 2881 C CA . GLY A 1 366 ? 29.265 0.563 -8.037 1.00 41.34 366 GLY A CA 1
ATOM 2882 C C . GLY A 1 366 ? 28.121 1.193 -8.852 1.00 41.34 366 GLY A C 1
ATOM 2883 O O . GLY A 1 366 ? 28.016 2.412 -8.809 1.00 41.34 366 GLY A O 1
ATOM 2884 N N . TRP A 1 367 ? 27.255 0.434 -9.542 1.00 54.78 367 TRP A N 1
ATOM 2885 C CA . TRP A 1 367 ? 26.185 1.019 -10.392 1.00 54.78 367 TRP A CA 1
ATOM 2886 C C . TRP A 1 367 ? 24.779 0.403 -10.231 1.00 54.78 367 TRP A C 1
ATOM 2888 O O . TRP A 1 367 ? 23.990 0.446 -11.169 1.00 54.78 367 TRP A O 1
ATOM 2898 N N . GLU A 1 368 ? 24.466 -0.231 -9.094 1.00 64.75 368 GLU A N 1
ATOM 2899 C CA . GLU A 1 368 ? 23.146 -0.866 -8.846 1.00 64.75 368 GLU A CA 1
ATOM 2900 C C . GLU A 1 368 ? 22.694 -1.888 -9.921 1.00 64.75 368 GLU A C 1
ATOM 2902 O O . GLU A 1 368 ? 21.506 -2.090 -10.171 1.00 64.75 368 GLU A O 1
ATOM 2907 N N . GLN A 1 369 ? 23.643 -2.566 -10.572 1.00 74.56 369 GLN A N 1
ATOM 2908 C CA . GLN A 1 369 ? 23.365 -3.569 -11.607 1.00 74.56 369 GLN A CA 1
ATOM 2909 C C . GLN A 1 369 ? 23.318 -4.991 -11.035 1.00 74.56 369 GLN A C 1
ATOM 2911 O O . GLN A 1 369 ? 23.968 -5.306 -10.036 1.00 74.56 369 GLN A O 1
ATOM 2916 N N . VAL A 1 370 ? 22.568 -5.870 -11.701 1.00 77.44 370 VAL A N 1
ATOM 2917 C CA . VAL A 1 370 ? 22.363 -7.262 -11.281 1.00 77.44 370 VAL A CA 1
ATOM 2918 C C . VAL A 1 370 ? 23.358 -8.199 -11.980 1.00 77.44 370 VAL A C 1
ATOM 2920 O O . VAL A 1 370 ? 23.716 -8.007 -13.142 1.00 77.44 370 VAL A O 1
ATOM 2923 N N . GLU A 1 371 ? 23.814 -9.227 -11.262 1.00 79.88 371 GLU A N 1
ATOM 2924 C CA . GLU A 1 371 ? 24.714 -10.269 -11.773 1.00 79.88 371 GLU A CA 1
ATOM 2925 C C . GLU A 1 371 ? 23.997 -11.188 -12.782 1.00 79.88 371 GLU A C 1
ATOM 2927 O O . GLU A 1 371 ? 22.868 -11.621 -12.544 1.00 79.88 371 GLU A O 1
ATOM 2932 N N . VAL A 1 372 ? 24.665 -11.520 -13.893 1.00 83.75 372 VAL A N 1
ATOM 2933 C CA . VAL A 1 372 ? 24.169 -12.474 -14.898 1.00 83.75 372 VAL A CA 1
ATOM 2934 C C . VAL A 1 372 ? 25.023 -13.735 -14.854 1.00 83.75 372 VAL A C 1
ATOM 2936 O O . VAL A 1 372 ? 26.216 -13.696 -15.154 1.00 83.75 372 VAL A O 1
ATOM 2939 N N . THR A 1 373 ? 24.410 -14.871 -14.508 1.00 80.75 373 THR A N 1
ATOM 2940 C CA . THR A 1 373 ? 25.110 -16.156 -14.381 1.00 80.75 373 THR A CA 1
ATOM 2941 C C . THR A 1 373 ? 24.565 -17.253 -15.299 1.00 80.75 373 THR A C 1
ATOM 2943 O O . THR A 1 373 ? 23.421 -17.187 -15.744 1.00 80.75 373 THR A O 1
ATOM 2946 N N . CYS A 1 374 ? 25.386 -18.266 -15.600 1.00 82.81 374 CYS A N 1
ATOM 2947 C CA . CYS A 1 374 ? 25.043 -19.402 -16.452 1.00 82.81 374 CYS A CA 1
ATOM 2948 C C . CYS A 1 374 ? 25.175 -20.710 -15.656 1.00 82.81 374 CYS A C 1
ATOM 2950 O O . CYS A 1 374 ? 26.205 -21.381 -15.669 1.00 82.81 374 CYS A O 1
ATOM 2952 N N . SER A 1 375 ? 24.109 -21.099 -14.959 1.00 78.06 375 SER A N 1
ATOM 2953 C CA . SER A 1 375 ? 24.096 -22.346 -14.188 1.00 78.06 375 SER A CA 1
ATOM 2954 C C . SER A 1 375 ? 23.886 -23.570 -15.093 1.00 78.06 375 SER A C 1
ATOM 2956 O O . SER A 1 375 ? 22.930 -23.573 -15.870 1.00 78.06 375 SER A O 1
ATOM 2958 N N . PRO A 1 376 ? 24.683 -24.650 -14.954 1.00 78.00 376 PRO A N 1
ATOM 2959 C CA . PRO A 1 376 ? 24.386 -25.928 -15.607 1.00 78.00 376 PRO A CA 1
ATOM 2960 C C . PRO A 1 376 ? 23.142 -26.606 -15.009 1.00 78.00 376 PRO A C 1
ATOM 2962 O O . PRO A 1 376 ? 22.501 -27.422 -15.665 1.00 78.00 376 PRO A O 1
ATOM 2965 N N . TYR A 1 377 ? 22.779 -26.259 -13.770 1.00 78.12 377 TYR A N 1
ATOM 2966 C CA . TYR A 1 377 ? 21.562 -26.731 -13.121 1.00 78.12 377 TYR A CA 1
ATOM 2967 C C . TYR A 1 377 ? 20.415 -25.789 -13.474 1.00 78.12 377 TYR A C 1
ATOM 2969 O O . TYR A 1 377 ? 20.218 -24.754 -12.826 1.00 78.12 377 TYR A O 1
ATOM 2977 N N . VAL A 1 378 ? 19.673 -26.144 -14.522 1.00 71.25 378 VAL A N 1
ATOM 2978 C CA . VAL A 1 378 ? 18.480 -25.410 -14.942 1.00 71.25 378 VAL A CA 1
ATOM 2979 C C . VAL A 1 378 ? 17.335 -25.781 -14.008 1.00 71.25 378 VAL A C 1
ATOM 2981 O O . VAL A 1 378 ? 16.705 -26.825 -14.143 1.00 71.25 378 VAL A O 1
ATOM 2984 N N . LYS A 1 379 ? 17.060 -24.916 -13.032 1.00 78.75 379 LYS A N 1
ATOM 2985 C CA . LYS A 1 379 ? 15.780 -24.941 -12.327 1.00 78.75 379 LYS A CA 1
ATOM 2986 C C . LYS A 1 379 ? 14.795 -24.126 -13.152 1.00 78.75 379 LYS A C 1
ATOM 2988 O O . LYS A 1 379 ? 15.029 -22.930 -13.337 1.00 78.75 379 LYS A O 1
ATOM 2993 N N . GLU A 1 380 ? 13.717 -24.753 -13.623 1.00 78.25 380 GLU A N 1
ATOM 2994 C CA . GLU A 1 380 ? 12.599 -24.045 -14.254 1.00 78.25 380 GLU A CA 1
ATOM 2995 C C . GLU A 1 380 ? 12.068 -22.999 -13.272 1.00 78.25 380 GLU A C 1
ATOM 2997 O O . GLU A 1 380 ? 11.407 -23.291 -12.275 1.00 78.25 380 GLU A O 1
ATOM 3002 N N . SER A 1 381 ? 12.489 -21.761 -13.488 1.00 79.50 381 SER A N 1
ATOM 3003 C CA . SER A 1 381 ? 12.187 -20.633 -12.630 1.00 79.50 381 SER A CA 1
ATOM 3004 C C . SER A 1 381 ? 12.167 -19.376 -13.492 1.00 79.50 381 SER A C 1
ATOM 3006 O O . SER A 1 381 ? 12.889 -19.312 -14.486 1.00 79.50 381 SER A O 1
ATOM 3008 N N . PRO A 1 382 ? 11.407 -18.339 -13.110 1.00 78.75 382 PRO A N 1
ATOM 3009 C CA . PRO A 1 382 ? 11.369 -17.090 -13.872 1.00 78.75 382 PRO A CA 1
ATOM 3010 C C . PRO A 1 382 ? 12.748 -16.436 -14.061 1.00 78.75 382 PRO A C 1
ATOM 3012 O O . PRO A 1 382 ? 12.921 -15.636 -14.966 1.00 78.75 382 PRO A O 1
ATOM 3015 N N . ASN A 1 383 ? 13.736 -16.790 -13.228 1.00 80.44 383 ASN A N 1
ATOM 3016 C CA . ASN A 1 383 ? 15.101 -16.267 -13.293 1.00 80.44 383 ASN A CA 1
ATOM 3017 C C . ASN A 1 383 ? 15.894 -16.775 -14.509 1.00 80.44 383 ASN A C 1
ATOM 3019 O O . ASN A 1 383 ? 16.830 -16.105 -14.937 1.00 80.44 383 ASN A O 1
ATOM 3023 N N . THR A 1 384 ? 15.571 -17.961 -15.033 1.00 85.75 384 THR A N 1
ATOM 3024 C CA . THR A 1 384 ? 16.264 -18.555 -16.190 1.00 85.75 384 THR A CA 1
ATOM 3025 C C . THR A 1 384 ? 15.567 -18.244 -17.512 1.00 85.75 384 THR A C 1
ATOM 3027 O O . THR A 1 384 ? 16.137 -18.485 -18.573 1.00 85.75 384 THR A O 1
ATOM 3030 N N . GLN A 1 385 ? 14.355 -17.690 -17.459 1.00 87.56 385 GLN A N 1
ATOM 3031 C CA . GLN A 1 385 ? 13.568 -17.324 -18.629 1.00 87.56 385 GLN A CA 1
ATOM 3032 C C . GLN A 1 385 ? 13.871 -15.881 -19.040 1.00 87.56 385 GLN A C 1
ATOM 3034 O O . GLN A 1 385 ? 13.853 -14.964 -18.218 1.00 87.56 385 GLN A O 1
ATOM 3039 N N . TRP A 1 386 ? 14.133 -15.684 -20.328 1.00 88.31 386 TRP A N 1
ATOM 3040 C CA . TRP A 1 386 ? 14.405 -14.383 -20.926 1.00 88.31 386 TRP A CA 1
ATOM 3041 C C . TRP A 1 386 ? 13.443 -14.160 -22.087 1.00 88.31 386 TRP A C 1
ATOM 3043 O O . TRP A 1 386 ? 13.197 -15.077 -22.868 1.00 88.31 386 TRP A O 1
ATOM 3053 N N . ASN A 1 387 ? 12.899 -12.952 -22.183 1.00 88.25 387 ASN A N 1
ATOM 3054 C CA . ASN A 1 387 ? 12.015 -12.533 -23.258 1.00 88.25 387 ASN A CA 1
ATOM 3055 C C . ASN A 1 387 ? 12.717 -11.495 -24.144 1.00 88.25 387 ASN A C 1
ATOM 3057 O O . ASN A 1 387 ? 13.505 -10.683 -23.653 1.00 88.25 387 ASN A O 1
ATOM 3061 N N . ILE A 1 388 ? 12.419 -11.519 -25.439 1.00 88.25 388 ILE A N 1
ATOM 3062 C CA . ILE A 1 388 ? 12.858 -10.494 -26.388 1.00 88.25 388 ILE A CA 1
ATOM 3063 C C . ILE A 1 388 ? 11.808 -9.387 -26.360 1.00 88.25 388 ILE A C 1
ATOM 3065 O O . ILE A 1 388 ? 10.638 -9.648 -26.625 1.00 88.25 388 ILE A O 1
ATOM 3069 N N . GLU A 1 389 ? 12.213 -8.170 -25.998 1.00 81.31 389 GLU A N 1
ATOM 3070 C CA . GLU A 1 389 ? 11.278 -7.044 -25.901 1.00 81.31 389 GLU A CA 1
ATOM 3071 C C . GLU A 1 389 ? 11.254 -6.194 -27.164 1.00 81.31 389 GLU A C 1
ATOM 3073 O O . GLU A 1 389 ? 10.182 -5.939 -27.696 1.00 81.31 389 GLU A O 1
ATOM 3078 N N . ASP A 1 390 ? 12.415 -5.753 -27.649 1.00 84.69 390 ASP A N 1
ATOM 3079 C CA . ASP A 1 390 ? 12.519 -5.042 -28.917 1.00 84.69 390 ASP A CA 1
ATOM 3080 C C . ASP A 1 390 ? 13.168 -5.934 -29.955 1.00 84.69 390 ASP A C 1
ATOM 3082 O O . ASP A 1 390 ? 14.196 -6.566 -29.702 1.00 84.69 390 ASP A O 1
ATOM 3086 N N . LEU A 1 391 ? 12.595 -5.906 -31.150 1.00 88.44 391 LEU A N 1
ATOM 3087 C CA . LEU A 1 391 ? 13.128 -6.567 -32.322 1.00 88.44 391 LEU A CA 1
ATOM 3088 C C . LEU A 1 391 ? 13.156 -5.572 -33.479 1.00 88.44 391 LEU A C 1
ATOM 3090 O O . LEU A 1 391 ? 12.124 -5.043 -33.888 1.00 88.44 391 LEU A O 1
ATOM 3094 N N . ILE A 1 392 ? 14.347 -5.322 -34.014 1.00 88.19 392 ILE A N 1
ATOM 3095 C CA . ILE A 1 392 ? 14.559 -4.434 -35.155 1.00 88.19 392 ILE A CA 1
ATOM 3096 C C . ILE A 1 392 ? 15.197 -5.251 -36.274 1.00 88.19 392 ILE A C 1
ATOM 3098 O O . ILE A 1 392 ? 16.343 -5.694 -36.166 1.00 88.19 392 ILE A O 1
ATOM 3102 N N . ASN A 1 393 ? 14.458 -5.426 -37.369 1.00 87.88 393 ASN A N 1
ATOM 3103 C CA . ASN A 1 393 ? 14.979 -6.013 -38.596 1.00 87.88 393 ASN A CA 1
ATOM 3104 C C . ASN A 1 393 ? 14.361 -5.323 -39.822 1.00 87.88 393 ASN A C 1
ATOM 3106 O O . ASN A 1 393 ? 13.150 -5.413 -40.008 1.00 87.88 393 ASN A O 1
ATOM 3110 N N . PRO A 1 394 ? 15.162 -4.671 -40.685 1.00 85.00 394 PRO A N 1
ATOM 3111 C CA . PRO A 1 394 ? 14.643 -3.982 -41.866 1.00 85.00 394 PRO A CA 1
ATOM 3112 C C . PRO A 1 394 ? 14.070 -4.927 -42.936 1.00 85.00 394 PRO A C 1
ATOM 3114 O O . PRO A 1 394 ? 13.401 -4.463 -43.853 1.00 85.00 394 PRO A O 1
ATOM 3117 N N . LYS A 1 395 ? 14.344 -6.235 -42.859 1.00 84.62 395 LYS A N 1
ATOM 3118 C CA . LYS A 1 395 ? 13.906 -7.231 -43.850 1.00 84.62 395 LYS A CA 1
ATOM 3119 C C . LYS A 1 395 ? 12.564 -7.885 -43.535 1.00 84.62 395 LYS A C 1
ATOM 3121 O O . LYS A 1 395 ? 12.057 -8.624 -44.375 1.00 84.62 395 LYS A O 1
ATOM 3126 N N . LEU A 1 396 ? 12.024 -7.681 -42.337 1.00 86.25 396 LEU A N 1
ATOM 3127 C CA . LEU A 1 396 ? 10.782 -8.310 -41.901 1.00 86.25 396 LEU A CA 1
ATOM 3128 C C . LEU A 1 396 ? 9.652 -7.278 -41.805 1.00 86.25 396 LEU A C 1
ATOM 3130 O O . LEU A 1 396 ? 9.908 -6.124 -41.458 1.00 86.25 396 LEU A O 1
ATOM 3134 N N . PRO A 1 397 ? 8.399 -7.672 -42.091 1.00 85.25 397 PRO A N 1
ATOM 3135 C CA . PRO A 1 397 ? 7.253 -6.804 -41.874 1.00 85.25 397 PRO A CA 1
ATOM 3136 C C . PRO A 1 397 ? 7.002 -6.616 -40.372 1.00 85.25 397 PRO A C 1
ATOM 3138 O O . PRO A 1 397 ? 7.045 -7.571 -39.596 1.00 85.25 397 PRO A O 1
ATOM 3141 N N . ASN A 1 398 ? 6.700 -5.383 -39.970 1.00 84.62 398 ASN A N 1
ATOM 3142 C CA . ASN A 1 398 ? 6.349 -5.069 -38.588 1.00 84.62 398 ASN A CA 1
ATOM 3143 C C . ASN A 1 398 ? 4.859 -5.326 -38.329 1.00 84.62 398 ASN A C 1
ATOM 3145 O O . ASN A 1 398 ? 4.009 -4.924 -39.125 1.00 84.62 398 ASN A O 1
ATOM 3149 N N . ILE A 1 399 ? 4.545 -5.915 -37.176 1.00 81.12 399 ILE A N 1
ATOM 3150 C CA . ILE A 1 399 ? 3.181 -6.117 -36.676 1.00 81.12 399 ILE A CA 1
ATOM 3151 C C . ILE A 1 399 ? 2.967 -5.226 -35.452 1.00 81.12 399 ILE A C 1
ATOM 3153 O O . ILE A 1 399 ? 3.893 -4.952 -34.688 1.00 81.12 399 ILE A O 1
ATOM 3157 N N . SER A 1 400 ? 1.742 -4.735 -35.263 1.00 76.31 400 SER A N 1
ATOM 3158 C CA . SER A 1 400 ? 1.378 -3.934 -34.094 1.00 76.31 400 SER A CA 1
ATOM 3159 C C . SER A 1 400 ? 1.368 -4.775 -32.815 1.00 76.31 400 SER A C 1
ATOM 3161 O O . SER A 1 400 ? 0.625 -5.754 -32.721 1.00 76.31 400 SER A O 1
ATOM 3163 N N . LEU A 1 401 ? 2.080 -4.324 -31.779 1.00 71.00 401 LEU A N 1
ATOM 3164 C CA . LEU A 1 401 ? 2.165 -4.999 -30.478 1.00 71.00 401 LEU A CA 1
ATOM 3165 C C . LEU A 1 401 ? 0.881 -4.906 -29.627 1.00 71.00 401 LEU A C 1
ATOM 3167 O O . LEU A 1 401 ? 0.852 -5.345 -28.481 1.00 71.00 401 LEU A O 1
ATOM 3171 N N . SER A 1 402 ? -0.208 -4.344 -30.163 1.00 64.94 402 SER A N 1
ATOM 3172 C CA . SER A 1 402 ? -1.476 -4.168 -29.442 1.00 64.94 402 SER A CA 1
ATOM 3173 C C . SER A 1 402 ? -2.152 -5.479 -29.031 1.00 64.94 402 SER A C 1
ATOM 3175 O O . SER A 1 402 ? -3.034 -5.446 -28.177 1.00 64.94 402 SER A O 1
ATOM 3177 N N . VAL A 1 403 ? -1.743 -6.608 -29.619 1.00 66.31 403 VAL A N 1
ATOM 3178 C CA . VAL A 1 403 ? -2.216 -7.959 -29.273 1.00 66.31 403 VAL A CA 1
ATOM 3179 C C . VAL A 1 403 ? -1.731 -8.396 -27.883 1.00 66.31 403 VAL A C 1
ATOM 3181 O O . VAL A 1 403 ? -2.422 -9.143 -27.204 1.00 66.31 403 VAL A O 1
ATOM 3184 N N . LEU A 1 404 ? -0.586 -7.882 -27.419 1.00 69.19 404 LEU A N 1
ATOM 3185 C CA . LEU A 1 404 ? 0.049 -8.258 -26.148 1.00 69.19 404 LEU A CA 1
ATOM 3186 C C . LEU A 1 404 ? -0.450 -7.440 -24.940 1.00 69.19 404 LEU A C 1
ATOM 3188 O O . LEU A 1 404 ? 0.159 -7.493 -23.868 1.00 69.19 404 LEU A O 1
ATOM 3192 N N . LYS A 1 405 ? -1.532 -6.661 -25.092 1.00 77.81 405 LYS A N 1
ATOM 3193 C CA . LYS A 1 405 ? -2.085 -5.838 -24.005 1.00 77.81 405 LYS A CA 1
ATOM 3194 C C . LYS A 1 405 ? -2.705 -6.734 -22.918 1.00 77.81 405 LYS A C 1
ATOM 3196 O O . LYS A 1 405 ? -3.622 -7.492 -23.234 1.00 77.81 405 LYS A O 1
ATOM 3201 N N . PRO A 1 406 ? -2.269 -6.620 -21.651 1.00 82.50 406 PRO A N 1
ATOM 3202 C CA . PRO A 1 406 ? -2.726 -7.502 -20.588 1.00 82.50 406 PRO A CA 1
ATOM 3203 C C . PRO A 1 406 ? -4.140 -7.141 -20.130 1.00 82.50 406 PRO A C 1
ATOM 3205 O O . PRO A 1 406 ? -4.593 -5.992 -20.226 1.00 82.50 406 PRO A O 1
ATOM 3208 N N . THR A 1 407 ? -4.836 -8.132 -19.585 1.00 88.81 407 THR A N 1
ATOM 3209 C CA . THR A 1 407 ? -6.155 -7.957 -18.973 1.00 88.81 407 THR A CA 1
ATOM 3210 C C . THR A 1 407 ? -6.057 -7.185 -17.653 1.00 88.81 407 THR A C 1
ATOM 3212 O O . THR A 1 407 ? -5.006 -7.103 -17.018 1.00 88.81 407 THR A O 1
ATOM 3215 N N . PHE A 1 408 ? -7.173 -6.615 -17.184 1.00 87.88 408 PHE A N 1
ATOM 3216 C CA . PHE A 1 408 ? -7.187 -5.880 -15.912 1.00 87.88 408 PHE A CA 1
ATOM 3217 C C . PHE A 1 408 ? -6.750 -6.740 -14.715 1.00 87.88 408 PHE A C 1
ATOM 3219 O O . PHE A 1 408 ? -6.050 -6.242 -13.837 1.00 87.88 408 PHE A O 1
ATOM 3226 N N . LEU A 1 409 ? -7.140 -8.019 -14.675 1.00 88.00 409 LEU A N 1
ATOM 3227 C CA . LEU A 1 409 ? -6.782 -8.911 -13.570 1.00 88.00 409 LEU A CA 1
ATOM 3228 C C . LEU A 1 409 ? -5.287 -9.238 -13.556 1.00 88.00 409 LEU A C 1
ATOM 3230 O O . LEU A 1 409 ? -4.698 -9.274 -12.479 1.00 88.00 409 LEU A O 1
ATOM 3234 N N . GLU A 1 410 ? -4.666 -9.412 -14.724 1.00 87.38 410 GLU A N 1
ATOM 3235 C CA . GLU A 1 410 ? -3.215 -9.607 -14.838 1.00 87.38 410 GLU A CA 1
ATOM 3236 C C . GLU A 1 410 ? -2.454 -8.376 -14.341 1.00 87.38 410 GLU A C 1
ATOM 3238 O O . GLU A 1 410 ? -1.549 -8.503 -13.523 1.00 87.38 410 GLU A O 1
ATOM 3243 N N . ILE A 1 411 ? -2.889 -7.180 -14.746 1.00 86.50 411 ILE A N 1
ATOM 3244 C CA . ILE A 1 411 ? -2.332 -5.893 -14.297 1.00 86.50 411 ILE A CA 1
ATOM 3245 C C . ILE A 1 411 ? -2.469 -5.739 -12.780 1.00 86.50 411 ILE A C 1
ATOM 3247 O O . ILE A 1 411 ? -1.515 -5.359 -12.096 1.00 86.50 411 ILE A O 1
ATOM 3251 N N . LEU A 1 412 ? -3.656 -6.033 -12.242 1.00 88.06 412 LEU A N 1
ATOM 3252 C CA . LEU A 1 412 ? -3.920 -5.960 -10.811 1.00 88.06 412 LEU A CA 1
ATOM 3253 C C . LEU A 1 412 ? -2.994 -6.915 -10.053 1.00 88.06 412 LEU A C 1
ATOM 3255 O O . LEU A 1 412 ? -2.346 -6.505 -9.092 1.00 88.06 412 LEU A O 1
ATOM 3259 N N . TRP A 1 413 ? -2.905 -8.166 -10.496 1.00 87.75 413 TRP A N 1
ATOM 3260 C CA . TRP A 1 413 ? -2.069 -9.190 -9.879 1.00 87.75 413 TRP A CA 1
ATOM 3261 C C . TRP A 1 413 ? -0.579 -8.841 -9.931 1.00 87.75 413 TRP A C 1
ATOM 3263 O O . TRP A 1 413 ? 0.103 -8.878 -8.905 1.00 87.75 413 TRP A O 1
ATOM 3273 N N . GLU A 1 414 ? -0.081 -8.436 -11.100 1.00 85.12 414 GLU A N 1
ATOM 3274 C CA . GLU A 1 414 ? 1.312 -8.041 -11.294 1.00 85.12 414 GLU A CA 1
ATOM 3275 C C . GLU A 1 414 ? 1.684 -6.860 -10.388 1.00 85.12 414 GLU A C 1
ATOM 3277 O O . GLU A 1 414 ? 2.690 -6.911 -9.677 1.00 85.12 414 GLU A O 1
ATOM 3282 N N . SER A 1 415 ? 0.819 -5.842 -10.322 1.00 84.62 415 SER A N 1
ATOM 3283 C CA . SER A 1 415 ? 0.995 -4.696 -9.429 1.00 84.62 415 SER A CA 1
ATOM 3284 C C . SER A 1 415 ? 1.103 -5.114 -7.959 1.00 84.62 415 SER A C 1
ATOM 3286 O O . SER A 1 415 ? 1.977 -4.620 -7.246 1.00 84.62 415 SER A O 1
ATOM 3288 N N . HIS A 1 416 ? 0.293 -6.074 -7.501 1.00 86.50 416 HIS A N 1
ATOM 3289 C CA . HIS A 1 416 ? 0.380 -6.587 -6.129 1.00 86.50 416 HIS A CA 1
ATOM 3290 C C . HIS A 1 416 ? 1.684 -7.323 -5.847 1.00 86.50 416 HIS A C 1
ATOM 3292 O O . HIS A 1 416 ? 2.254 -7.163 -4.766 1.00 86.50 416 HIS A O 1
ATOM 3298 N N . ILE A 1 417 ? 2.191 -8.091 -6.811 1.00 83.69 417 ILE A N 1
ATOM 3299 C CA . ILE A 1 417 ? 3.484 -8.756 -6.652 1.00 83.69 417 ILE A CA 1
ATOM 3300 C C . ILE A 1 417 ? 4.611 -7.724 -6.554 1.00 83.69 417 ILE A C 1
ATOM 3302 O O . ILE A 1 417 ? 5.460 -7.849 -5.669 1.00 83.69 417 ILE A O 1
ATOM 3306 N N . VAL A 1 418 ? 4.610 -6.699 -7.414 1.00 80.56 418 VAL A N 1
ATOM 3307 C CA . VAL A 1 418 ? 5.598 -5.607 -7.367 1.00 80.56 418 VAL A CA 1
ATOM 3308 C C . VAL A 1 418 ? 5.533 -4.880 -6.020 1.00 80.56 418 VAL A C 1
ATOM 3310 O O . VAL A 1 418 ? 6.572 -4.677 -5.397 1.00 80.56 418 VAL A O 1
ATOM 3313 N N . MET A 1 419 ? 4.334 -4.588 -5.504 1.00 79.88 419 MET A N 1
ATOM 3314 C CA . MET A 1 419 ? 4.135 -3.973 -4.183 1.00 79.88 419 MET A CA 1
ATOM 3315 C C . MET A 1 419 ? 4.665 -4.837 -3.022 1.00 79.88 419 MET A C 1
ATOM 3317 O O . MET A 1 419 ? 5.317 -4.332 -2.108 1.00 79.88 419 MET A O 1
ATOM 3321 N N . ILE A 1 420 ? 4.401 -6.148 -3.026 1.00 81.62 420 ILE A N 1
ATOM 3322 C CA . ILE A 1 420 ? 4.872 -7.064 -1.969 1.00 81.62 420 ILE A CA 1
ATOM 3323 C C . ILE A 1 420 ? 6.398 -7.216 -2.012 1.00 81.62 420 ILE A C 1
ATOM 3325 O O . ILE A 1 420 ? 7.048 -7.238 -0.962 1.00 81.62 420 ILE A O 1
ATOM 3329 N N . ARG A 1 421 ? 6.982 -7.303 -3.212 1.00 75.81 421 ARG A N 1
ATOM 3330 C CA . ARG A 1 421 ? 8.439 -7.374 -3.389 1.00 75.81 421 ARG A CA 1
ATOM 3331 C C . ARG A 1 421 ? 9.121 -6.078 -2.986 1.00 75.81 421 ARG A C 1
ATOM 3333 O O . ARG A 1 421 ? 10.052 -6.143 -2.196 1.00 75.81 421 ARG A O 1
ATOM 3340 N N . GLY A 1 422 ? 8.591 -4.933 -3.422 1.00 73.00 422 GLY A N 1
ATOM 3341 C CA . GLY A 1 422 ? 9.048 -3.613 -2.990 1.00 73.00 422 GLY A CA 1
ATOM 3342 C C . GLY A 1 422 ? 9.153 -3.537 -1.469 1.00 73.00 422 GLY A C 1
ATOM 3343 O O . GLY A 1 422 ? 10.226 -3.259 -0.950 1.00 73.00 422 GLY A O 1
ATOM 3344 N N . ASN A 1 423 ? 8.099 -3.942 -0.751 1.00 77.25 423 ASN A N 1
ATOM 3345 C CA . ASN A 1 423 ? 8.115 -4.007 0.715 1.00 77.25 423 ASN A CA 1
ATOM 3346 C C . ASN A 1 423 ? 9.145 -4.985 1.302 1.00 77.25 423 ASN A C 1
ATOM 3348 O O . ASN A 1 423 ? 9.668 -4.740 2.386 1.00 77.25 423 ASN A O 1
ATOM 3352 N N . SER A 1 424 ? 9.397 -6.113 0.636 1.00 74.81 424 SER A N 1
ATOM 3353 C CA . SER A 1 424 ? 10.343 -7.138 1.106 1.00 74.81 424 SER A CA 1
ATOM 3354 C C . SER A 1 424 ? 11.801 -6.717 0.901 1.00 74.81 424 SER A C 1
ATOM 3356 O O . SER A 1 424 ? 12.671 -7.090 1.690 1.00 74.81 424 SER A O 1
ATOM 3358 N N . ASP A 1 425 ? 12.055 -5.921 -0.138 1.00 67.50 425 ASP A N 1
ATOM 3359 C CA . ASP A 1 425 ? 13.376 -5.405 -0.497 1.00 67.50 425 ASP A CA 1
ATOM 3360 C C . ASP A 1 425 ? 13.742 -4.119 0.268 1.00 67.50 425 ASP A C 1
ATOM 3362 O O . ASP A 1 425 ? 14.907 -3.716 0.265 1.00 67.50 425 ASP A O 1
ATOM 3366 N N . LEU A 1 426 ? 12.791 -3.504 0.989 1.00 67.44 426 LEU A N 1
ATOM 3367 C CA . LEU A 1 426 ? 13.042 -2.399 1.924 1.00 67.44 426 LEU A CA 1
ATOM 3368 C C . LEU A 1 426 ? 13.838 -2.884 3.146 1.00 67.44 426 LEU A C 1
ATOM 3370 O O . LEU A 1 426 ? 13.301 -3.126 4.231 1.00 67.44 426 LEU A O 1
ATOM 3374 N N . LYS A 1 427 ? 15.154 -3.004 2.979 1.00 66.44 427 LYS A N 1
ATOM 3375 C CA . LYS A 1 427 ? 16.093 -3.229 4.079 1.00 66.44 427 LYS A CA 1
ATOM 3376 C C . LYS A 1 427 ? 16.590 -1.887 4.624 1.00 66.44 427 LYS A C 1
ATOM 3378 O O . LYS A 1 427 ? 16.819 -0.964 3.842 1.00 66.44 427 LYS A O 1
ATOM 3383 N N . PRO A 1 428 ? 16.736 -1.745 5.954 1.00 62.06 428 PRO A N 1
ATOM 3384 C CA . PRO A 1 428 ? 17.281 -0.524 6.533 1.00 62.06 428 PRO A CA 1
ATOM 3385 C C . PRO A 1 428 ? 18.702 -0.306 6.007 1.00 62.06 428 PRO A C 1
ATOM 3387 O O . PRO A 1 428 ? 19.491 -1.248 5.982 1.00 62.06 428 PRO A O 1
ATOM 3390 N N . LYS A 1 429 ? 19.021 0.925 5.593 1.00 59.12 429 LYS A N 1
ATOM 3391 C CA . LYS A 1 429 ? 20.398 1.290 5.254 1.00 59.12 429 LYS A CA 1
ATOM 3392 C C . LYS A 1 429 ? 21.257 1.205 6.515 1.00 59.12 429 LYS A C 1
ATOM 3394 O O . LYS A 1 429 ? 20.894 1.756 7.560 1.00 59.12 429 LYS A O 1
ATOM 3399 N N . ASP A 1 430 ? 22.390 0.521 6.404 1.00 48.59 430 ASP A N 1
ATOM 3400 C CA . ASP A 1 430 ? 23.402 0.490 7.453 1.00 48.59 430 ASP A CA 1
ATOM 3401 C C . ASP A 1 430 ? 23.871 1.937 7.693 1.00 48.59 430 ASP A C 1
ATOM 3403 O O . ASP A 1 430 ? 24.241 2.624 6.743 1.00 48.59 430 ASP A O 1
ATOM 3407 N N . ASN A 1 431 ? 23.793 2.408 8.945 1.00 56.53 431 ASN A N 1
ATOM 3408 C CA . ASN A 1 431 ? 24.078 3.773 9.449 1.00 56.53 431 ASN A CA 1
ATOM 3409 C C . ASN A 1 431 ? 22.878 4.698 9.729 1.00 56.53 431 ASN A C 1
ATOM 3411 O O . ASN A 1 431 ? 23.072 5.748 10.345 1.00 56.53 431 ASN A O 1
ATOM 3415 N N . GLU A 1 432 ? 21.637 4.324 9.406 1.00 61.31 432 GLU A N 1
ATOM 3416 C CA . GLU A 1 432 ? 20.463 5.083 9.869 1.00 61.31 432 GLU A CA 1
ATOM 3417 C C . GLU A 1 432 ? 19.956 4.567 11.226 1.00 61.31 432 GLU A C 1
ATOM 3419 O O . GLU A 1 432 ? 19.608 3.392 11.377 1.00 61.31 432 GLU A O 1
ATOM 3424 N N . MET A 1 433 ? 19.868 5.451 12.232 1.00 59.22 433 MET A N 1
ATOM 3425 C CA . MET A 1 433 ? 19.289 5.138 13.549 1.00 59.22 433 MET A CA 1
ATOM 3426 C C . MET A 1 433 ? 17.767 4.935 13.459 1.00 59.22 433 MET A C 1
ATOM 3428 O O . MET A 1 433 ? 16.977 5.793 13.855 1.00 59.22 433 MET A O 1
ATOM 3432 N N . ASN A 1 434 ? 17.348 3.783 12.947 1.00 70.06 434 ASN A N 1
ATOM 3433 C CA . ASN A 1 434 ? 15.948 3.390 12.858 1.00 70.06 434 ASN A CA 1
ATOM 3434 C C . ASN A 1 434 ? 15.390 2.952 14.223 1.00 70.06 434 ASN A C 1
ATOM 3436 O O . ASN A 1 434 ? 16.064 2.286 15.014 1.00 70.06 434 ASN A O 1
ATOM 3440 N N . SER A 1 435 ? 14.127 3.292 14.500 1.00 78.38 435 SER A N 1
ATOM 3441 C CA . SER A 1 435 ? 13.457 2.871 15.734 1.00 78.38 435 SER A CA 1
ATOM 3442 C C . SER A 1 435 ? 13.085 1.383 15.697 1.00 78.38 435 SER A C 1
ATOM 3444 O O . SER A 1 435 ? 12.634 0.852 14.677 1.00 78.38 435 SER A O 1
ATOM 3446 N N . LYS A 1 436 ? 13.253 0.696 16.833 1.00 84.88 436 LYS A N 1
ATOM 3447 C CA . LYS A 1 436 ? 12.859 -0.711 17.006 1.00 84.88 436 LYS A CA 1
ATOM 3448 C C . LYS A 1 436 ? 11.419 -0.799 17.532 1.00 84.88 436 LYS A C 1
ATOM 3450 O O . LYS A 1 436 ? 11.012 0.099 18.264 1.00 84.88 436 LYS A O 1
ATOM 3455 N N . PRO A 1 437 ? 10.659 -1.876 17.248 1.00 87.00 437 PRO A N 1
ATOM 3456 C CA . PRO A 1 437 ? 9.267 -2.004 17.698 1.00 87.00 437 PRO A CA 1
ATOM 3457 C C . PRO A 1 437 ? 9.047 -1.805 19.203 1.00 87.00 437 PRO A C 1
ATOM 3459 O O . PRO A 1 437 ? 8.058 -1.206 19.608 1.00 87.00 437 PRO A O 1
ATOM 3462 N N . TRP A 1 438 ? 9.988 -2.244 20.043 1.00 86.88 438 TRP A N 1
ATOM 3463 C CA . TRP A 1 438 ? 9.902 -2.069 21.496 1.00 86.88 438 TRP A CA 1
ATOM 3464 C C . TRP A 1 438 ? 10.192 -0.630 21.964 1.00 86.88 438 TRP A C 1
ATOM 3466 O O . TRP A 1 438 ? 9.827 -0.281 23.084 1.00 86.88 438 TRP A O 1
ATOM 3476 N N . HIS A 1 439 ? 10.790 0.228 21.122 1.00 89.50 439 HIS A N 1
ATOM 3477 C CA . HIS A 1 439 ? 10.972 1.653 21.433 1.00 89.50 439 HIS A CA 1
ATOM 3478 C C . HIS A 1 439 ? 9.630 2.399 21.462 1.00 89.50 439 HIS A C 1
ATOM 3480 O O . HIS A 1 439 ? 9.521 3.409 22.155 1.00 89.50 439 HIS A O 1
ATOM 3486 N N . TRP A 1 440 ? 8.625 1.941 20.702 1.00 88.56 440 TRP A N 1
ATOM 3487 C CA . TRP A 1 440 ? 7.395 2.706 20.472 1.00 88.56 440 TRP A CA 1
ATOM 3488 C C . TRP A 1 440 ? 6.500 2.786 21.716 1.00 88.56 440 TRP A C 1
ATOM 3490 O O . TRP A 1 440 ? 6.180 3.904 22.103 1.00 88.56 440 TRP A O 1
ATOM 3500 N N . PRO A 1 441 ? 6.158 1.679 22.416 1.00 87.50 441 PRO A N 1
ATOM 3501 C CA . PRO A 1 441 ? 5.275 1.743 23.588 1.00 87.50 441 PRO A CA 1
ATOM 3502 C C . PRO A 1 441 ? 5.844 2.564 24.752 1.00 87.50 441 PRO A C 1
ATOM 3504 O O . PRO A 1 441 ? 5.090 3.136 25.532 1.00 87.50 441 PRO A O 1
ATOM 3507 N N . ILE A 1 442 ? 7.173 2.618 24.871 1.00 88.75 442 ILE A N 1
ATOM 3508 C CA . ILE A 1 442 ? 7.883 3.346 25.933 1.00 88.75 442 ILE A CA 1
ATOM 3509 C C . ILE A 1 442 ? 8.192 4.790 25.498 1.00 88.75 442 ILE A C 1
ATOM 3511 O O . ILE A 1 442 ? 8.600 5.607 26.320 1.00 88.75 442 ILE A O 1
ATOM 3515 N N . ASN A 1 443 ? 7.964 5.122 24.221 1.00 88.25 443 ASN A N 1
ATOM 3516 C CA . ASN A 1 443 ? 8.314 6.404 23.615 1.00 88.25 443 ASN A CA 1
ATOM 3517 C C . ASN A 1 443 ? 9.812 6.743 23.790 1.00 88.25 443 ASN A C 1
ATOM 3519 O O . ASN A 1 443 ? 10.181 7.861 24.137 1.00 88.25 443 ASN A O 1
ATOM 3523 N N . TYR A 1 444 ? 10.680 5.741 23.591 1.00 86.69 444 TYR A N 1
ATOM 3524 C CA . TYR A 1 444 ? 12.120 5.832 23.877 1.00 86.69 444 TYR A CA 1
ATOM 3525 C C . TYR A 1 444 ? 12.879 6.729 22.889 1.00 86.69 444 TYR A C 1
ATOM 3527 O O . TYR A 1 444 ? 13.794 7.453 23.272 1.00 86.69 444 TYR A O 1
ATOM 3535 N N . GLN A 1 445 ? 12.512 6.676 21.607 1.00 83.62 445 GLN A N 1
ATOM 3536 C CA . GLN A 1 445 ? 13.180 7.420 20.544 1.00 83.62 445 GLN A CA 1
ATOM 3537 C C . GLN A 1 445 ? 12.147 7.928 19.537 1.00 83.62 445 GLN A C 1
ATOM 3539 O O . GLN A 1 445 ? 11.450 7.130 18.907 1.00 83.62 445 GLN A O 1
ATOM 3544 N N . GLY A 1 446 ? 12.074 9.249 19.374 1.00 81.19 446 GLY A N 1
ATOM 3545 C CA . GLY A 1 446 ? 11.258 9.909 18.355 1.00 81.19 446 GLY A CA 1
ATOM 3546 C C . GLY A 1 446 ? 11.963 10.029 17.001 1.00 81.19 446 GLY A C 1
ATOM 3547 O O . GLY A 1 446 ? 13.149 9.712 16.859 1.00 81.19 446 GLY A O 1
ATOM 3548 N N . LEU A 1 447 ? 11.231 10.520 16.001 1.00 82.00 447 LEU A N 1
ATOM 3549 C CA . LEU A 1 447 ? 11.692 10.648 14.617 1.00 82.00 447 LEU A CA 1
ATOM 3550 C C . LEU A 1 447 ? 11.859 12.121 14.217 1.00 82.00 447 LEU A C 1
ATOM 3552 O O . LEU A 1 447 ? 11.007 12.956 14.504 1.00 82.00 447 LEU A O 1
ATOM 3556 N N . ARG A 1 448 ? 12.953 12.457 13.526 1.00 79.50 448 ARG A N 1
ATOM 3557 C CA . ARG A 1 448 ? 13.194 13.813 13.000 1.00 79.50 448 ARG A CA 1
ATOM 3558 C C . ARG A 1 448 ? 12.531 13.955 11.627 1.00 79.50 448 ARG A C 1
ATOM 3560 O O . ARG A 1 448 ? 12.789 13.131 10.760 1.00 79.50 448 ARG A O 1
ATOM 3567 N N . PHE A 1 449 ? 11.695 14.981 11.448 1.00 71.75 449 PHE A N 1
ATOM 3568 C CA . PHE A 1 449 ? 10.984 15.254 10.185 1.00 71.75 449 PHE A CA 1
ATOM 3569 C C . PHE A 1 449 ? 11.642 16.364 9.354 1.00 71.75 449 PHE A C 1
ATOM 3571 O O . PHE A 1 449 ? 11.493 16.380 8.137 1.00 71.75 449 PHE A O 1
ATOM 3578 N N . SER A 1 450 ? 12.352 17.296 9.999 1.00 68.44 450 SER A N 1
ATOM 3579 C CA . SER A 1 450 ? 13.044 18.397 9.315 1.00 68.44 450 SER A CA 1
ATOM 3580 C C . SER A 1 450 ? 14.522 18.082 9.072 1.00 68.44 450 SER A C 1
ATOM 3582 O O . SER A 1 450 ? 15.152 17.393 9.881 1.00 68.44 450 SER A O 1
ATOM 3584 N N . GLY A 1 451 ? 15.061 18.611 7.969 1.00 60.31 451 GLY A N 1
ATOM 3585 C CA . GLY A 1 451 ? 16.476 18.535 7.609 1.00 60.31 451 GLY A CA 1
ATOM 3586 C C . GLY A 1 451 ? 17.391 19.275 8.593 1.00 60.31 451 GLY A C 1
ATOM 3587 O O . GLY A 1 451 ? 16.947 20.025 9.460 1.00 60.31 451 GLY A O 1
ATOM 3588 N N . VAL A 1 452 ? 18.697 19.031 8.471 1.00 55.94 452 VAL A N 1
ATOM 3589 C CA . VAL A 1 452 ? 19.727 19.502 9.419 1.00 55.94 452 VAL A CA 1
ATOM 3590 C C . VAL A 1 452 ? 20.097 20.988 9.220 1.00 55.94 452 VAL A C 1
ATOM 3592 O O . VAL A 1 452 ? 20.742 21.566 10.094 1.00 55.94 452 VAL A O 1
ATOM 3595 N N . ASN A 1 453 ? 19.646 21.636 8.138 1.00 57.69 453 ASN A N 1
ATOM 3596 C CA . ASN A 1 453 ? 20.092 22.983 7.756 1.00 57.69 453 ASN A CA 1
ATOM 3597 C C . ASN A 1 453 ? 19.321 24.143 8.429 1.00 57.69 453 ASN A C 1
ATOM 3599 O O . ASN A 1 453 ? 18.132 24.041 8.713 1.00 57.69 453 ASN A O 1
ATOM 3603 N N . GLU A 1 454 ? 20.078 25.227 8.642 1.00 52.94 454 GLU A N 1
ATOM 3604 C CA . GLU A 1 454 ? 19.911 26.615 9.148 1.00 52.94 454 GLU A CA 1
ATOM 3605 C C . GLU A 1 454 ? 18.546 27.262 9.497 1.00 52.94 454 GLU A C 1
ATOM 3607 O O . GLU A 1 454 ? 18.518 28.453 9.797 1.00 52.94 454 GLU A O 1
ATOM 3612 N N . THR A 1 455 ? 17.407 26.572 9.532 1.00 56.75 455 THR A N 1
ATOM 3613 C CA . THR A 1 455 ? 16.185 27.160 10.116 1.00 56.75 455 THR A CA 1
ATOM 3614 C C . THR A 1 455 ? 16.143 26.923 11.627 1.00 56.75 455 THR A C 1
ATOM 3616 O O . THR A 1 455 ? 16.322 25.788 12.069 1.00 56.75 455 THR A O 1
ATOM 3619 N N . GLU A 1 456 ? 15.843 27.956 12.425 1.00 59.75 456 GLU A N 1
ATOM 3620 C CA . GLU A 1 456 ? 15.733 27.868 13.899 1.00 59.75 456 GLU A CA 1
ATOM 3621 C C . GLU A 1 456 ? 14.707 26.821 14.382 1.00 59.75 456 GLU A C 1
ATOM 3623 O O . GLU A 1 456 ? 14.806 26.308 15.497 1.00 59.75 456 GLU A O 1
ATOM 3628 N N . TYR A 1 457 ? 13.742 26.451 13.535 1.00 71.56 457 TYR A N 1
ATOM 3629 C CA . TYR A 1 457 ? 12.646 25.549 13.881 1.00 71.56 457 TYR A CA 1
ATOM 3630 C C . TYR A 1 457 ? 12.878 24.133 13.347 1.00 71.56 457 TYR A C 1
ATOM 3632 O O . TYR A 1 457 ? 13.066 23.913 12.150 1.00 71.56 457 TYR A O 1
ATOM 3640 N N . ARG A 1 458 ? 12.807 23.140 14.241 1.00 78.56 458 ARG A N 1
ATOM 3641 C CA . ARG A 1 458 ? 12.921 21.713 13.907 1.00 78.56 458 ARG A CA 1
ATOM 3642 C C . ARG A 1 458 ? 11.651 20.972 14.284 1.00 78.56 458 ARG A C 1
ATOM 3644 O O . ARG A 1 458 ? 11.142 21.111 15.391 1.00 78.56 458 ARG A O 1
ATOM 3651 N N . VAL A 1 459 ? 11.179 20.135 13.367 1.00 83.06 459 VAL A N 1
ATOM 3652 C CA . VAL A 1 459 ? 10.014 19.277 13.586 1.00 83.06 459 VAL A CA 1
ATOM 3653 C C . VAL A 1 459 ? 10.487 17.913 14.077 1.00 83.06 459 VAL A C 1
ATOM 3655 O O . VAL A 1 459 ? 11.250 17.223 13.391 1.00 83.06 459 VAL A O 1
ATOM 3658 N N . TYR A 1 460 ? 10.021 17.527 15.263 1.00 85.56 460 TYR A N 1
ATOM 3659 C CA . TYR A 1 460 ? 10.321 16.245 15.888 1.00 85.56 460 TYR A CA 1
ATOM 3660 C C . TYR A 1 460 ? 9.023 15.512 16.225 1.00 85.56 460 TYR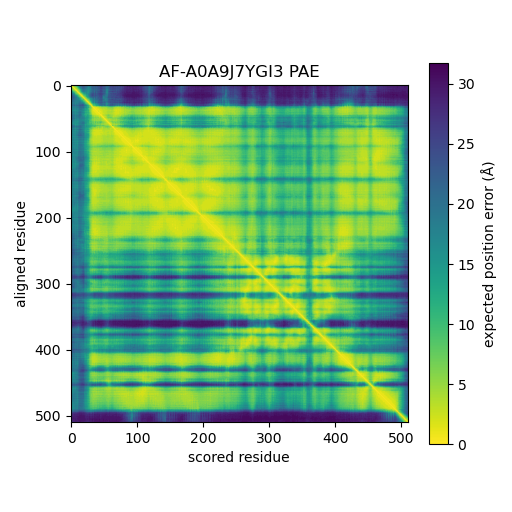 A C 1
ATOM 3662 O O . TYR A 1 460 ? 8.170 16.037 16.937 1.00 85.56 460 TYR A O 1
ATOM 3670 N N . LEU A 1 461 ? 8.878 14.298 15.702 1.00 87.19 461 LEU A N 1
ATOM 3671 C CA . LEU A 1 461 ? 7.786 13.396 16.030 1.00 87.19 461 LEU A CA 1
ATOM 3672 C C . LEU A 1 461 ? 8.134 12.665 17.323 1.00 87.19 461 LEU A C 1
ATOM 3674 O O . LEU A 1 461 ? 8.958 11.748 17.332 1.00 87.19 461 LEU A O 1
ATOM 3678 N N . LEU A 1 462 ? 7.471 13.063 18.401 1.00 89.12 462 LEU A N 1
ATOM 3679 C CA . LEU A 1 462 ? 7.511 12.387 19.688 1.00 89.12 462 LEU A CA 1
ATOM 3680 C C . LEU A 1 462 ? 6.108 12.423 20.291 1.00 89.12 462 LEU A C 1
ATOM 3682 O O . LEU A 1 462 ? 5.471 13.480 20.332 1.00 89.12 462 LEU A O 1
ATOM 3686 N N . GLY A 1 463 ? 5.626 11.266 20.743 1.00 90.00 463 GLY A N 1
ATOM 3687 C CA . GLY A 1 463 ? 4.374 11.188 21.491 1.00 90.00 463 GLY A CA 1
ATOM 3688 C C . GLY A 1 463 ? 4.495 11.894 22.838 1.00 90.00 463 GLY A C 1
ATOM 3689 O O . GLY A 1 463 ? 5.605 12.133 23.314 1.00 90.00 463 GLY A O 1
ATOM 3690 N N . ASN A 1 464 ? 3.374 12.198 23.484 1.00 93.50 464 ASN A N 1
ATOM 3691 C CA . ASN A 1 464 ? 3.409 12.726 24.845 1.00 93.50 464 ASN A CA 1
ATOM 3692 C C . ASN A 1 464 ? 3.797 11.593 25.826 1.00 93.50 464 ASN A C 1
ATOM 3694 O O . ASN A 1 464 ? 2.983 10.686 26.033 1.00 93.50 464 ASN A O 1
ATOM 3698 N N . PRO A 1 465 ? 4.994 11.600 26.457 1.00 91.50 465 PRO A N 1
ATOM 3699 C CA . PRO A 1 465 ? 5.460 10.470 27.269 1.00 91.50 465 PRO A CA 1
ATOM 3700 C C . PRO A 1 465 ? 4.519 10.128 28.425 1.00 91.50 465 PRO A C 1
ATOM 3702 O O . PRO A 1 465 ? 4.332 8.955 28.733 1.00 91.50 465 PRO A O 1
ATOM 3705 N N . VAL A 1 466 ? 3.870 11.137 29.019 1.00 92.75 466 VAL A N 1
ATOM 3706 C CA . VAL A 1 466 ? 2.912 10.940 30.114 1.00 92.75 466 VAL A CA 1
ATOM 3707 C C . VAL A 1 466 ? 1.725 10.109 29.637 1.00 92.75 466 VAL A C 1
ATOM 3709 O O . VAL A 1 466 ? 1.340 9.149 30.296 1.00 92.75 466 VAL A O 1
ATOM 3712 N N . ILE A 1 467 ? 1.176 10.428 28.464 1.00 93.25 467 ILE A N 1
ATOM 3713 C CA . ILE A 1 467 ? 0.024 9.719 27.891 1.00 93.25 467 ILE A CA 1
ATOM 3714 C C . ILE A 1 467 ? 0.413 8.289 27.508 1.00 93.25 467 ILE A C 1
ATOM 3716 O O . ILE A 1 467 ? -0.315 7.346 27.816 1.00 93.25 467 ILE A O 1
ATOM 3720 N N . TRP A 1 468 ? 1.584 8.111 26.895 1.00 92.31 468 TRP A N 1
ATOM 3721 C CA . TRP A 1 468 ? 2.089 6.796 26.498 1.00 92.31 468 TRP A CA 1
ATOM 3722 C C . TRP A 1 468 ? 2.367 5.886 27.699 1.00 92.31 468 TRP A C 1
ATOM 3724 O O . TRP A 1 468 ? 1.953 4.727 27.699 1.00 92.31 468 TRP A O 1
ATOM 3734 N N . TRP A 1 469 ? 2.993 6.402 28.759 1.00 93.44 469 TRP A N 1
ATOM 3735 C CA . TRP A 1 469 ? 3.254 5.626 29.973 1.00 93.44 469 TRP A CA 1
ATOM 3736 C C . TRP A 1 469 ? 1.985 5.355 30.780 1.00 93.44 469 TRP A C 1
ATOM 3738 O O . TRP A 1 469 ? 1.835 4.253 31.305 1.00 93.44 469 TRP A O 1
ATOM 3748 N N . LEU A 1 470 ? 1.039 6.301 30.834 1.00 92.88 470 LEU A N 1
ATOM 3749 C CA . LEU A 1 470 ? -0.284 6.058 31.416 1.00 92.88 470 LEU A CA 1
ATOM 3750 C C . LEU A 1 470 ? -1.036 4.960 30.656 1.00 92.88 470 LEU A C 1
ATOM 3752 O O . LEU A 1 470 ? -1.652 4.101 31.286 1.00 92.88 470 LEU A O 1
ATOM 3756 N N . ASN A 1 471 ? -0.956 4.941 29.324 1.00 91.56 471 ASN A N 1
ATOM 3757 C CA . ASN A 1 471 ? -1.543 3.880 28.508 1.00 91.56 471 ASN A CA 1
ATOM 3758 C C . ASN A 1 471 ? -0.867 2.522 28.779 1.00 91.56 471 ASN A C 1
ATOM 3760 O O . ASN A 1 471 ? -1.549 1.523 28.998 1.00 91.56 471 ASN A O 1
ATOM 3764 N N . LEU A 1 472 ? 0.467 2.486 28.862 1.00 92.75 472 LEU A N 1
ATOM 3765 C CA . LEU A 1 472 ? 1.216 1.266 29.180 1.00 92.75 472 LEU A CA 1
ATOM 3766 C C . LEU A 1 472 ? 0.872 0.725 30.578 1.00 92.75 472 LEU A C 1
ATOM 3768 O O . LEU A 1 472 ? 0.642 -0.475 30.740 1.00 92.75 472 LEU A O 1
ATOM 3772 N N . LEU A 1 473 ? 0.775 1.610 31.574 1.00 94.44 473 LEU A N 1
ATOM 3773 C CA . LEU A 1 473 ? 0.329 1.270 32.924 1.00 94.44 473 LEU A CA 1
ATOM 3774 C C . LEU A 1 473 ? -1.113 0.748 32.915 1.00 94.44 473 LEU A C 1
ATOM 3776 O O . LEU A 1 473 ? -1.402 -0.267 33.546 1.00 94.44 473 LEU A O 1
ATOM 3780 N N . SER A 1 474 ? -2.012 1.402 32.174 1.00 91.38 474 SER A N 1
ATOM 3781 C CA . SER A 1 474 ? -3.407 0.973 32.028 1.00 91.38 474 SER A CA 1
ATOM 3782 C C . SER A 1 474 ? -3.513 -0.423 31.408 1.00 91.38 474 SER A C 1
ATOM 3784 O O . SER A 1 474 ? -4.264 -1.259 31.912 1.00 91.38 474 SER A O 1
ATOM 3786 N N . LEU A 1 475 ? -2.710 -0.720 30.382 1.00 91.88 475 LEU A N 1
ATOM 3787 C CA . LEU A 1 475 ? -2.652 -2.039 29.754 1.00 91.88 475 LEU A CA 1
ATOM 3788 C C . LEU A 1 475 ? -2.146 -3.113 30.730 1.00 91.88 475 LEU A C 1
ATOM 3790 O O . LEU A 1 475 ? -2.741 -4.186 30.826 1.00 91.88 475 LEU A O 1
ATOM 3794 N N . ALA A 1 476 ? -1.086 -2.820 31.491 1.00 94.12 476 ALA A N 1
ATOM 3795 C CA . ALA A 1 476 ? -0.555 -3.735 32.502 1.00 94.12 476 ALA A CA 1
ATOM 3796 C C . ALA A 1 476 ? -1.583 -4.020 33.611 1.00 94.12 476 ALA A C 1
ATOM 3798 O O . ALA A 1 476 ? -1.815 -5.179 33.963 1.00 94.12 476 ALA A O 1
ATOM 3799 N N . LEU A 1 477 ? -2.259 -2.978 34.109 1.00 94.69 477 LEU A N 1
ATOM 3800 C CA . LEU A 1 477 ? -3.345 -3.106 35.082 1.00 94.69 477 LEU A CA 1
ATOM 3801 C C . LEU A 1 477 ? -4.522 -3.907 34.519 1.00 94.69 477 LEU A C 1
ATOM 3803 O O . LEU A 1 477 ? -5.096 -4.726 35.231 1.00 94.69 477 LEU A O 1
ATOM 3807 N N . PHE A 1 478 ? -4.870 -3.722 33.245 1.00 92.31 478 PHE A N 1
ATOM 3808 C CA . PHE A 1 478 ? -5.936 -4.479 32.595 1.00 92.31 478 PHE A CA 1
ATOM 3809 C C . PHE A 1 478 ? -5.610 -5.976 32.509 1.00 92.31 478 PHE A C 1
ATOM 3811 O O . PHE A 1 478 ? -6.448 -6.804 32.866 1.00 92.31 478 PHE A O 1
ATOM 3818 N N . VAL A 1 479 ? -4.385 -6.340 32.114 1.00 94.19 479 VAL A N 1
ATOM 3819 C CA . VAL A 1 479 ? -3.933 -7.744 32.086 1.00 94.19 479 VAL A CA 1
ATOM 3820 C C . VAL A 1 479 ? -3.915 -8.346 33.494 1.00 94.19 479 VAL A C 1
ATOM 3822 O O . VAL A 1 479 ? -4.382 -9.470 33.692 1.00 94.19 479 VAL A O 1
ATOM 3825 N N . LEU A 1 480 ? -3.448 -7.597 34.496 1.00 94.94 480 LEU A N 1
ATOM 3826 C CA . LEU A 1 480 ? -3.489 -8.029 35.893 1.00 94.94 480 LEU A CA 1
ATOM 3827 C C . LEU A 1 480 ? -4.934 -8.243 36.377 1.00 94.94 480 LEU A C 1
ATOM 3829 O O . LEU A 1 480 ? -5.246 -9.276 36.963 1.00 94.94 480 LEU A O 1
ATOM 3833 N N . MET A 1 481 ? -5.846 -7.314 36.084 1.00 91.62 481 MET A N 1
ATOM 3834 C CA . MET A 1 481 ? -7.257 -7.464 36.447 1.00 91.62 481 MET A CA 1
ATOM 3835 C C . MET A 1 481 ? -7.899 -8.670 35.758 1.00 91.62 481 MET A C 1
ATOM 3837 O O . MET A 1 481 ? -8.615 -9.429 36.407 1.00 91.62 481 MET A O 1
ATOM 3841 N N . LEU A 1 482 ? -7.630 -8.887 34.467 1.00 91.25 482 LEU A N 1
ATOM 3842 C CA . LEU A 1 482 ? -8.152 -10.038 33.727 1.00 91.25 482 LEU A CA 1
ATOM 3843 C C . LEU A 1 482 ? -7.630 -11.370 34.273 1.00 91.25 482 LEU A C 1
ATOM 3845 O O . LEU A 1 482 ? -8.405 -12.321 34.394 1.00 91.25 482 LEU A O 1
ATOM 3849 N N . THR A 1 483 ? -6.342 -11.456 34.607 1.00 93.00 483 THR A N 1
ATOM 3850 C CA . THR A 1 483 ? -5.746 -12.677 35.172 1.00 93.00 483 THR A CA 1
ATOM 3851 C C . THR A 1 483 ? -6.315 -12.976 36.556 1.00 93.00 483 THR A C 1
ATOM 3853 O O . THR A 1 483 ? -6.773 -14.094 36.790 1.00 93.00 483 THR A O 1
ATOM 3856 N N . VAL A 1 484 ? -6.407 -11.973 37.436 1.00 92.06 484 VAL A N 1
ATOM 3857 C CA . VAL A 1 484 ? -7.027 -12.118 38.764 1.00 92.06 484 VAL A CA 1
ATOM 3858 C C . VAL A 1 484 ? -8.500 -12.514 38.646 1.00 92.06 484 VAL A C 1
ATOM 3860 O O . VAL A 1 484 ? -8.930 -13.454 39.311 1.00 92.06 484 VAL A O 1
ATOM 3863 N N . ALA A 1 485 ? -9.269 -11.869 37.763 1.00 88.94 485 ALA A N 1
ATOM 3864 C CA . ALA A 1 485 ? -10.677 -12.201 37.542 1.00 88.94 485 ALA A CA 1
ATOM 3865 C C . ALA A 1 485 ? -10.862 -13.624 36.988 1.00 88.94 485 ALA A C 1
ATOM 3867 O O . ALA A 1 485 ? -11.776 -14.339 37.403 1.00 88.94 485 ALA A O 1
ATOM 3868 N N . SER A 1 486 ? -9.984 -14.060 36.081 1.00 89.06 486 SER A N 1
ATOM 3869 C CA . SER A 1 486 ? -10.014 -15.415 35.517 1.00 89.06 486 SER A CA 1
ATOM 3870 C C . SER A 1 486 ? -9.690 -16.474 36.575 1.00 89.06 486 SER A C 1
ATOM 3872 O O . SER A 1 486 ? -10.396 -17.478 36.667 1.00 89.06 486 SER A O 1
ATOM 3874 N N . LEU A 1 487 ? -8.690 -16.222 37.426 1.00 92.25 487 LEU A N 1
ATOM 3875 C CA . LEU A 1 487 ? -8.337 -17.094 38.550 1.00 92.25 487 LEU A CA 1
ATOM 3876 C C . LEU A 1 487 ? -9.445 -17.142 39.609 1.00 92.25 487 LEU A C 1
ATOM 3878 O O . LEU A 1 487 ? -9.795 -18.222 40.080 1.00 92.25 487 LEU A O 1
ATOM 3882 N N . ALA A 1 488 ? -10.037 -15.998 39.958 1.00 89.44 488 ALA A N 1
ATOM 3883 C CA . ALA A 1 488 ? -11.157 -15.924 40.895 1.00 89.44 488 ALA A CA 1
ATOM 3884 C C . ALA A 1 488 ? -12.369 -16.718 40.385 1.00 89.44 488 ALA A C 1
ATOM 3886 O O . ALA A 1 488 ? -12.967 -17.488 41.139 1.00 89.44 488 ALA A O 1
ATOM 3887 N N . LYS A 1 489 ? -12.675 -16.603 39.083 1.00 88.44 489 LYS A N 1
ATOM 3888 C CA . LYS A 1 489 ? -13.734 -17.378 38.426 1.00 88.44 489 LYS A CA 1
ATOM 3889 C C . LYS A 1 489 ? -13.449 -18.883 38.457 1.00 88.44 489 LYS A C 1
ATOM 3891 O O . LYS A 1 489 ? -14.358 -19.651 38.755 1.00 88.44 489 LYS A O 1
ATOM 3896 N N . GLN A 1 490 ? -12.213 -19.310 38.185 1.00 90.38 490 GLN A N 1
ATOM 3897 C CA . GLN A 1 490 ? -11.820 -20.724 38.277 1.00 90.38 490 GLN A CA 1
ATOM 3898 C C . GLN A 1 490 ? -11.887 -21.266 39.711 1.00 90.38 490 GLN A C 1
ATOM 3900 O O . GLN A 1 490 ? -12.240 -22.422 39.912 1.00 90.38 490 GLN A O 1
ATOM 3905 N N . ARG A 1 491 ? -11.603 -20.427 40.714 1.00 90.19 491 ARG A N 1
ATOM 3906 C CA . ARG A 1 491 ? -11.677 -20.779 42.142 1.00 90.19 491 ARG A CA 1
ATOM 3907 C C . ARG A 1 491 ? -13.094 -20.735 42.727 1.00 90.19 491 ARG A C 1
ATOM 3909 O O . ARG A 1 491 ? -13.254 -20.937 43.925 1.00 90.19 491 ARG A O 1
ATOM 3916 N N . GLY A 1 492 ? -14.117 -20.458 41.915 1.00 84.38 492 GLY A N 1
ATOM 3917 C CA . GLY A 1 492 ? -15.513 -20.434 42.362 1.00 84.38 492 GLY A CA 1
ATOM 3918 C C . GLY A 1 492 ? -15.892 -19.218 43.213 1.00 84.38 492 GLY A C 1
ATOM 3919 O O . GLY A 1 492 ? -16.962 -19.214 43.821 1.00 84.38 492 GLY A O 1
ATOM 3920 N N . VAL A 1 493 ? -15.060 -18.170 43.250 1.00 84.56 493 VAL A N 1
ATOM 3921 C CA . VAL A 1 493 ? -15.402 -16.918 43.938 1.00 84.56 493 VAL A CA 1
ATOM 3922 C C . VAL A 1 493 ? -16.514 -16.229 43.149 1.00 84.56 493 VAL A C 1
ATOM 3924 O O . VAL A 1 493 ? -16.323 -15.833 41.995 1.00 84.56 493 VAL A O 1
ATOM 3927 N N . LYS A 1 494 ? -17.695 -16.080 43.760 1.00 71.56 494 LYS A N 1
ATOM 3928 C CA . LYS A 1 494 ? -18.783 -15.287 43.180 1.00 71.56 494 LYS A CA 1
ATOM 3929 C C . LYS A 1 494 ? -18.338 -13.828 43.118 1.00 71.56 494 LYS A C 1
ATOM 3931 O O . LYS A 1 494 ? -18.223 -13.163 44.140 1.00 71.56 494 LYS A O 1
ATOM 3936 N N . MET A 1 495 ? -18.101 -13.333 41.907 1.00 63.94 495 MET A N 1
ATOM 3937 C CA . MET A 1 495 ? -17.858 -11.914 41.630 1.00 63.94 495 MET A CA 1
ATOM 3938 C C . MET A 1 495 ? -19.178 -11.131 41.783 1.00 63.94 495 MET A C 1
ATOM 3940 O O . MET A 1 495 ? -19.748 -10.645 40.806 1.00 63.94 495 MET A O 1
ATOM 3944 N N . GLU A 1 496 ? -19.714 -11.059 43.002 1.00 49.16 496 GLU A N 1
ATOM 3945 C CA . GLU A 1 496 ? -20.842 -10.192 43.344 1.00 49.16 496 GLU A CA 1
ATOM 3946 C C . GLU A 1 496 ? -20.334 -8.750 43.421 1.00 49.16 496 GLU A C 1
ATOM 3948 O O . GLU A 1 496 ? -19.697 -8.344 44.384 1.00 49.16 496 GLU A O 1
ATOM 3953 N N . GLY A 1 497 ? -20.549 -7.985 42.348 1.00 47.81 497 GLY A N 1
ATOM 3954 C CA . GLY A 1 497 ? -20.139 -6.578 42.290 1.00 47.81 497 GLY A CA 1
ATOM 3955 C C . GLY A 1 497 ? -19.708 -6.079 40.916 1.00 47.81 497 GLY A C 1
ATOM 3956 O O . GLY A 1 497 ? -19.651 -4.868 40.708 1.00 47.81 497 GLY A O 1
ATOM 3957 N N . MET A 1 498 ? -19.490 -6.956 39.927 1.00 40.94 498 MET A N 1
ATOM 3958 C CA . MET A 1 498 ? -19.476 -6.488 38.540 1.00 40.94 498 MET A CA 1
ATOM 3959 C C . MET A 1 498 ? -20.900 -6.098 38.183 1.00 40.94 498 MET A C 1
ATOM 3961 O O . MET A 1 498 ? -21.724 -6.958 37.878 1.00 40.94 498 MET A O 1
ATOM 3965 N N . ARG A 1 499 ? -21.179 -4.792 38.294 1.00 39.94 499 ARG A N 1
ATOM 3966 C CA . ARG A 1 499 ? -22.323 -4.079 37.727 1.00 39.94 499 ARG A CA 1
ATOM 3967 C C . ARG A 1 499 ? -22.765 -4.862 36.495 1.00 39.94 499 ARG A C 1
ATOM 3969 O O . ARG A 1 499 ? -22.088 -4.796 35.472 1.00 39.94 499 ARG A O 1
ATOM 3976 N N . LYS A 1 500 ? -23.843 -5.659 36.617 1.00 37.47 500 LYS A N 1
ATOM 3977 C CA . LYS A 1 500 ? -24.561 -6.196 35.460 1.00 37.47 500 LYS A CA 1
ATOM 3978 C C . LYS A 1 500 ? -24.785 -4.957 34.618 1.00 37.47 500 LYS A C 1
ATOM 3980 O O . LYS A 1 500 ? -25.565 -4.094 35.027 1.00 37.47 500 LYS A O 1
ATOM 3985 N N . GLY A 1 501 ? -24.002 -4.784 33.552 1.00 36.81 501 GLY A N 1
ATOM 3986 C CA . GLY A 1 501 ? -24.246 -3.726 32.594 1.00 36.81 501 GLY A CA 1
ATOM 3987 C C . GLY A 1 501 ? -25.708 -3.900 32.265 1.00 36.81 501 GLY A C 1
ATOM 3988 O O . GLY A 1 501 ? -26.099 -4.987 31.844 1.00 36.81 501 GLY A O 1
ATOM 3989 N N . LYS A 1 502 ? -26.528 -2.918 32.646 1.00 32.97 502 LYS A N 1
ATOM 3990 C CA . LYS A 1 502 ? -27.949 -2.922 32.349 1.00 32.97 502 LYS A CA 1
ATOM 3991 C C . LYS A 1 502 ? -28.026 -3.130 30.837 1.00 32.97 502 LYS A C 1
ATOM 3993 O O . LYS A 1 502 ? -27.881 -2.175 30.082 1.00 32.97 502 LYS A O 1
ATOM 3998 N N . GLN A 1 503 ? -28.260 -4.367 30.399 1.00 33.09 503 GLN A N 1
ATOM 3999 C CA . GLN A 1 503 ? -29.089 -4.645 29.241 1.00 33.09 503 GLN A CA 1
ATOM 4000 C C . GLN A 1 503 ? -30.463 -4.112 29.637 1.00 33.09 503 GLN A C 1
ATOM 4002 O O . GLN A 1 503 ? -31.366 -4.848 30.018 1.00 33.09 503 GLN A O 1
ATOM 4007 N N . HIS A 1 504 ? -30.580 -2.786 29.667 1.00 33.91 504 HIS A N 1
ATOM 4008 C CA . HIS A 1 504 ? -31.865 -2.143 29.595 1.00 33.91 504 HIS A CA 1
ATOM 4009 C C . HIS A 1 504 ? -32.318 -2.419 28.176 1.00 33.91 504 HIS A C 1
ATOM 4011 O O . HIS A 1 504 ? -31.842 -1.811 27.218 1.00 33.91 504 HIS A O 1
ATOM 4017 N N . TYR A 1 505 ? -33.178 -3.424 28.063 1.00 29.20 505 TYR A N 1
ATOM 4018 C CA . TYR A 1 505 ? -34.129 -3.545 26.983 1.00 29.20 505 TYR A CA 1
ATOM 4019 C C . TYR A 1 505 ? -34.844 -2.198 26.896 1.00 29.20 505 TYR A C 1
ATOM 4021 O O . TYR A 1 505 ? -35.757 -1.920 27.668 1.00 29.20 505 TYR A O 1
ATOM 4029 N N . ILE A 1 506 ? -34.394 -1.322 25.998 1.00 26.42 506 ILE A N 1
ATOM 4030 C CA . ILE A 1 506 ? -35.199 -0.178 25.589 1.00 26.42 506 ILE A CA 1
ATOM 4031 C C . ILE A 1 506 ? -36.294 -0.767 24.700 1.00 26.42 506 ILE A C 1
ATOM 4033 O O . ILE A 1 506 ? -36.202 -0.791 23.471 1.00 26.42 506 ILE A O 1
ATOM 4037 N N . VAL A 1 507 ? -37.326 -1.297 25.355 1.00 27.27 507 VAL A N 1
ATOM 4038 C CA . VAL A 1 507 ? -38.676 -1.232 24.819 1.00 27.27 507 VAL A CA 1
ATOM 4039 C C . VAL A 1 507 ? -39.003 0.258 24.825 1.00 27.27 507 VAL A C 1
ATOM 4041 O O . VAL A 1 507 ? -39.377 0.822 25.847 1.00 27.27 507 VAL A O 1
ATOM 4044 N N . CYS A 1 508 ? -38.755 0.930 23.702 1.00 24.69 508 CYS A N 1
ATOM 4045 C CA . CYS A 1 508 ? -39.414 2.202 23.443 1.00 24.69 508 CYS A CA 1
ATOM 4046 C C . CYS A 1 508 ? -40.884 1.859 23.204 1.00 24.69 508 CYS A C 1
ATOM 4048 O O . CYS A 1 508 ? -41.248 1.454 22.104 1.00 24.69 508 CYS A O 1
ATOM 4050 N N . SER A 1 509 ? -41.698 1.957 24.253 1.00 26.72 509 SER A N 1
ATOM 4051 C CA . SER A 1 509 ? -43.103 2.305 24.100 1.00 26.72 509 SER A CA 1
ATOM 4052 C C . SER A 1 509 ? -43.174 3.822 23.959 1.00 26.72 509 SER A C 1
ATOM 4054 O O . SER A 1 509 ? -42.874 4.521 24.926 1.00 26.72 509 SER A O 1
ATOM 4056 N N . THR A 1 510 ? -43.493 4.279 22.753 1.00 31.06 510 THR A N 1
ATOM 4057 C CA . THR A 1 510 ? -44.366 5.414 22.389 1.00 31.06 510 THR A CA 1
ATOM 4058 C C . THR A 1 510 ? -44.225 5.610 20.896 1.00 31.06 510 THR A C 1
ATOM 4060 O O . THR A 1 510 ? -43.071 5.849 20.465 1.00 31.06 510 THR A O 1
#

InterPro domains:
  IPR003342 ArnT-like, N-terminal domain [PF02366] (34-231)
  IPR016093 MIR motif [PF02815] (278-361)
  IPR016093 MIR motif [PS50919] (259-314)
  IPR016093 MIR motif [PS50919] (324-391)
  IPR016093 MIR motif [SM00472] (259-314)
  IPR016093 MIR motif [SM00472] (330-391)
  IPR027005 O-mannosyl-transferase-like [PTHR10050] (34-357)
  IPR032421 Protein O-mannosyl-transferase, C-terminal four TM domain [PF16192] (408-496)
  IPR036300 Mir domain superfamily [SSF82109] (257-383)

Solvent-accessible surface area (backbone atoms only — not comparable to full-atom values): 29224 Å² total; per-residue (Å²): 130,71,82,69,68,81,51,65,79,53,84,82,71,99,71,93,79,89,61,61,61,50,74,64,60,82,45,80,54,56,62,28,66,49,42,51,51,52,45,49,48,37,22,51,79,53,70,35,62,34,78,75,74,91,40,57,69,77,70,78,73,78,91,62,61,58,60,42,31,21,51,52,23,31,53,41,33,62,47,45,37,62,43,45,25,54,41,38,28,69,75,67,71,33,68,68,62,12,51,50,54,17,48,55,51,70,66,21,48,30,59,54,58,48,12,58,37,86,50,60,63,17,58,34,51,38,20,46,50,47,24,52,36,23,50,53,56,37,61,71,38,62,89,48,72,87,34,72,68,39,49,50,28,39,43,50,21,9,53,20,44,20,49,12,44,32,33,28,71,75,29,52,58,53,51,48,52,54,46,52,52,49,52,53,51,50,52,54,56,70,69,39,87,86,60,54,72,67,58,51,48,52,56,50,51,52,45,47,44,24,64,47,52,45,17,52,51,50,40,54,48,52,52,51,51,48,55,63,74,60,38,57,57,58,92,62,47,49,50,54,54,70,42,62,41,31,67,17,51,84,32,84,55,36,81,30,62,31,45,88,69,57,35,60,73,22,38,32,28,44,30,36,58,28,85,62,32,24,29,49,26,49,61,95,53,57,30,62,94,90,80,50,90,44,73,40,54,33,22,32,63,68,94,55,80,48,29,36,28,32,34,37,58,76,57,93,71,81,79,75,83,65,79,80,50,68,66,56,95,88,65,72,71,34,46,30,33,64,85,74,73,43,69,74,74,75,50,98,43,73,24,74,84,54,73,89,44,72,26,15,57,53,66,70,85,90,71,94,48,40,83,46,73,51,59,85,75,77,64,97,44,51,79,74,38,71,42,76,76,46,52,49,49,96,85,52,71,65,41,71,53,72,80,55,59,66,54,71,67,57,53,52,52,51,51,50,51,52,35,56,48,38,58,70,68,66,67,83,62,92,88,62,93,70,69,55,82,78,33,59,66,70,60,72,67,64,48,77,73,52,56,95,67,95,59,97,75,77,49,68,45,44,60,36,57,68,62,39,49,51,49,49,52,49,52,53,51,49,53,51,52,51,50,52,52,51,50,36,53,74,71,66,51,80,76,83,75,71,72,73,74,77,81,68,77,77,74,80,84,127

pLDDT: mean 78.86, std 19.05, ran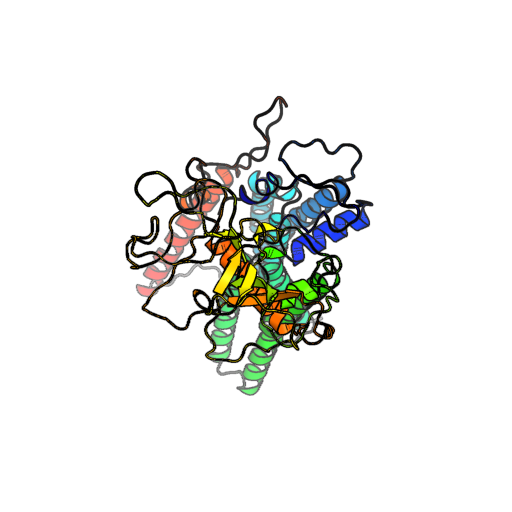ge [20.98, 96.56]

Nearest PDB structures (foldseek):
  6p25-assembly1_B  TM=7.881E-01  e=3.165E-27  Saccharomyces cerevisiae W303
  6p2r-assembly1_A  TM=8.971E-01  e=6.737E-24  Saccharomyces cerevisiae W303
  8e12-assembly1_B  TM=3.653E-01  e=3.105E+00  synthetic construct

Radius of gyration: 29.91 Å; Cα contacts (8 Å, |Δi|>4): 699; chains: 1; bounding box: 86×57×93 Å

Secondary structure (DSSP, 8-state):
--GGGGSSS-SS------SSGGGTGGGTTSS-HHHHHHHHHHHHHTT--S-S---STT----S---HHHHHHHHHHHHTHHHHHHHHHHHHH--HHHHHHHHHHHHT-HHHHHHHTSS-SHHHHHHHHHHHHHHHHHHHHGGGSTT-HHHHHHHHHHHHHHHHHHHH-GGGHHHHHHHHHHHHHHHHHHHT-TTS-HHHHHHHHHHHHIIIIIHHHHHHHHHHHHHHHH--B--GGGGGS-HHHHTTSBTSTTTT-EEESS-BTT-EEEEEESSTTPPEEEEEEEEPPTTS-SPEEEEEESS--GGGEEEEE-SSS-----SSPPBP-TT---EEEETTTTEE----S-B-SS-TTSBS------SS-PEE----SS---STTT-EEEEEEE-TTS-EEEGGGGPPPHHHHHHHHHHHHHHHHHH-PPPTT--PPPTTHHHHT---EE-S-SSS-S---EE---HHHHHHHHHHHHHHHHHHHHHHHHHHTT---TTS------------

Mean predicted aligned error: 11.54 Å

Foldseek 3Di:
DDPPPQAAQQPPDPDDDDWLCQQPQSPLLAQALPLSVVLSVQCVVVPATNRDHRHHFPDDPDPGPPVSSLVVLLVLLVCLLVLQLLLCCLVVVDNVRSVVRSVLSVPWLQSNLQSRDNDLVSQLSSLLSQLSSLLSQLVSCPVPPPDPSNLVSLQSNLVSLLSNSNGHVVSVVSLVVSVVSLVVVLVVVVPDPVDDPVVSVVSVVSNCVRSPVSSVVSNLVSVVVSCVVQQADHPSCLQFDLLQQCRRPPGPNPFDWAFPFAFAFKKFWKFQLPRLTFIFFWDDAADDPPFDRHTDTFGHSDDDLRRIWGKHAPDPPPPPVDATHTDDPPGDTWTAGPPPRHTQDKDQTAEDPCRPAGIHDYDDDDDPTHDDGDHPDDDPDSRPDMDTNHIDDPRGGIDTPPVSNDDSVVVVVRSVVSNVVSVVPPDDPPPDPDDDPVCPLQQNDWDWSHDPDDDPDTRINTTDNVSSVVVVVVVVVVVVVVVVVVVCVVVVNPPPPPPPPPPPPPPPDD

Sequence (510 aa):
MSWTALGYLCDEAGLELKSAGRLLCVTQKDVSTLTQMLIGLAGYLTGYDGSFPFIKPGDKYEHHNYLGMRAFCAALGSCLPPFTFLIVLELSRSTPAAIIAASLLIFDTGCITLSQYILLDPILMFFIMGSVLCMVRFNTQRLRPFSFSWWFWLLLAGVCLSGSLGVKFVGLFVILLVGINTAFDLWRLLGDLSLSLVDFGKHLLARVFGLIMLPLFLYTTIFAVHFVVLNRSGPGDGFFSSSFQSRLIGNNLHNASMPEYLAYGSLITVKNLRIAGGYLHSHWHLYPEGVGAHQQVTAYLHKDYNNLWLVKRPDNSDDLTGPPELVHHGDIIRLEHRVRIRNLHSHFHEAPLTKNTCRSPVMALGWEQVEVTCSPYVKESPNTQWNIEDLINPKLPNISLSVLKPTFLEILWESHIVMIRGNSDLKPKDNEMNSKPWHWPINYQGLRFSGVNETEYRVYLLGNPVIWWLNLLSLALFVLMLTVASLAKQRGVKMEGMRKGKQHYIVCST